Protein AF-A0A3N4M0H0-F1 (afdb_monomer)

Radius of gyration: 28.07 Å; Cα contacts (8 Å, |Δi|>4): 506; chains: 1; bounding box: 72×76×98 Å

Mean predicted aligned error: 15.9 Å

Organism: NCBI:txid1051890

pLDDT: mean 71.39, std 27.14, range [24.42, 98.88]

Structure (mmCIF, N/CA/C/O backbone):
data_AF-A0A3N4M0H0-F1
#
_entry.id   AF-A0A3N4M0H0-F1
#
loop_
_atom_site.group_PDB
_atom_site.id
_atom_site.type_symbol
_atom_site.label_atom_id
_atom_site.label_alt_id
_atom_site.label_comp_id
_atom_site.label_asym_id
_atom_site.label_entity_id
_atom_site.label_seq_id
_atom_site.pdbx_PDB_ins_code
_atom_site.Cartn_x
_atom_site.Cartn_y
_atom_site.Cartn_z
_atom_site.occupancy
_atom_site.B_iso_or_equiv
_atom_site.auth_seq_id
_atom_site.auth_comp_id
_atom_site.auth_asym_id
_atom_site.auth_atom_id
_atom_site.pdbx_PDB_model_num
ATOM 1 N N . MET A 1 1 ? -7.696 -14.174 42.551 1.00 35.56 1 MET A N 1
ATOM 2 C CA . MET A 1 1 ? -7.680 -15.502 41.903 1.00 35.56 1 MET A CA 1
ATOM 3 C C . MET A 1 1 ? -8.750 -15.520 40.824 1.00 35.56 1 MET A C 1
ATOM 5 O O . MET A 1 1 ? -9.917 -15.445 41.169 1.00 35.56 1 MET A O 1
ATOM 9 N N . ASN A 1 2 ? -8.329 -15.480 39.556 1.00 26.05 2 ASN A N 1
ATOM 10 C CA . ASN A 1 2 ? -9.000 -16.002 38.354 1.00 26.05 2 ASN A CA 1
ATOM 11 C C . ASN A 1 2 ? -8.129 -15.589 37.156 1.00 26.05 2 ASN A C 1
ATOM 13 O O . ASN A 1 2 ? -8.155 -14.445 36.712 1.00 26.05 2 ASN A O 1
ATOM 17 N N . ASN A 1 3 ? -7.271 -16.515 36.720 1.00 24.77 3 ASN A N 1
ATOM 18 C CA . ASN A 1 3 ? -6.324 -16.340 35.621 1.00 24.77 3 ASN A CA 1
ATOM 19 C C . ASN A 1 3 ? -7.056 -16.449 34.278 1.00 24.77 3 ASN A C 1
ATOM 21 O O . ASN A 1 3 ? -7.592 -17.509 33.963 1.00 24.77 3 ASN A O 1
ATOM 25 N N . LEU A 1 4 ? -7.027 -15.392 33.464 1.00 25.98 4 LEU A N 1
ATOM 26 C CA . LEU A 1 4 ? -7.446 -15.461 32.064 1.00 25.98 4 LEU A CA 1
ATOM 27 C C . LEU A 1 4 ? -6.224 -15.832 31.207 1.00 25.98 4 LEU A C 1
ATOM 29 O O . LEU A 1 4 ? -5.309 -15.033 31.026 1.00 25.98 4 LEU A O 1
ATOM 33 N N . HIS A 1 5 ? -6.186 -17.073 30.719 1.00 25.41 5 HIS A N 1
ATOM 34 C CA . HIS A 1 5 ? -5.178 -17.555 29.774 1.00 25.41 5 HIS A CA 1
ATOM 35 C C . HIS A 1 5 ? -5.346 -16.861 28.412 1.00 25.41 5 HIS A C 1
ATOM 37 O O . HIS A 1 5 ? -6.308 -17.129 27.692 1.00 25.41 5 HIS A O 1
ATOM 43 N N . LEU A 1 6 ? -4.378 -16.027 28.017 1.00 26.66 6 LEU A N 1
ATOM 44 C CA . LEU A 1 6 ? -4.168 -15.714 26.604 1.00 26.66 6 LEU A CA 1
ATOM 45 C C . LEU A 1 6 ? -3.586 -16.955 25.918 1.00 26.66 6 LEU A C 1
ATOM 47 O O . LEU A 1 6 ? -2.506 -17.435 26.259 1.00 26.66 6 LEU A O 1
ATOM 51 N N . ARG A 1 7 ? -4.315 -17.480 24.934 1.00 24.86 7 ARG A N 1
ATOM 52 C CA . ARG A 1 7 ? -3.864 -18.573 24.070 1.00 24.86 7 ARG A CA 1
ATOM 53 C C . ARG A 1 7 ? -2.776 -18.046 23.129 1.00 24.86 7 ARG A C 1
ATOM 55 O O . ARG A 1 7 ? -3.063 -17.529 22.055 1.00 24.86 7 ARG A O 1
ATOM 62 N N . VAL A 1 8 ? -1.520 -18.196 23.532 1.00 27.95 8 VAL A N 1
ATOM 63 C CA . VAL A 1 8 ? -0.360 -18.046 22.649 1.00 27.95 8 VAL A CA 1
ATOM 64 C C . VAL A 1 8 ? -0.285 -19.302 21.778 1.00 27.95 8 VAL A C 1
ATOM 66 O O . VAL A 1 8 ? -0.001 -20.392 22.272 1.00 27.95 8 VAL A O 1
ATOM 69 N N . ARG A 1 9 ? -0.559 -19.190 20.473 1.00 29.05 9 ARG A N 1
ATOM 70 C CA . ARG A 1 9 ? -0.188 -20.245 19.515 1.00 29.05 9 ARG A CA 1
ATOM 71 C C . ARG A 1 9 ? 1.327 -20.178 19.312 1.00 29.05 9 ARG A C 1
ATOM 73 O O . ARG A 1 9 ? 1.815 -19.452 18.452 1.00 29.05 9 ARG A O 1
ATOM 80 N N . GLY A 1 10 ? 2.056 -20.908 20.153 1.00 26.31 10 GLY A N 1
ATOM 81 C CA . GLY A 1 10 ? 3.506 -21.046 20.075 1.00 26.31 10 GLY A CA 1
ATOM 82 C C . GLY A 1 10 ? 3.945 -21.727 18.778 1.00 26.31 10 GLY A C 1
ATOM 83 O O . GLY A 1 10 ? 3.511 -22.836 18.470 1.00 26.31 10 GLY A O 1
ATOM 84 N N . ARG A 1 11 ? 4.843 -21.072 18.037 1.00 29.78 11 ARG A N 1
ATOM 85 C CA . ARG A 1 11 ? 5.756 -21.748 17.111 1.00 29.78 11 ARG A CA 1
ATOM 86 C C . ARG A 1 11 ? 6.963 -22.204 17.924 1.00 29.78 11 ARG A C 1
ATOM 88 O O . ARG A 1 11 ? 7.591 -21.388 18.592 1.00 29.78 11 ARG A O 1
ATOM 95 N N . ARG A 1 12 ? 7.271 -23.501 17.877 1.00 25.50 12 ARG A N 1
ATOM 96 C CA . ARG A 1 12 ? 8.552 -24.025 18.357 1.00 25.50 12 ARG A CA 1
ATOM 97 C C . ARG A 1 12 ? 9.637 -23.603 17.370 1.00 25.50 12 ARG A C 1
ATOM 99 O O . ARG A 1 12 ? 9.567 -23.947 16.193 1.00 25.50 12 ARG A O 1
ATOM 106 N N . VAL A 1 13 ? 10.592 -22.836 17.877 1.00 25.72 13 VAL A N 1
ATOM 107 C CA . VAL A 1 13 ? 11.917 -22.646 17.291 1.00 25.72 13 VAL A CA 1
ATOM 108 C C . VAL A 1 13 ? 12.648 -23.978 17.456 1.00 25.72 13 VAL A C 1
ATOM 110 O O . VAL A 1 13 ? 12.658 -24.530 18.555 1.00 25.72 13 VAL A O 1
ATOM 113 N N . ALA A 1 14 ? 13.161 -24.542 16.365 1.00 26.50 14 ALA A N 1
ATOM 114 C CA . ALA A 1 14 ? 14.065 -25.680 16.435 1.00 26.50 14 ALA A CA 1
ATOM 115 C C . ALA A 1 14 ? 15.487 -25.135 16.590 1.00 26.50 14 ALA A C 1
ATOM 117 O O . ALA A 1 14 ? 15.984 -24.438 15.705 1.00 26.50 14 ALA A O 1
ATOM 118 N N . ASP A 1 15 ? 16.092 -25.434 17.736 1.00 24.48 15 ASP A N 1
ATOM 119 C CA . ASP A 1 15 ? 17.500 -25.204 18.026 1.00 24.48 15 ASP A CA 1
ATOM 120 C C . ASP A 1 15 ? 18.374 -26.041 17.080 1.00 24.48 15 ASP A C 1
ATOM 122 O O . ASP A 1 15 ? 18.204 -27.257 16.966 1.00 24.48 15 ASP A O 1
ATOM 126 N N . ILE A 1 16 ? 19.320 -25.388 16.404 1.00 25.44 16 ILE A N 1
ATOM 127 C CA . ILE A 1 16 ? 20.414 -26.049 15.689 1.00 25.44 16 ILE A CA 1
ATOM 128 C C . ILE A 1 16 ? 21.602 -26.073 16.646 1.00 25.44 16 ILE A C 1
ATOM 130 O O . ILE A 1 16 ? 22.353 -25.103 16.753 1.00 25.44 16 ILE A O 1
ATOM 134 N N . THR A 1 17 ? 21.759 -27.183 17.361 1.00 26.23 17 THR A N 1
ATOM 135 C CA . THR A 1 17 ? 22.971 -27.493 18.119 1.00 26.23 17 THR A CA 1
ATOM 136 C C . THR A 1 17 ? 23.934 -28.291 17.246 1.00 26.23 17 THR A C 1
ATOM 138 O O . THR A 1 17 ? 23.579 -29.275 16.602 1.00 26.23 17 THR A O 1
ATOM 141 N N . THR A 1 18 ? 25.178 -27.834 17.245 1.00 27.83 18 THR A N 1
ATOM 142 C CA . THR A 1 18 ? 26.367 -28.454 16.663 1.00 27.83 18 THR A CA 1
ATOM 143 C C . THR A 1 18 ? 26.614 -29.867 17.200 1.00 27.83 18 THR A C 1
ATOM 145 O O . THR A 1 18 ? 26.620 -30.067 18.413 1.00 27.83 18 THR A O 1
ATOM 148 N N . GLY A 1 19 ? 26.917 -30.816 16.311 1.00 24.42 19 GLY A N 1
ATOM 149 C CA . GLY A 1 19 ? 27.380 -32.158 16.664 1.00 24.42 19 GLY A CA 1
ATOM 150 C C . GLY A 1 19 ? 28.102 -32.814 15.489 1.00 24.42 19 GLY A C 1
ATOM 151 O O . GLY A 1 19 ? 27.493 -33.163 14.485 1.00 24.42 19 GLY A O 1
ATOM 152 N N . THR A 1 20 ? 29.419 -32.908 15.608 1.00 25.38 20 THR A N 1
ATOM 153 C CA . THR A 1 20 ? 30.379 -33.490 14.667 1.00 25.38 20 THR A CA 1
ATOM 154 C C . THR A 1 20 ? 30.311 -35.019 14.575 1.00 25.38 20 THR A C 1
ATOM 156 O O . THR A 1 20 ? 30.084 -35.689 15.576 1.00 25.38 20 THR A O 1
ATOM 159 N N . THR A 1 21 ? 30.669 -35.514 13.379 1.00 26.17 21 THR A N 1
ATOM 160 C CA . THR A 1 21 ? 31.290 -36.816 13.035 1.00 26.17 21 THR A CA 1
ATOM 161 C C . THR A 1 21 ? 30.553 -38.117 13.361 1.00 26.17 21 THR A C 1
ATOM 163 O O . THR A 1 21 ? 30.521 -38.528 14.509 1.00 26.17 21 THR A O 1
ATOM 166 N N . GLU A 1 22 ? 30.197 -38.875 12.316 1.00 27.33 22 GLU A N 1
ATOM 167 C CA . GLU A 1 22 ? 30.838 -40.174 12.051 1.00 27.33 22 GLU A CA 1
ATOM 168 C C . GLU A 1 22 ? 30.612 -40.658 10.608 1.00 27.33 22 GLU A C 1
ATOM 170 O O . GLU A 1 22 ? 29.571 -40.438 9.992 1.00 27.33 22 GLU A O 1
ATOM 175 N N . LYS A 1 23 ? 31.669 -41.264 10.062 1.00 26.89 23 LYS A N 1
ATOM 176 C CA . LYS A 1 23 ? 31.769 -41.878 8.735 1.00 26.89 23 LYS A CA 1
ATOM 177 C C . LYS A 1 23 ? 30.899 -43.134 8.656 1.00 26.89 23 LYS A C 1
ATOM 179 O O . LYS A 1 23 ? 30.938 -43.944 9.574 1.00 26.89 23 LYS A O 1
ATOM 184 N N . ASN A 1 24 ? 30.302 -43.392 7.493 1.00 27.25 24 ASN A N 1
ATOM 185 C CA . ASN A 1 24 ? 30.388 -44.730 6.912 1.00 27.25 24 ASN A CA 1
ATOM 186 C C . ASN A 1 24 ? 30.209 -44.709 5.391 1.00 27.25 24 ASN A C 1
ATOM 188 O O . ASN A 1 24 ? 29.208 -44.239 4.855 1.00 27.25 24 ASN A O 1
ATOM 192 N N . GLU A 1 25 ? 31.232 -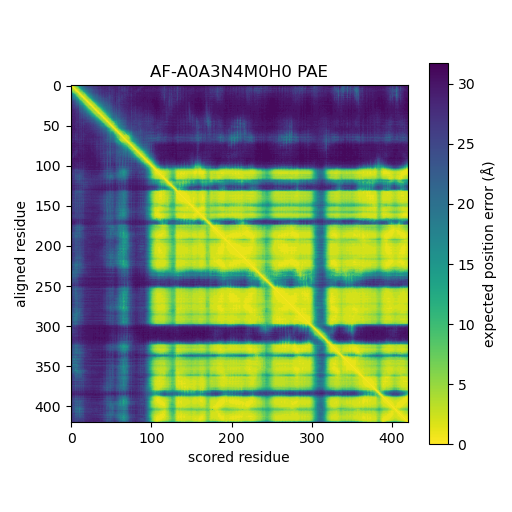45.226 4.719 1.00 28.23 25 GLU A N 1
ATOM 193 C CA . GLU A 1 25 ? 31.234 -45.645 3.323 1.00 28.23 25 GLU A CA 1
ATOM 194 C C . GLU A 1 25 ? 30.396 -46.922 3.168 1.00 28.23 25 GLU A C 1
ATOM 196 O O . GLU A 1 25 ? 30.504 -47.812 4.012 1.00 28.23 25 GLU A O 1
ATOM 201 N N . ARG A 1 26 ? 29.658 -47.068 2.056 1.00 26.38 26 ARG A N 1
ATOM 202 C CA . ARG A 1 26 ? 29.932 -48.102 1.031 1.00 26.38 26 ARG A CA 1
ATOM 203 C C . ARG A 1 26 ? 28.844 -48.221 -0.053 1.00 26.38 26 ARG A C 1
ATOM 205 O O . ARG A 1 26 ? 27.663 -48.309 0.260 1.00 26.38 26 ARG A O 1
ATOM 212 N N . THR A 1 27 ? 29.349 -48.337 -1.293 1.00 28.73 27 THR A N 1
ATOM 213 C CA . THR A 1 27 ? 28.925 -49.198 -2.431 1.00 28.73 27 THR A CA 1
ATOM 214 C C . THR A 1 27 ? 27.527 -48.997 -3.026 1.00 28.73 27 THR A C 1
ATOM 216 O O . THR A 1 27 ? 26.525 -49.211 -2.361 1.00 28.73 27 THR A O 1
ATOM 219 N N . GLU A 1 28 ? 27.438 -48.445 -4.242 1.00 28.67 28 GLU A N 1
ATOM 220 C CA . GLU A 1 28 ? 27.473 -49.116 -5.571 1.00 28.67 28 GLU A CA 1
ATOM 221 C C . GLU A 1 28 ? 26.107 -49.658 -6.018 1.00 28.67 28 GLU A C 1
ATOM 223 O O . GLU A 1 28 ? 25.442 -50.383 -5.288 1.00 28.67 28 GLU A O 1
ATOM 228 N N . GLY A 1 29 ? 25.730 -49.349 -7.263 1.00 26.75 29 GLY A N 1
ATOM 229 C CA . GLY A 1 29 ? 24.589 -49.975 -7.932 1.00 26.75 29 GLY A CA 1
ATOM 230 C C . GLY A 1 29 ? 23.970 -49.107 -9.022 1.00 26.75 29 GLY A C 1
ATOM 231 O O . GLY A 1 29 ? 23.040 -48.353 -8.765 1.00 26.75 29 GLY A O 1
ATOM 232 N N . ALA A 1 30 ? 24.509 -49.218 -10.234 1.00 28.30 30 ALA A N 1
ATOM 233 C CA . ALA A 1 30 ? 23.960 -48.678 -11.475 1.00 28.30 30 ALA A CA 1
ATOM 234 C C . ALA A 1 30 ? 22.538 -49.202 -11.770 1.00 28.30 30 ALA A C 1
ATOM 236 O O . ALA A 1 30 ? 22.244 -50.337 -11.420 1.00 28.30 30 ALA A O 1
ATOM 237 N N . ASP A 1 31 ? 21.706 -48.450 -12.502 1.00 28.55 31 ASP A N 1
ATOM 238 C CA . ASP A 1 31 ? 21.407 -48.792 -13.902 1.00 28.55 31 ASP A CA 1
ATOM 239 C C . ASP A 1 31 ? 20.610 -47.692 -14.633 1.00 28.55 31 ASP A C 1
ATOM 241 O O . ASP A 1 31 ? 19.962 -46.822 -14.055 1.00 28.55 31 ASP A O 1
ATOM 245 N N . ARG A 1 32 ? 20.730 -47.759 -15.952 1.00 29.70 32 ARG A N 1
ATOM 246 C CA . ARG A 1 32 ? 20.299 -46.863 -17.017 1.00 29.70 32 ARG A CA 1
ATOM 247 C C . ARG A 1 32 ? 18.788 -46.934 -17.271 1.00 29.70 32 ARG A C 1
ATOM 249 O O . ARG A 1 32 ? 18.218 -48.020 -17.275 1.00 29.70 32 ARG A O 1
ATOM 256 N N . ARG A 1 33 ? 18.203 -45.828 -17.747 1.00 28.31 33 ARG A N 1
ATOM 257 C CA . ARG A 1 33 ? 17.521 -45.810 -19.059 1.00 28.31 33 ARG A CA 1
ATOM 258 C C . ARG A 1 33 ? 17.238 -44.393 -19.541 1.00 28.31 33 ARG A C 1
ATOM 260 O O . ARG A 1 33 ? 16.484 -43.642 -18.936 1.00 28.31 33 ARG A O 1
ATOM 267 N N . ALA A 1 34 ? 17.862 -44.096 -20.674 1.00 27.38 34 ALA A N 1
ATOM 268 C CA . ALA A 1 34 ? 17.492 -43.040 -21.589 1.00 27.38 34 ALA A CA 1
ATOM 269 C C . ALA A 1 34 ? 16.139 -43.359 -22.242 1.00 27.38 34 ALA A C 1
ATOM 271 O O . ALA A 1 34 ? 15.830 -44.520 -22.521 1.00 27.38 34 ALA A O 1
ATOM 272 N N . GLY A 1 35 ? 15.373 -42.309 -22.506 1.00 27.61 35 GLY A N 1
ATOM 273 C CA . GLY A 1 35 ? 14.187 -42.317 -23.347 1.00 27.61 35 GLY A CA 1
ATOM 274 C C . GLY A 1 35 ? 14.106 -40.969 -24.044 1.00 27.61 35 GLY A C 1
ATOM 275 O O . GLY A 1 35 ? 13.445 -40.062 -23.550 1.00 27.61 35 GLY A O 1
ATOM 276 N N . ASP A 1 36 ? 14.847 -40.849 -25.144 1.00 26.78 36 ASP A N 1
ATOM 277 C CA . ASP A 1 36 ? 14.673 -39.801 -26.145 1.00 26.78 36 ASP A CA 1
ATOM 278 C C . ASP A 1 36 ? 13.269 -39.902 -26.750 1.00 26.78 36 ASP A C 1
ATOM 280 O O . ASP A 1 36 ? 12.839 -40.975 -27.175 1.00 26.78 36 ASP A O 1
ATOM 284 N N . ALA A 1 37 ? 12.587 -38.765 -26.850 1.00 28.06 37 ALA A N 1
ATOM 285 C CA . ALA A 1 37 ? 11.530 -38.558 -27.827 1.00 28.06 37 ALA A CA 1
ATOM 286 C C . ALA A 1 37 ? 11.599 -37.105 -28.304 1.00 28.06 37 ALA A C 1
ATOM 288 O O . ALA A 1 37 ? 11.028 -36.187 -27.718 1.00 28.06 37 ALA A O 1
ATOM 289 N N . SER A 1 38 ? 12.361 -36.924 -29.377 1.00 27.64 38 SER A N 1
ATOM 290 C CA . SER A 1 38 ? 12.279 -35.797 -30.290 1.00 27.64 38 SER A CA 1
ATOM 291 C C . SER A 1 38 ? 10.940 -35.846 -31.035 1.00 27.64 38 SER A C 1
ATOM 293 O O . SER A 1 38 ? 10.611 -36.831 -31.691 1.00 27.64 38 SER A O 1
ATOM 295 N N . GLY A 1 39 ? 10.166 -34.768 -30.942 1.00 25.73 39 GLY A N 1
ATOM 296 C CA . GLY A 1 39 ? 8.955 -34.550 -31.728 1.00 25.73 39 GLY A CA 1
ATOM 297 C C . GLY A 1 39 ? 8.874 -33.076 -32.088 1.00 25.73 39 GLY A C 1
ATOM 298 O O . GLY A 1 39 ? 8.687 -32.232 -31.217 1.00 25.73 39 GLY A O 1
ATOM 299 N N . SER A 1 40 ? 9.118 -32.780 -33.359 1.00 27.50 40 SER A N 1
ATOM 300 C CA . SER A 1 40 ? 9.109 -31.447 -33.946 1.00 27.50 40 SER A CA 1
ATOM 301 C C . SER A 1 40 ? 7.720 -30.811 -33.932 1.00 27.50 40 SER A C 1
ATOM 303 O O . SER A 1 40 ? 6.710 -31.489 -34.110 1.00 27.50 40 SER A O 1
ATOM 305 N N . ALA A 1 41 ? 7.727 -29.487 -33.795 1.00 27.97 41 ALA A N 1
ATOM 306 C CA . ALA A 1 41 ? 6.652 -28.579 -34.164 1.00 27.97 41 ALA A CA 1
ATOM 307 C C . ALA A 1 41 ? 6.121 -28.866 -35.579 1.00 27.97 41 ALA A C 1
ATOM 309 O O . ALA A 1 41 ? 6.916 -29.131 -36.477 1.00 27.97 41 ALA A O 1
ATOM 310 N N . ASP A 1 42 ? 4.811 -28.810 -35.784 1.00 28.27 42 ASP A N 1
ATOM 311 C CA . ASP A 1 42 ? 4.111 -27.654 -36.356 1.00 28.27 42 ASP A CA 1
ATOM 312 C C . ASP A 1 42 ? 2.595 -27.945 -36.342 1.00 28.27 42 ASP A C 1
ATOM 314 O O . ASP A 1 42 ? 2.191 -29.102 -36.252 1.00 28.27 42 ASP A O 1
ATOM 318 N N . GLU A 1 43 ? 1.781 -26.897 -36.442 1.00 30.22 43 GLU A N 1
ATOM 319 C CA . GLU A 1 43 ? 0.308 -26.897 -36.559 1.00 30.22 43 GLU A CA 1
ATOM 320 C C . GLU A 1 43 ? -0.536 -27.066 -35.274 1.00 30.22 43 GLU A C 1
ATOM 322 O O . GLU A 1 43 ? -0.629 -28.128 -34.663 1.00 30.22 43 GLU A O 1
ATOM 327 N N . GLY A 1 44 ? -1.270 -25.997 -34.925 1.00 28.16 44 GLY A N 1
ATOM 328 C CA . GLY A 1 44 ? -2.465 -26.095 -34.077 1.00 28.16 44 GLY A CA 1
ATOM 329 C C . GLY A 1 44 ? -2.673 -24.982 -33.049 1.00 28.16 44 GLY A C 1
ATOM 330 O O . GLY A 1 44 ? -2.894 -25.285 -31.880 1.00 28.16 44 GLY A O 1
ATOM 331 N N . PHE A 1 45 ? -2.643 -23.699 -33.434 1.00 27.73 45 PHE A N 1
ATOM 332 C CA . PHE A 1 45 ? -3.014 -22.604 -32.520 1.00 27.73 45 PHE A CA 1
ATOM 333 C C . PHE A 1 45 ? -3.947 -21.568 -33.169 1.00 27.73 45 PHE A C 1
ATOM 335 O O . PHE A 1 45 ? -3.637 -20.387 -33.248 1.00 27.73 45 PHE A O 1
ATOM 342 N N . GLU A 1 46 ? -5.124 -22.020 -33.609 1.00 30.31 46 GLU A N 1
ATOM 343 C CA . GLU A 1 46 ? -6.273 -21.142 -33.919 1.00 30.31 46 GLU A CA 1
ATOM 344 C C . GLU A 1 46 ? -7.607 -21.640 -33.314 1.00 30.31 46 GLU A C 1
ATOM 346 O O . GLU A 1 46 ? -8.685 -21.179 -33.678 1.00 30.31 46 GLU A O 1
ATOM 351 N N . GLY A 1 47 ? -7.569 -22.561 -32.341 1.00 28.22 47 GLY A N 1
ATOM 352 C CA . GLY A 1 47 ? -8.759 -23.328 -31.944 1.00 28.22 47 GLY A CA 1
ATOM 353 C C . GLY A 1 47 ? -9.139 -23.363 -30.463 1.00 28.22 47 GLY A C 1
ATOM 354 O O . GLY A 1 47 ? -9.863 -24.280 -30.096 1.00 28.22 47 GLY A O 1
ATOM 355 N N . PHE A 1 48 ? -8.679 -22.448 -29.594 1.00 26.14 48 PHE A N 1
ATOM 356 C CA . PHE A 1 48 ? -8.976 -22.558 -28.146 1.00 26.14 48 PHE A CA 1
ATOM 357 C C . PHE A 1 48 ? -9.452 -21.278 -27.433 1.00 26.14 48 PHE A C 1
ATOM 359 O O . PHE A 1 48 ? -9.397 -21.171 -26.211 1.00 26.14 48 PHE A O 1
ATOM 366 N N . THR A 1 49 ? -9.996 -20.310 -28.173 1.00 28.50 49 THR A N 1
ATOM 367 C CA . THR A 1 49 ? -10.654 -19.112 -27.610 1.00 28.50 49 THR A CA 1
ATOM 368 C C . THR A 1 49 ? -12.077 -18.939 -28.139 1.00 28.50 49 THR A C 1
ATOM 370 O O . THR A 1 49 ? -12.473 -17.850 -28.558 1.00 28.50 49 THR A O 1
ATOM 373 N N . ARG A 1 50 ? -12.883 -20.014 -28.138 1.00 28.44 50 ARG A N 1
ATOM 374 C CA . ARG A 1 50 ? -14.295 -19.902 -28.552 1.00 28.44 50 ARG A CA 1
ATOM 375 C C . ARG A 1 50 ? -15.334 -20.776 -27.848 1.00 28.44 50 ARG A C 1
ATOM 377 O O . ARG A 1 50 ? -16.495 -20.724 -28.237 1.00 28.44 50 ARG A O 1
ATOM 384 N N . GLU A 1 51 ? -14.989 -21.463 -26.767 1.00 28.95 51 GLU A N 1
ATOM 385 C CA . GLU A 1 51 ? -15.973 -22.191 -25.959 1.00 28.95 51 GLU A CA 1
ATOM 386 C C . GLU A 1 51 ? -15.691 -21.972 -24.475 1.00 28.95 51 GLU A C 1
ATOM 388 O O . GLU A 1 51 ? -14.912 -22.694 -23.872 1.00 28.95 51 GLU A O 1
ATOM 393 N N . LEU A 1 52 ? -16.287 -20.915 -23.908 1.00 28.88 52 LEU A N 1
ATOM 394 C CA . LEU A 1 52 ? -16.724 -20.907 -22.502 1.00 28.88 52 LEU A CA 1
ATOM 395 C C . LEU A 1 52 ? -17.640 -19.733 -22.125 1.00 28.88 52 LEU A C 1
ATOM 397 O O . LEU A 1 52 ? -18.276 -19.812 -21.085 1.00 28.88 52 LEU A O 1
ATOM 401 N N . PHE A 1 53 ? -17.825 -18.699 -22.958 1.00 29.31 53 PHE A N 1
ATOM 402 C CA . PHE A 1 53 ? -18.853 -17.678 -22.696 1.00 29.31 53 PHE A CA 1
ATOM 403 C C . PHE A 1 53 ? -19.506 -17.167 -23.985 1.00 29.31 53 PHE A C 1
ATOM 405 O O . PHE A 1 53 ? -18.992 -16.290 -24.678 1.00 29.31 53 PHE A O 1
ATOM 412 N N . GLY A 1 54 ? -20.689 -17.702 -24.295 1.00 28.94 54 GLY A N 1
ATOM 413 C CA . GLY A 1 54 ? -21.639 -17.030 -25.172 1.00 28.94 54 GLY A CA 1
ATOM 414 C C . GLY A 1 54 ? -22.195 -15.796 -24.460 1.00 28.94 54 GLY A C 1
ATOM 415 O O . GLY A 1 54 ? -23.037 -15.923 -23.579 1.00 28.94 54 GLY A O 1
ATOM 416 N N . GLY A 1 55 ? -21.722 -14.603 -24.829 1.00 27.44 55 GLY A N 1
ATOM 417 C CA . GLY A 1 55 ? -22.270 -13.345 -24.314 1.00 27.44 55 GLY A CA 1
ATOM 418 C C . GLY A 1 55 ? -21.319 -12.150 -24.410 1.00 27.44 55 GLY A C 1
ATOM 419 O O . GLY A 1 55 ? -20.551 -11.909 -23.495 1.00 27.44 55 GLY A O 1
ATOM 420 N N . ARG A 1 56 ? -21.409 -11.414 -25.528 1.00 27.95 56 ARG A N 1
ATOM 421 C CA . ARG A 1 56 ? -21.010 -10.007 -25.799 1.00 27.95 56 ARG A CA 1
ATOM 422 C C . ARG A 1 56 ? -19.783 -9.413 -25.049 1.00 27.95 56 ARG A C 1
ATOM 424 O O . ARG A 1 56 ? -19.878 -9.127 -23.859 1.00 27.95 56 ARG A O 1
ATOM 431 N N . PRO A 1 57 ? -18.696 -9.035 -25.756 1.00 29.03 57 PRO A N 1
ATOM 432 C CA . PRO A 1 57 ? -17.611 -8.249 -25.175 1.00 29.03 57 PRO A CA 1
ATOM 433 C C . PRO A 1 57 ? -18.007 -6.767 -25.138 1.00 29.03 57 PRO A C 1
ATOM 435 O O . PRO A 1 57 ? -18.355 -6.196 -26.170 1.00 29.03 57 PRO A O 1
ATOM 438 N N . GLY A 1 58 ? -17.951 -6.127 -23.967 1.00 30.61 58 GLY A N 1
ATOM 439 C CA . GLY A 1 58 ? -18.087 -4.667 -23.909 1.00 30.61 58 GLY A CA 1
ATOM 440 C C . GLY A 1 58 ? -18.706 -4.063 -22.656 1.00 30.61 58 GLY A C 1
ATOM 441 O O . GLY A 1 58 ? -19.461 -3.117 -22.797 1.00 30.61 58 GLY A O 1
ATOM 442 N N . TYR A 1 59 ? -18.400 -4.545 -21.448 1.00 31.11 59 TYR A N 1
ATOM 443 C CA . TYR A 1 59 ? -18.768 -3.835 -20.211 1.00 31.11 59 TYR A CA 1
ATOM 444 C C . TYR A 1 59 ? -17.736 -4.066 -19.104 1.00 31.11 59 TYR A C 1
ATOM 446 O O . TYR A 1 59 ? -18.030 -4.683 -18.095 1.00 31.11 59 TYR A O 1
ATOM 454 N N . PHE A 1 60 ? -16.504 -3.595 -19.292 1.00 33.53 60 PHE A N 1
ATOM 455 C CA . PHE A 1 60 ? -15.564 -3.428 -18.166 1.00 33.53 60 PHE A CA 1
ATOM 456 C C . PHE A 1 60 ? -14.688 -2.169 -18.277 1.00 33.53 60 PHE A C 1
ATOM 458 O O . PHE A 1 60 ? -14.022 -1.795 -17.319 1.00 33.53 60 PHE A O 1
ATOM 465 N N . CYS A 1 61 ? -14.739 -1.452 -19.408 1.00 32.34 61 CYS A N 1
ATOM 466 C CA . CYS A 1 61 ? -13.928 -0.253 -19.644 1.00 32.34 61 CYS A CA 1
ATOM 467 C C . CYS A 1 61 ? -14.663 1.078 -19.370 1.00 32.34 61 CYS A C 1
ATOM 469 O O . CYS A 1 61 ? -14.069 2.141 -19.521 1.00 32.34 61 CYS A O 1
ATOM 471 N N . THR A 1 62 ? -15.939 1.058 -18.965 1.00 31.77 62 THR A N 1
ATOM 472 C CA . THR A 1 62 ? -16.760 2.280 -18.840 1.00 31.77 62 THR A CA 1
ATOM 473 C C . THR A 1 62 ? -16.956 2.790 -17.414 1.00 31.77 62 THR A C 1
ATOM 475 O O . THR A 1 62 ? -17.308 3.950 -17.255 1.00 31.77 62 THR A O 1
ATOM 478 N N . TYR A 1 63 ? -16.676 2.006 -16.368 1.00 35.22 63 TYR A N 1
ATOM 479 C CA . TYR A 1 63 ? -16.961 2.446 -14.992 1.00 35.22 63 TYR A CA 1
ATOM 480 C C . TYR A 1 63 ? -15.893 3.373 -14.387 1.00 35.22 63 TYR A C 1
ATOM 482 O O . TYR A 1 63 ? -16.230 4.254 -13.600 1.00 35.22 63 TYR A O 1
ATOM 490 N N . LEU A 1 64 ? -14.620 3.247 -14.785 1.00 39.50 64 LEU A N 1
ATOM 491 C CA . LEU A 1 64 ? -13.551 4.115 -14.263 1.00 39.50 64 LEU A CA 1
ATOM 492 C C . LEU A 1 64 ? -13.481 5.474 -14.977 1.00 39.50 64 LEU A C 1
ATOM 494 O O . LEU A 1 64 ? -13.169 6.486 -14.352 1.00 39.50 64 LEU A O 1
ATOM 498 N N . VAL A 1 65 ? -13.822 5.506 -16.272 1.00 40.31 65 VAL A N 1
ATOM 499 C CA . VAL A 1 65 ? -13.976 6.762 -17.025 1.00 40.31 65 VAL A CA 1
ATOM 500 C C . VAL A 1 65 ? -15.117 7.590 -16.426 1.00 40.31 65 VAL A C 1
ATOM 502 O O . VAL A 1 65 ? -14.994 8.806 -16.326 1.00 40.31 65 VAL A O 1
ATOM 505 N N . ASP A 1 66 ? -16.175 6.940 -15.936 1.00 38.38 66 ASP A N 1
ATOM 506 C CA . ASP A 1 66 ? -17.304 7.607 -15.281 1.00 38.38 66 ASP A CA 1
ATOM 507 C C . ASP A 1 66 ? -16.958 8.150 -13.882 1.00 38.38 66 ASP A C 1
ATOM 509 O O . ASP A 1 66 ? -17.473 9.197 -13.490 1.00 38.38 66 ASP A O 1
ATOM 513 N N . LEU A 1 67 ? -16.053 7.495 -13.140 1.00 40.25 67 LEU A N 1
ATOM 514 C CA . LEU A 1 67 ? -15.575 7.987 -11.841 1.00 40.25 67 LEU A CA 1
ATOM 515 C C . LEU A 1 67 ? -14.696 9.242 -12.002 1.00 40.25 67 LEU A C 1
ATOM 517 O O . LEU A 1 67 ? -14.859 10.206 -11.258 1.00 40.25 67 LEU A O 1
ATOM 521 N N . LEU A 1 68 ? -13.834 9.266 -13.027 1.00 38.97 68 LEU A N 1
ATOM 522 C CA . LEU A 1 68 ? -12.991 10.423 -13.359 1.00 38.97 68 LEU A CA 1
ATOM 523 C C . LEU A 1 68 ? -13.783 11.561 -14.032 1.00 38.97 68 LEU A C 1
ATOM 525 O O . LEU A 1 68 ? -13.494 12.735 -13.810 1.00 38.97 68 LEU A O 1
ATOM 529 N N . ALA A 1 69 ? -14.825 11.248 -14.808 1.00 41.16 69 ALA A N 1
ATOM 530 C CA . ALA A 1 69 ? -15.661 12.251 -15.475 1.00 41.16 69 ALA A CA 1
ATOM 531 C C . ALA A 1 69 ? -16.653 12.966 -14.535 1.00 41.16 69 ALA A C 1
ATOM 533 O O . ALA A 1 69 ? -17.146 14.046 -14.872 1.00 41.16 69 ALA A O 1
ATOM 534 N N . ARG A 1 70 ? -16.960 12.396 -13.361 1.00 40.72 70 ARG A N 1
ATOM 535 C CA . ARG A 1 70 ? -17.894 12.984 -12.378 1.00 40.72 70 ARG A CA 1
ATOM 536 C C . ARG A 1 70 ? -17.268 14.052 -11.481 1.00 40.72 70 ARG A C 1
ATOM 538 O O . ARG A 1 70 ? -18.010 14.830 -10.893 1.00 40.72 70 ARG A O 1
ATOM 545 N N . GLN A 1 71 ? -15.940 14.148 -11.421 1.00 38.34 71 GLN A N 1
ATOM 546 C CA . GLN A 1 71 ? -15.246 15.188 -10.649 1.00 38.34 71 GLN A CA 1
ATOM 547 C C . GLN A 1 71 ? -15.087 16.526 -11.389 1.00 38.34 71 GLN A C 1
ATOM 549 O O . GLN A 1 71 ? -14.587 17.477 -10.798 1.00 38.34 71 GLN A O 1
ATOM 554 N N . ASN A 1 72 ? -15.516 16.641 -12.654 1.00 36.59 72 ASN A N 1
ATOM 555 C CA . ASN A 1 72 ? -15.220 17.833 -13.455 1.00 36.59 72 ASN A CA 1
ATOM 556 C C . ASN A 1 72 ? -16.365 18.255 -14.397 1.00 36.59 72 ASN A C 1
ATOM 558 O O . ASN A 1 72 ? -16.217 18.283 -15.618 1.00 36.59 72 ASN A O 1
ATOM 562 N N . ARG A 1 73 ? -17.538 18.593 -13.842 1.00 33.00 73 ARG A N 1
ATOM 563 C CA . ARG A 1 73 ? -18.606 19.263 -14.606 1.00 33.00 73 ARG A CA 1
ATOM 564 C C . ARG A 1 73 ? -19.148 20.485 -13.877 1.00 33.00 73 ARG A C 1
ATOM 566 O O . ARG A 1 73 ? -20.100 20.388 -13.117 1.00 33.00 73 ARG A O 1
ATOM 573 N N . ASN A 1 74 ? -18.596 21.642 -14.223 1.00 29.69 74 ASN A N 1
ATOM 574 C CA . ASN A 1 74 ? -19.334 22.898 -14.264 1.00 29.69 74 ASN A CA 1
ATOM 575 C C . ASN A 1 74 ? -18.966 23.615 -15.562 1.00 29.69 74 ASN A C 1
ATOM 577 O O . ASN A 1 74 ? -17.897 24.206 -15.663 1.00 29.69 74 ASN A O 1
ATOM 581 N N . THR A 1 75 ? -19.832 23.492 -16.569 1.00 32.03 75 THR A N 1
ATOM 582 C CA . THR A 1 75 ? -20.326 24.563 -17.460 1.00 32.03 75 THR A CA 1
ATOM 583 C C . THR A 1 75 ? -21.081 23.925 -18.633 1.00 32.03 75 THR A C 1
ATOM 585 O O . THR A 1 75 ? -20.552 23.109 -19.381 1.00 32.03 75 THR A O 1
ATOM 588 N N . CYS A 1 76 ? -22.365 24.264 -18.742 1.00 27.45 76 CYS A N 1
ATOM 589 C CA . CYS A 1 76 ? -23.244 23.971 -19.875 1.00 27.45 76 CYS A CA 1
ATOM 590 C C . CYS A 1 76 ? -23.507 25.250 -20.682 1.00 27.45 76 CYS A C 1
ATOM 592 O O . CYS A 1 76 ? -23.373 26.344 -20.126 1.00 27.45 76 CYS A O 1
ATOM 594 N N . ARG A 1 77 ? -24.022 25.033 -21.907 1.00 30.64 77 ARG A N 1
ATOM 595 C CA . ARG A 1 77 ? -24.835 25.882 -22.822 1.00 30.64 77 ARG A CA 1
ATOM 596 C C . ARG A 1 77 ? -24.141 26.138 -24.165 1.00 30.64 77 ARG A C 1
ATOM 598 O O . ARG A 1 77 ? -22.954 26.424 -24.168 1.00 30.64 77 ARG A O 1
ATOM 605 N N . ASP A 1 78 ? -24.779 26.157 -25.336 1.00 30.14 78 ASP A N 1
ATOM 606 C CA . ASP A 1 78 ? -26.065 25.686 -25.891 1.00 30.14 78 ASP A CA 1
ATOM 607 C C . ASP A 1 78 ? -25.942 25.821 -27.446 1.00 30.14 78 ASP A C 1
ATOM 609 O O . ASP A 1 78 ? -25.208 26.687 -27.911 1.00 30.14 78 ASP A O 1
ATOM 613 N N . PHE A 1 79 ? -26.634 24.936 -28.190 1.00 27.69 79 PHE A N 1
ATOM 614 C CA . PHE A 1 79 ? -27.004 24.774 -29.640 1.00 27.69 79 PHE A CA 1
ATOM 615 C C . PHE A 1 79 ? -26.844 25.939 -30.681 1.00 27.69 79 PHE A C 1
ATOM 617 O O . PHE A 1 79 ? -26.770 27.081 -30.239 1.00 27.69 79 PHE A O 1
ATOM 624 N N . PRO A 1 80 ? -26.896 25.750 -32.051 1.00 33.75 80 PRO A N 1
ATOM 625 C CA . PRO A 1 80 ? -27.836 24.890 -32.826 1.00 33.75 80 PRO A CA 1
ATOM 626 C C . PRO A 1 80 ? -27.317 24.224 -34.156 1.00 33.75 80 PRO A C 1
ATOM 628 O O . PRO A 1 80 ? -26.126 24.302 -34.455 1.00 33.75 80 PRO A O 1
ATOM 631 N N . PRO A 1 81 ? -28.172 23.501 -34.937 1.00 36.59 81 PRO A N 1
ATOM 632 C CA . PRO A 1 81 ? -27.748 22.460 -35.885 1.00 36.59 81 PRO A CA 1
ATOM 633 C C . PRO A 1 81 ? -27.853 22.807 -37.391 1.00 36.59 81 PRO A C 1
ATOM 635 O O . PRO A 1 81 ? -28.526 23.751 -37.793 1.00 36.59 81 PRO A O 1
ATOM 638 N N . SER A 1 82 ? -27.268 21.909 -38.198 1.00 34.03 82 SER A N 1
ATOM 639 C CA . SER A 1 82 ? -27.540 21.621 -39.620 1.00 34.03 82 SER A CA 1
ATOM 640 C C . SER A 1 82 ? -27.096 22.637 -40.678 1.00 34.03 82 SER A C 1
ATOM 642 O O . SER A 1 82 ? -27.791 23.609 -40.945 1.00 34.03 82 SER A O 1
ATOM 644 N N . GLN A 1 83 ? -26.035 22.298 -41.423 1.00 28.31 83 GLN A N 1
ATOM 645 C CA . GLN A 1 83 ? -25.902 22.657 -42.841 1.00 28.31 83 GLN A CA 1
ATOM 646 C C . GLN A 1 83 ? -24.981 21.667 -43.572 1.00 28.31 83 GLN A C 1
ATOM 648 O O . GLN A 1 83 ? -23.802 21.514 -43.256 1.00 28.31 83 GLN A O 1
ATOM 653 N N . THR A 1 84 ? -25.550 20.977 -44.556 1.00 32.44 84 THR A N 1
ATOM 654 C CA . THR A 1 84 ? -24.868 20.092 -45.498 1.00 32.44 84 THR A CA 1
ATOM 655 C C . THR A 1 84 ? -24.144 20.946 -46.537 1.00 32.44 84 THR A C 1
ATOM 657 O O . THR A 1 84 ? -24.784 21.581 -47.372 1.00 32.44 84 THR A O 1
ATOM 660 N N . TYR A 1 85 ? -22.812 20.953 -46.511 1.00 30.34 85 TYR A N 1
ATOM 661 C CA . TYR A 1 85 ? -21.997 21.553 -47.567 1.00 30.34 85 TYR A CA 1
ATOM 662 C C . TYR A 1 85 ? -21.421 20.453 -48.462 1.00 30.34 85 TYR A C 1
ATOM 664 O O . TYR A 1 85 ? -20.573 19.667 -48.044 1.00 30.34 85 TYR A O 1
ATOM 672 N N . HIS A 1 86 ? -21.873 20.410 -49.716 1.00 33.91 86 HIS A N 1
ATOM 673 C CA . HIS A 1 86 ? -21.195 19.678 -50.783 1.00 33.91 86 HIS A CA 1
ATOM 674 C C . HIS A 1 86 ? -19.899 20.415 -51.145 1.00 33.91 86 HIS A C 1
ATOM 676 O O . HIS A 1 86 ? -19.914 21.365 -51.928 1.00 33.91 86 HIS A O 1
ATOM 682 N N . LEU A 1 87 ? -18.771 19.972 -50.590 1.00 30.53 87 LEU A N 1
ATOM 683 C CA . LEU A 1 87 ? -17.446 20.395 -51.036 1.00 30.53 87 LEU A CA 1
ATOM 684 C C . LEU A 1 87 ? -16.912 19.393 -52.064 1.00 30.53 87 LEU A C 1
ATOM 686 O O . LEU A 1 87 ? -16.727 18.211 -51.784 1.00 30.53 87 LEU A O 1
ATOM 690 N N . ARG A 1 88 ? -16.707 19.893 -53.286 1.00 31.00 88 ARG A N 1
ATOM 691 C CA . ARG A 1 88 ? -16.010 19.207 -54.379 1.00 31.00 88 ARG A CA 1
ATOM 692 C C . ARG A 1 88 ? -14.592 18.854 -53.929 1.00 31.00 88 ARG A C 1
ATOM 694 O O . ARG A 1 88 ? -13.887 19.727 -53.436 1.00 31.00 88 ARG A O 1
ATOM 701 N N . TYR A 1 89 ? -14.172 17.612 -54.155 1.00 31.08 89 TYR A N 1
ATOM 702 C CA . TYR A 1 89 ? -12.784 17.176 -53.998 1.00 31.08 89 TYR A CA 1
ATOM 703 C C . TYR A 1 89 ? -11.882 17.852 -55.044 1.00 31.08 89 TYR A C 1
ATOM 705 O O . TYR A 1 89 ? -12.121 17.665 -56.239 1.00 31.08 89 TYR A O 1
ATOM 713 N N . PRO A 1 90 ? -10.809 18.556 -54.652 1.00 38.22 90 PRO A N 1
ATOM 714 C CA . PRO A 1 90 ? -9.611 18.647 -55.463 1.00 38.22 90 PRO A CA 1
ATOM 715 C C . PRO A 1 90 ? -8.646 17.517 -55.073 1.00 38.22 90 PRO A C 1
ATOM 717 O O . PRO A 1 90 ? -8.576 17.099 -53.918 1.00 38.22 90 PRO A O 1
ATOM 720 N N . HIS A 1 91 ? -7.921 17.012 -56.066 1.00 39.06 91 HIS A N 1
ATOM 721 C CA . HIS A 1 91 ? -6.902 15.972 -55.944 1.00 39.06 91 HIS A CA 1
ATOM 722 C C . HIS A 1 91 ? -5.995 16.148 -54.714 1.00 39.06 91 HIS A C 1
ATOM 724 O O . HIS A 1 91 ? -5.378 17.195 -54.525 1.00 39.06 91 HIS A O 1
ATOM 730 N N . THR A 1 92 ? -5.887 15.095 -53.904 1.00 37.22 92 THR A N 1
ATOM 731 C CA . THR A 1 92 ? -4.922 14.968 -52.809 1.00 37.22 92 THR A CA 1
ATOM 732 C C . THR A 1 92 ? -3.493 14.921 -53.365 1.00 37.22 92 THR A C 1
ATOM 734 O O . THR A 1 92 ? -3.183 14.020 -54.149 1.00 37.22 92 THR A O 1
ATOM 737 N N . PRO A 1 93 ? -2.578 15.815 -52.949 1.00 44.53 93 PRO A N 1
ATOM 738 C CA . PRO A 1 93 ? -1.154 15.526 -53.025 1.00 44.53 93 PRO A CA 1
ATOM 739 C C . PRO A 1 93 ? -0.849 14.416 -52.014 1.00 44.53 93 PRO A C 1
ATOM 741 O O . PRO A 1 93 ? -1.363 14.437 -50.894 1.00 44.53 93 PRO A O 1
ATOM 744 N N . GLN A 1 94 ? -0.040 13.434 -52.412 1.00 43.75 94 GLN A N 1
ATOM 745 C CA . GLN A 1 94 ? 0.424 12.367 -51.526 1.00 43.75 94 GLN A CA 1
ATOM 746 C C . GLN A 1 94 ? 1.001 12.968 -50.237 1.00 43.75 94 GLN A C 1
ATOM 748 O O . GLN A 1 94 ? 1.940 13.764 -50.272 1.00 43.75 94 GLN A O 1
ATOM 753 N N . SER A 1 95 ? 0.416 12.597 -49.100 1.00 40.94 95 SER A N 1
ATOM 754 C CA . SER A 1 95 ? 0.947 12.911 -47.778 1.00 40.94 95 SER A CA 1
ATOM 755 C C . SER A 1 95 ? 2.351 12.310 -47.632 1.00 40.94 95 SER A C 1
ATOM 757 O O . SER A 1 95 ? 2.535 11.146 -48.004 1.00 40.94 95 SER A O 1
ATOM 759 N N . PRO A 1 96 ? 3.334 13.052 -47.089 1.00 47.69 96 PRO A N 1
ATOM 760 C CA . PRO A 1 96 ? 4.650 12.496 -46.807 1.00 47.69 96 PRO A CA 1
ATOM 761 C C . PRO A 1 96 ? 4.519 11.325 -45.818 1.00 47.69 96 PRO A C 1
ATOM 763 O O . PRO A 1 96 ? 3.561 11.300 -45.036 1.00 47.69 96 PRO A O 1
ATOM 766 N N . PRO A 1 97 ? 5.451 10.353 -45.838 1.00 47.56 97 PRO A N 1
ATOM 767 C CA . PRO A 1 97 ? 5.436 9.248 -44.890 1.00 47.56 97 PRO A CA 1
ATOM 768 C C . PRO A 1 97 ? 5.379 9.832 -43.481 1.00 47.56 97 PRO A C 1
ATOM 770 O O . PRO A 1 97 ? 6.210 10.663 -43.112 1.00 47.56 97 PRO A O 1
ATOM 773 N N . THR A 1 98 ? 4.353 9.444 -42.725 1.00 47.78 98 THR A N 1
ATOM 774 C CA . THR A 1 98 ? 4.174 9.838 -41.332 1.00 47.78 98 THR A CA 1
ATOM 775 C C . THR A 1 98 ? 5.476 9.519 -40.608 1.00 47.78 98 THR A C 1
ATOM 777 O O . THR A 1 98 ? 5.824 8.347 -40.466 1.00 47.78 98 THR A O 1
ATOM 780 N N . MET A 1 99 ? 6.239 10.548 -40.218 1.00 47.84 99 MET A N 1
ATOM 781 C CA . MET A 1 99 ? 7.400 10.359 -39.354 1.00 47.84 99 MET A CA 1
ATOM 782 C C . MET A 1 99 ? 6.905 9.570 -38.149 1.00 47.84 99 MET A C 1
ATOM 784 O O . MET A 1 99 ? 6.013 10.040 -37.439 1.00 47.84 99 MET A O 1
ATOM 788 N N . ALA A 1 100 ? 7.426 8.354 -37.973 1.00 53.47 100 ALA A N 1
ATOM 789 C CA . ALA A 1 100 ? 7.125 7.534 -36.817 1.00 53.47 100 ALA A CA 1
ATOM 790 C C . ALA A 1 100 ? 7.328 8.408 -35.577 1.00 53.47 100 ALA A C 1
ATOM 792 O O . ALA A 1 100 ? 8.430 8.908 -35.341 1.00 53.47 100 ALA A O 1
ATOM 793 N N . THR A 1 101 ? 6.246 8.672 -34.842 1.00 54.81 101 THR A N 1
ATOM 794 C CA . THR A 1 101 ? 6.328 9.397 -33.578 1.00 54.81 101 THR A CA 1
ATOM 795 C C . THR A 1 101 ? 7.367 8.670 -32.724 1.00 54.81 101 THR A C 1
ATOM 797 O O . THR A 1 101 ? 7.261 7.446 -32.596 1.00 54.81 101 THR A O 1
ATOM 800 N N . PRO A 1 102 ? 8.400 9.358 -32.201 1.00 58.19 102 PRO A N 1
ATOM 801 C CA . PRO A 1 102 ? 9.412 8.696 -31.393 1.00 58.19 102 PRO A CA 1
ATOM 802 C C . PRO A 1 102 ? 8.711 7.960 -30.252 1.00 58.19 102 PRO A C 1
ATOM 804 O O . PRO A 1 102 ? 7.804 8.513 -29.624 1.00 58.19 102 PRO A O 1
ATOM 807 N N . ALA A 1 103 ? 9.091 6.697 -30.033 1.00 60.12 103 ALA A N 1
ATOM 808 C CA . ALA A 1 103 ? 8.527 5.889 -28.961 1.00 60.12 103 ALA A CA 1
ATOM 809 C C . ALA A 1 103 ? 8.581 6.691 -27.646 1.00 60.12 103 ALA A C 1
ATOM 811 O O . ALA A 1 103 ? 9.617 7.304 -27.361 1.00 60.12 103 ALA A O 1
ATOM 812 N N . PRO A 1 104 ? 7.481 6.754 -26.875 1.00 67.62 104 PRO A N 1
ATOM 813 C CA 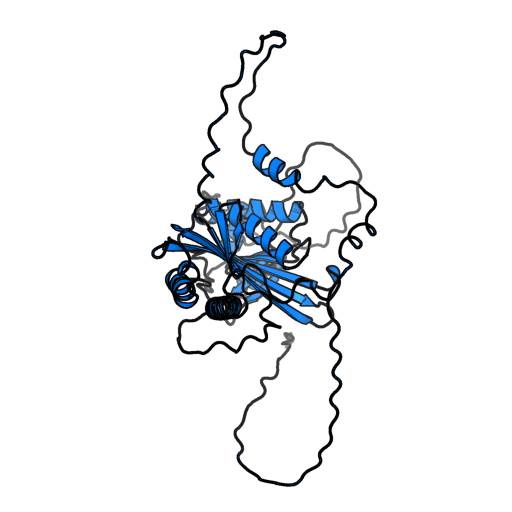. PRO A 1 104 ? 7.412 7.620 -25.707 1.00 67.62 104 PRO A CA 1
ATOM 814 C C . PRO A 1 104 ? 8.511 7.236 -24.714 1.00 67.62 104 PRO A C 1
ATOM 816 O O . PRO A 1 104 ? 8.639 6.071 -24.349 1.00 67.62 104 PRO A O 1
ATOM 819 N N . ALA A 1 105 ? 9.312 8.204 -24.268 1.00 81.94 105 ALA A N 1
ATOM 820 C CA . ALA A 1 105 ? 10.293 7.948 -23.219 1.00 81.94 105 ALA A CA 1
ATOM 821 C C . ALA A 1 105 ? 9.576 7.445 -21.949 1.00 81.94 105 ALA A C 1
ATOM 823 O O . ALA A 1 105 ? 8.497 7.953 -21.616 1.00 81.94 105 ALA A O 1
ATOM 824 N N . PRO A 1 106 ? 10.138 6.454 -21.235 1.00 88.69 106 PRO A N 1
ATOM 825 C CA . PRO A 1 106 ? 9.506 5.927 -20.036 1.00 88.69 106 PRO A CA 1
ATOM 826 C C . PRO A 1 106 ? 9.470 7.007 -18.944 1.00 88.69 106 PRO A C 1
ATOM 828 O O . PRO A 1 106 ? 10.488 7.617 -18.632 1.00 88.69 106 PRO A O 1
ATOM 831 N N . ARG A 1 107 ? 8.289 7.242 -18.362 1.00 92.12 107 ARG A N 1
ATOM 832 C CA . ARG A 1 107 ? 8.057 8.223 -17.277 1.00 92.12 107 ARG A CA 1
ATOM 833 C C . ARG A 1 107 ? 7.803 7.561 -15.930 1.00 92.12 107 ARG A C 1
ATOM 835 O O . ARG A 1 107 ? 7.999 8.177 -14.884 1.00 92.12 107 ARG A O 1
ATOM 842 N N . LEU A 1 108 ? 7.334 6.319 -15.967 1.00 95.12 108 LEU A N 1
ATOM 843 C CA . LEU A 1 108 ? 7.053 5.501 -14.798 1.00 95.12 108 LEU A CA 1
ATOM 844 C C . LEU A 1 108 ? 7.792 4.174 -14.919 1.00 95.12 108 LEU A C 1
ATOM 846 O O . LEU A 1 108 ? 7.942 3.639 -16.017 1.00 95.12 108 LEU A O 1
ATOM 850 N N . LEU A 1 109 ? 8.206 3.634 -13.784 1.00 96.00 109 LEU A N 1
ATOM 851 C CA . LEU A 1 109 ? 8.812 2.321 -13.647 1.00 96.00 109 LEU A CA 1
ATOM 852 C C . LEU A 1 109 ? 7.953 1.483 -12.696 1.00 96.00 109 LEU A C 1
ATOM 854 O O . LEU A 1 109 ? 7.785 1.849 -11.534 1.00 96.00 109 LEU A O 1
ATOM 858 N N . LEU A 1 110 ? 7.434 0.358 -13.188 1.00 96.94 110 LEU A N 1
ATOM 859 C CA . LEU A 1 110 ? 6.684 -0.614 -12.398 1.00 96.94 110 LEU A CA 1
ATOM 860 C C . LEU A 1 110 ? 7.536 -1.859 -12.149 1.00 96.94 110 LEU A C 1
ATOM 862 O O . LEU A 1 110 ? 7.819 -2.632 -13.068 1.00 96.94 110 LEU A O 1
ATOM 866 N N . LEU A 1 111 ? 7.900 -2.056 -10.886 1.00 96.75 111 LEU A N 1
ATOM 867 C CA . LEU A 1 111 ? 8.733 -3.148 -10.401 1.00 96.75 111 LEU A CA 1
ATOM 868 C C . LEU A 1 111 ? 7.886 -4.214 -9.715 1.00 96.75 111 LEU A C 1
ATOM 870 O O . LEU A 1 111 ? 7.020 -3.893 -8.901 1.00 96.75 111 LEU A O 1
ATOM 874 N N . ARG A 1 112 ? 8.137 -5.489 -10.022 1.00 93.88 112 ARG A N 1
ATOM 875 C CA . ARG A 1 112 ? 7.393 -6.621 -9.447 1.00 93.88 112 ARG A CA 1
ATOM 876 C C . ARG A 1 112 ? 8.342 -7.736 -9.029 1.00 93.88 112 ARG A C 1
ATOM 878 O O . ARG A 1 112 ? 9.224 -8.104 -9.795 1.00 93.88 112 ARG A O 1
ATOM 885 N N . THR A 1 113 ? 8.115 -8.315 -7.853 1.00 92.31 113 THR A N 1
ATOM 886 C CA . THR A 1 113 ? 8.903 -9.465 -7.367 1.00 92.31 113 THR A CA 1
ATOM 887 C C . THR A 1 113 ? 8.367 -10.818 -7.834 1.00 92.31 113 THR A C 1
ATOM 889 O O . THR A 1 113 ? 9.074 -11.814 -7.763 1.00 92.31 113 THR A O 1
ATOM 892 N N . GLY A 1 114 ? 7.095 -10.888 -8.238 1.00 89.31 114 GLY A N 1
ATOM 893 C CA . GLY A 1 114 ? 6.382 -12.166 -8.343 1.00 89.31 114 GLY A CA 1
ATOM 894 C C . GLY A 1 114 ? 6.189 -12.846 -6.984 1.00 89.31 114 GLY A C 1
ATOM 895 O O . GLY A 1 114 ? 6.278 -12.186 -5.943 1.00 89.31 114 GLY A O 1
ATOM 896 N N . ASN A 1 115 ? 5.911 -14.155 -7.012 1.00 90.50 115 ASN A N 1
ATOM 897 C CA . ASN A 1 115 ? 5.677 -14.956 -5.813 1.00 90.50 115 ASN A CA 1
ATOM 898 C C . ASN A 1 115 ? 6.996 -15.377 -5.151 1.00 90.50 115 ASN A C 1
ATOM 900 O O . ASN A 1 115 ? 7.678 -16.289 -5.610 1.00 90.50 115 ASN A O 1
ATOM 904 N N . ILE A 1 116 ? 7.314 -14.746 -4.028 1.00 89.31 116 ILE A N 1
ATOM 905 C CA . ILE A 1 116 ? 8.531 -14.966 -3.241 1.00 89.31 116 ILE A CA 1
ATOM 906 C C . ILE A 1 116 ? 8.507 -16.327 -2.539 1.00 89.31 116 ILE A C 1
ATOM 908 O O . ILE A 1 116 ? 9.562 -16.884 -2.265 1.00 89.31 116 ILE A O 1
ATOM 912 N N . ILE A 1 117 ? 7.322 -16.890 -2.270 1.00 86.06 117 ILE A N 1
ATOM 913 C CA . ILE A 1 117 ? 7.194 -18.178 -1.571 1.00 86.06 117 ILE A CA 1
ATOM 914 C C . ILE A 1 117 ? 7.709 -19.334 -2.427 1.00 86.06 117 ILE A C 1
ATOM 916 O O . ILE A 1 117 ? 8.385 -20.224 -1.921 1.00 86.06 117 ILE A O 1
ATOM 920 N N . THR A 1 118 ? 7.382 -19.324 -3.719 1.00 79.12 118 THR A N 1
ATOM 921 C CA . THR A 1 118 ? 7.727 -20.397 -4.663 1.00 79.12 118 THR A CA 1
ATOM 922 C C . THR A 1 118 ? 8.891 -20.030 -5.574 1.00 79.12 118 THR A C 1
ATOM 924 O O . THR A 1 118 ? 9.236 -20.800 -6.467 1.00 79.12 118 THR A O 1
ATOM 927 N N . SER A 1 119 ? 9.471 -18.842 -5.397 1.00 70.81 119 SER A N 1
ATOM 928 C CA . SER A 1 119 ? 10.611 -18.396 -6.182 1.00 70.81 119 SER A CA 1
ATOM 929 C C . SER A 1 119 ? 11.796 -19.322 -5.917 1.00 70.81 119 SER A C 1
ATOM 931 O O . SER A 1 119 ? 12.335 -19.352 -4.815 1.00 70.81 119 SER A O 1
ATOM 933 N N . SER A 1 120 ? 12.222 -20.073 -6.934 1.00 64.25 120 SER A N 1
ATOM 934 C CA . SER A 1 120 ? 13.432 -20.904 -6.885 1.00 64.25 120 SER A CA 1
ATOM 935 C C . SER A 1 120 ? 14.716 -20.076 -7.009 1.00 64.25 120 SER A C 1
ATOM 937 O O . SER A 1 120 ? 15.782 -20.622 -7.297 1.00 64.25 120 SER A O 1
ATOM 939 N N . LEU A 1 121 ? 14.618 -18.749 -6.872 1.00 70.31 121 LEU A N 1
ATOM 940 C CA . LEU A 1 121 ? 15.770 -17.867 -6.924 1.00 70.31 121 LEU A CA 1
ATOM 941 C C . LEU A 1 121 ? 16.672 -18.128 -5.715 1.00 70.31 121 LEU A C 1
ATOM 943 O O . LEU A 1 121 ? 16.172 -18.363 -4.612 1.00 70.31 121 LEU A O 1
ATOM 947 N N . PRO A 1 122 ? 18.002 -18.094 -5.909 1.00 63.91 122 PRO A N 1
ATOM 948 C CA . PRO A 1 122 ? 18.935 -18.282 -4.814 1.00 63.91 122 PRO A CA 1
ATOM 949 C C . PRO A 1 122 ? 18.646 -17.265 -3.704 1.00 63.91 122 PRO A C 1
ATOM 951 O O . PRO A 1 122 ? 18.274 -16.121 -3.999 1.00 63.91 122 PRO A O 1
ATOM 954 N N . PRO A 1 123 ? 18.799 -17.669 -2.431 1.00 58.84 123 PRO A N 1
ATOM 955 C CA . PRO A 1 123 ? 18.520 -16.785 -1.321 1.00 58.84 123 PRO A CA 1
ATOM 956 C C . PRO A 1 123 ? 19.364 -15.504 -1.434 1.00 58.84 123 PRO A C 1
ATOM 958 O O . PRO A 1 123 ? 20.501 -15.555 -1.914 1.00 58.84 123 PRO A O 1
ATOM 961 N N . PRO A 1 124 ? 18.823 -14.361 -0.979 1.00 56.69 124 PRO A N 1
ATOM 962 C CA . PRO A 1 124 ? 19.553 -13.111 -0.814 1.00 56.69 124 PRO A CA 1
ATOM 963 C C . PRO A 1 124 ? 20.985 -13.326 -0.308 1.00 56.69 124 PRO A C 1
ATOM 965 O O . PRO A 1 124 ? 21.159 -13.825 0.800 1.00 56.69 124 PRO A O 1
ATOM 968 N N . ASN A 1 125 ? 22.010 -12.922 -1.068 1.00 53.72 125 ASN A N 1
ATOM 969 C CA . ASN A 1 125 ? 23.370 -12.849 -0.528 1.00 53.72 125 ASN A CA 1
ATOM 970 C C . ASN A 1 125 ? 23.418 -11.682 0.479 1.00 53.72 125 ASN A C 1
ATOM 972 O O . ASN A 1 125 ? 23.199 -10.535 0.075 1.00 53.72 125 ASN A O 1
ATOM 976 N N . PRO A 1 126 ? 23.677 -11.919 1.779 1.00 51.31 126 PRO A N 1
ATOM 977 C CA . PRO A 1 126 ? 23.636 -10.878 2.800 1.00 51.31 126 PRO A CA 1
ATOM 978 C C . PRO A 1 126 ? 24.952 -10.089 2.803 1.00 51.31 126 PRO A C 1
ATOM 980 O O . PRO A 1 126 ? 25.732 -10.157 3.744 1.00 51.31 126 PRO A O 1
ATOM 983 N N . THR A 1 127 ? 25.249 -9.360 1.728 1.00 49.09 127 THR A N 1
ATOM 984 C CA . THR A 1 127 ? 26.486 -8.563 1.630 1.00 49.09 127 THR A CA 1
ATOM 985 C C . THR A 1 127 ? 26.323 -7.136 2.155 1.00 49.09 127 THR A C 1
ATOM 987 O O . THR A 1 127 ? 27.302 -6.398 2.231 1.00 49.09 127 THR A O 1
ATOM 990 N N . SER A 1 128 ? 25.112 -6.729 2.553 1.00 46.94 128 SER A N 1
ATOM 991 C CA . SER A 1 128 ? 24.845 -5.388 3.079 1.00 46.94 128 SER A CA 1
ATOM 992 C C . SER A 1 128 ? 23.891 -5.431 4.275 1.00 46.94 128 SER A C 1
ATOM 994 O O . SER A 1 128 ? 22.813 -6.020 4.213 1.00 46.94 128 SER A O 1
ATOM 996 N N . SER A 1 129 ? 24.274 -4.760 5.362 1.00 47.81 129 SER A N 1
ATOM 997 C CA . SER A 1 129 ? 23.501 -4.614 6.605 1.00 47.81 129 SER A CA 1
ATOM 998 C C . SER A 1 129 ? 22.235 -3.748 6.469 1.00 47.81 129 SER A C 1
ATOM 1000 O O . SER A 1 129 ? 21.579 -3.465 7.466 1.00 47.81 129 SER A O 1
ATOM 1002 N N . THR A 1 130 ? 21.884 -3.312 5.252 1.00 49.12 130 THR A N 1
ATOM 1003 C CA . THR A 1 130 ? 20.812 -2.338 4.962 1.00 49.12 130 THR A CA 1
ATOM 1004 C C . THR A 1 130 ? 19.764 -2.832 3.953 1.00 49.12 130 THR A C 1
ATOM 1006 O O . THR A 1 130 ? 18.845 -2.088 3.613 1.00 49.12 130 THR A O 1
ATOM 1009 N N . SER A 1 131 ? 19.847 -4.078 3.474 1.00 59.03 131 SER A N 1
ATOM 1010 C CA . SER A 1 131 ? 18.933 -4.585 2.438 1.00 59.03 131 SER A CA 1
ATOM 1011 C C . SER A 1 131 ? 17.622 -5.128 3.029 1.00 59.03 131 SER A C 1
ATOM 1013 O O . SER A 1 131 ? 17.620 -6.131 3.741 1.00 59.03 131 SER A O 1
ATOM 1015 N N . THR A 1 132 ? 16.487 -4.497 2.710 1.00 79.69 132 THR A N 1
ATOM 1016 C CA . THR A 1 132 ? 15.148 -5.032 3.027 1.00 79.69 132 THR A CA 1
ATOM 1017 C C . THR A 1 132 ? 14.830 -6.260 2.158 1.00 79.69 132 THR A C 1
ATOM 1019 O O . THR A 1 132 ? 15.381 -6.404 1.065 1.00 79.69 132 THR A O 1
ATOM 1022 N N . GLU A 1 133 ? 13.906 -7.133 2.599 1.00 88.06 133 GLU A N 1
ATOM 1023 C CA . GLU A 1 133 ? 13.398 -8.267 1.791 1.00 88.06 133 GLU A CA 1
ATOM 1024 C C . GLU A 1 133 ? 12.995 -7.803 0.383 1.00 88.06 133 GLU A C 1
ATOM 1026 O O . GLU A 1 133 ? 13.338 -8.446 -0.607 1.00 88.06 133 GLU A O 1
ATOM 1031 N N . LEU A 1 134 ? 12.334 -6.643 0.295 1.00 92.06 134 LEU A N 1
ATOM 1032 C CA . LEU A 1 134 ? 11.929 -6.028 -0.963 1.00 92.06 134 LEU A CA 1
ATOM 1033 C C . LEU A 1 134 ? 13.122 -5.747 -1.881 1.00 92.06 134 LEU A C 1
ATOM 1035 O O . LEU A 1 134 ? 13.114 -6.193 -3.024 1.00 92.06 134 LEU A O 1
ATOM 1039 N N . LEU A 1 135 ? 14.128 -5.008 -1.402 1.00 91.94 135 LEU A N 1
ATOM 1040 C CA . LEU A 1 135 ? 15.271 -4.602 -2.224 1.00 91.94 135 LEU A CA 1
ATOM 1041 C C . LEU A 1 135 ? 16.015 -5.815 -2.775 1.00 91.94 135 LEU A C 1
ATOM 1043 O O . LEU A 1 135 ? 16.291 -5.874 -3.974 1.00 91.94 135 LEU A O 1
ATOM 1047 N N . THR A 1 136 ? 16.286 -6.807 -1.923 1.00 89.44 136 THR A N 1
ATOM 1048 C CA . THR A 1 136 ? 17.012 -7.989 -2.383 1.00 89.44 136 THR A CA 1
ATOM 1049 C C . THR A 1 136 ? 16.177 -8.840 -3.332 1.00 89.44 136 THR A C 1
ATOM 1051 O O . THR A 1 136 ? 16.697 -9.348 -4.326 1.00 89.44 136 THR A O 1
ATOM 1054 N N . THR A 1 137 ? 14.875 -8.967 -3.078 1.00 91.19 137 THR A N 1
ATOM 1055 C CA . THR A 1 137 ? 13.986 -9.722 -3.968 1.00 91.19 137 THR A CA 1
ATOM 1056 C C . THR A 1 137 ? 13.837 -9.034 -5.322 1.00 91.19 137 THR A C 1
ATOM 1058 O O . THR A 1 137 ? 13.882 -9.702 -6.351 1.00 91.19 137 THR A O 1
ATOM 1061 N N . LEU A 1 138 ? 13.703 -7.703 -5.358 1.00 93.31 138 LEU A N 1
ATOM 1062 C CA . LEU A 1 138 ? 13.669 -6.960 -6.618 1.00 93.31 138 LEU A CA 1
ATOM 1063 C C . LEU A 1 138 ? 14.956 -7.177 -7.409 1.00 93.31 138 LEU A C 1
ATOM 1065 O O . LEU A 1 138 ? 14.887 -7.556 -8.573 1.00 93.31 138 LEU A O 1
ATOM 1069 N N . LEU A 1 139 ? 16.119 -6.991 -6.782 1.00 92.69 139 LEU A N 1
ATOM 1070 C CA . LEU A 1 139 ? 17.400 -7.151 -7.465 1.00 92.69 139 LEU A CA 1
ATOM 1071 C C . LEU A 1 139 ? 17.568 -8.560 -8.050 1.00 92.69 139 LEU A C 1
ATOM 1073 O O . LEU A 1 139 ? 17.840 -8.699 -9.242 1.00 92.69 139 LEU A O 1
ATOM 1077 N N . THR A 1 140 ? 17.349 -9.594 -7.235 1.00 90.44 140 THR A N 1
ATOM 1078 C CA . THR A 1 140 ? 17.465 -10.998 -7.665 1.00 90.44 140 THR A CA 1
ATOM 1079 C C . THR A 1 140 ? 16.479 -11.339 -8.782 1.00 90.44 140 THR A C 1
ATOM 1081 O O . THR A 1 140 ? 16.868 -11.958 -9.773 1.00 90.44 140 THR A O 1
ATOM 1084 N N . THR A 1 141 ? 15.228 -10.878 -8.681 1.00 91.38 141 THR A N 1
ATOM 1085 C CA . THR A 1 141 ? 14.197 -11.083 -9.713 1.00 91.38 141 THR A CA 1
ATOM 1086 C C . THR A 1 141 ? 14.588 -10.425 -11.033 1.00 91.38 141 THR A C 1
ATOM 1088 O O . THR A 1 141 ? 14.480 -11.042 -12.092 1.00 91.38 141 THR A O 1
ATOM 1091 N N . LEU A 1 142 ? 15.068 -9.181 -10.986 1.00 92.19 142 LEU A N 1
ATOM 1092 C CA . LEU A 1 142 ? 15.463 -8.432 -12.177 1.00 92.19 142 LEU A CA 1
ATOM 1093 C C . LEU A 1 142 ? 16.699 -9.040 -12.848 1.00 92.19 142 LEU A C 1
ATOM 1095 O O . LEU A 1 142 ? 16.701 -9.215 -14.064 1.00 92.19 142 LEU A O 1
ATOM 1099 N N . GLN A 1 143 ? 17.722 -9.407 -12.073 1.00 91.19 143 GLN A N 1
ATOM 1100 C CA . GLN A 1 143 ? 18.929 -10.054 -12.596 1.00 91.19 143 GLN A CA 1
ATOM 1101 C C . GLN A 1 143 ? 18.617 -11.416 -13.225 1.00 91.19 143 GLN A C 1
ATOM 1103 O O . GLN A 1 143 ? 19.134 -11.731 -14.297 1.00 91.19 143 GLN A O 1
ATOM 1108 N N . HIS A 1 144 ? 17.734 -12.202 -12.603 1.00 89.62 144 HIS A N 1
ATOM 1109 C CA . HIS A 1 144 ? 17.275 -13.465 -13.171 1.00 89.62 144 HIS A CA 1
ATOM 1110 C C . HIS A 1 144 ? 16.496 -13.261 -14.474 1.00 89.62 144 HIS A C 1
ATOM 1112 O O . HIS A 1 144 ? 16.786 -13.919 -15.471 1.00 89.62 144 HIS A O 1
ATOM 1118 N N . ALA A 1 145 ? 15.546 -12.323 -14.503 1.00 90.31 145 ALA A N 1
ATOM 1119 C CA . ALA A 1 145 ? 14.790 -12.022 -15.716 1.00 90.31 145 ALA A CA 1
ATOM 1120 C C . ALA A 1 145 ? 15.711 -11.559 -16.854 1.00 90.31 145 ALA A C 1
ATOM 1122 O O . ALA A 1 145 ? 15.576 -12.021 -17.988 1.00 90.31 145 ALA A O 1
ATOM 1123 N N . ARG A 1 146 ? 16.692 -10.702 -16.541 1.00 90.62 146 ARG A N 1
ATOM 1124 C CA . ARG A 1 146 ? 17.699 -10.237 -17.496 1.00 90.62 146 ARG A CA 1
ATOM 1125 C C . ARG A 1 146 ? 18.558 -11.379 -18.034 1.00 90.62 146 ARG A C 1
ATOM 1127 O O . ARG A 1 146 ? 18.844 -11.380 -19.224 1.00 90.62 146 ARG A O 1
ATOM 1134 N N . SER A 1 147 ? 18.969 -12.338 -17.203 1.00 89.25 147 SER A N 1
ATOM 1135 C CA . SER A 1 147 ? 19.796 -13.465 -17.658 1.00 89.25 147 SER A CA 1
ATOM 1136 C C . SER A 1 147 ? 19.015 -14.490 -18.483 1.00 89.25 147 SER A C 1
ATOM 1138 O O . SER A 1 147 ? 19.563 -15.039 -19.435 1.00 89.25 147 SER A O 1
ATOM 1140 N N . HIS A 1 148 ? 17.737 -14.717 -18.166 1.00 88.19 148 HIS A N 1
ATOM 1141 C CA . HIS A 1 148 ? 16.899 -15.713 -18.844 1.00 88.19 148 HIS A CA 1
ATOM 1142 C C . HIS A 1 148 ? 16.232 -15.179 -20.115 1.00 88.19 148 HIS A C 1
ATOM 1144 O O . HIS A 1 148 ? 15.925 -15.948 -21.023 1.00 88.19 148 HIS A O 1
ATOM 1150 N N . SER A 1 149 ? 15.970 -13.872 -20.204 1.00 87.50 149 SER A N 1
ATOM 1151 C CA . SER A 1 149 ? 15.338 -13.257 -21.380 1.00 87.50 149 SER A CA 1
ATOM 1152 C C . SER A 1 149 ? 15.925 -11.873 -21.707 1.00 87.50 149 SER A C 1
ATOM 1154 O O . SER A 1 149 ? 15.199 -10.876 -21.685 1.00 87.50 149 SER A O 1
ATOM 1156 N N . PRO A 1 150 ? 17.225 -11.774 -22.057 1.00 86.00 150 PRO A N 1
ATOM 1157 C CA . PRO A 1 150 ? 17.933 -10.492 -22.172 1.00 86.00 150 PRO A CA 1
ATOM 1158 C C . PRO A 1 150 ? 17.306 -9.476 -23.137 1.00 86.00 150 PRO A C 1
ATOM 1160 O O . PRO A 1 150 ? 17.440 -8.273 -22.932 1.00 86.00 150 PRO A O 1
ATOM 1163 N N . SER A 1 151 ? 16.610 -9.938 -24.179 1.00 85.62 151 SER A N 1
ATOM 1164 C CA . SER A 1 151 ? 15.995 -9.087 -25.205 1.00 85.62 151 SER A CA 1
ATOM 1165 C C . SER A 1 151 ? 14.556 -8.655 -24.900 1.00 85.62 151 SER A C 1
ATOM 1167 O O . SER A 1 151 ? 14.029 -7.794 -25.597 1.00 85.62 151 SER A O 1
ATOM 1169 N N . SER A 1 152 ? 13.897 -9.246 -23.898 1.00 89.00 152 SER A N 1
ATOM 1170 C CA . SER A 1 152 ? 12.463 -9.027 -23.628 1.00 89.00 152 SER A CA 1
ATOM 1171 C C . SER A 1 152 ? 12.100 -8.996 -22.140 1.00 89.00 152 SER A C 1
ATOM 1173 O O . SER A 1 152 ? 10.924 -9.058 -21.787 1.00 89.00 152 SER A O 1
ATOM 1175 N N . TRP A 1 153 ? 13.092 -8.910 -21.251 1.00 91.00 153 TRP A N 1
ATOM 1176 C CA . TRP A 1 153 ? 12.886 -8.886 -19.801 1.00 91.00 153 TRP A CA 1
ATOM 1177 C C . TRP A 1 153 ? 12.267 -7.584 -19.281 1.00 91.00 153 TRP A C 1
ATOM 1179 O O . TRP A 1 153 ? 11.806 -7.558 -18.143 1.00 91.00 153 TRP A O 1
ATOM 1189 N N . THR A 1 154 ? 12.198 -6.525 -20.092 1.00 93.19 154 THR A N 1
ATOM 1190 C CA . THR A 1 154 ? 11.447 -5.294 -19.806 1.00 93.19 154 THR A CA 1
ATOM 1191 C C . THR A 1 154 ? 10.452 -4.993 -20.923 1.00 93.19 154 THR A C 1
ATOM 1193 O O . THR A 1 154 ? 10.604 -5.449 -22.057 1.00 93.19 154 THR A O 1
ATOM 1196 N N . LYS A 1 155 ? 9.382 -4.257 -20.602 1.00 91.94 155 LYS A N 1
ATOM 1197 C CA . LYS A 1 155 ? 8.344 -3.892 -21.577 1.00 91.94 155 LYS A CA 1
ATOM 1198 C C . LYS A 1 155 ? 7.847 -2.476 -21.337 1.00 91.94 155 LYS A C 1
ATOM 1200 O O . LYS A 1 155 ? 7.299 -2.191 -20.278 1.00 91.94 155 LYS A O 1
ATOM 1205 N N . LEU A 1 156 ? 7.993 -1.606 -22.331 1.00 91.94 156 LEU A N 1
ATOM 1206 C CA . LEU A 1 156 ? 7.399 -0.273 -22.318 1.00 91.94 156 LEU A CA 1
ATOM 1207 C C . LEU A 1 156 ? 5.937 -0.353 -22.770 1.00 91.94 156 LEU A C 1
ATOM 1209 O O . LEU A 1 156 ? 5.639 -0.820 -23.869 1.00 91.94 156 LEU A O 1
ATOM 1213 N N . LEU A 1 157 ? 5.022 0.090 -21.915 1.00 90.50 157 LEU A N 1
ATOM 1214 C CA . LEU A 1 157 ? 3.608 0.199 -22.249 1.00 90.50 157 LEU A CA 1
ATOM 1215 C C . LEU A 1 157 ? 3.319 1.495 -23.022 1.00 90.50 157 LEU A C 1
ATOM 1217 O O . LEU A 1 157 ? 4.011 2.494 -22.811 1.00 90.50 157 LEU A O 1
ATOM 1221 N N . PRO A 1 158 ? 2.242 1.539 -23.833 1.00 88.56 158 PRO A N 1
ATOM 1222 C CA . PRO A 1 158 ? 1.800 2.765 -24.507 1.00 88.56 158 PRO A CA 1
ATOM 1223 C C . PRO A 1 158 ? 1.534 3.943 -23.556 1.00 88.56 158 PRO A C 1
ATOM 1225 O O . PRO A 1 158 ? 1.593 5.094 -23.969 1.00 88.56 158 PRO A O 1
ATOM 1228 N N . THR A 1 159 ? 1.276 3.662 -22.276 1.00 88.19 159 THR A N 1
ATOM 1229 C CA . THR A 1 159 ? 1.090 4.657 -21.209 1.00 88.19 159 THR A CA 1
ATOM 1230 C C . THR A 1 159 ? 2.384 5.364 -20.786 1.00 88.19 159 THR A C 1
ATOM 1232 O O . THR A 1 159 ? 2.333 6.272 -19.962 1.00 88.19 159 THR A O 1
ATOM 1235 N N . GLY A 1 160 ? 3.551 4.946 -21.292 1.00 90.50 160 GLY A N 1
ATOM 1236 C CA . GLY A 1 160 ? 4.856 5.440 -20.841 1.00 90.50 160 GLY A CA 1
ATOM 1237 C C . GLY A 1 160 ? 5.363 4.771 -19.556 1.00 90.50 160 GLY A C 1
ATOM 1238 O O . GLY A 1 160 ? 6.299 5.273 -18.931 1.00 90.50 160 GLY A O 1
ATOM 1239 N N . THR A 1 161 ? 4.759 3.651 -19.145 1.00 93.12 161 THR A N 1
ATOM 1240 C CA . THR A 1 161 ? 5.206 2.843 -17.999 1.00 93.12 161 THR A CA 1
ATOM 1241 C C . THR A 1 161 ? 6.144 1.734 -18.468 1.00 93.12 161 THR A C 1
ATOM 1243 O O . THR A 1 161 ? 5.753 0.889 -19.274 1.00 93.12 161 THR A O 1
ATOM 1246 N N . LEU A 1 162 ? 7.367 1.704 -17.945 1.00 94.25 162 LEU A N 1
ATOM 1247 C CA . LEU A 1 162 ? 8.310 0.607 -18.126 1.00 94.25 162 LEU A CA 1
ATOM 1248 C C . LEU A 1 162 ? 8.026 -0.492 -17.094 1.00 94.25 162 LEU A C 1
ATOM 1250 O O . LEU A 1 162 ? 8.107 -0.256 -15.892 1.00 94.25 162 LEU A O 1
ATOM 1254 N N . LEU A 1 163 ? 7.691 -1.692 -17.559 1.00 94.19 163 LEU A N 1
ATOM 1255 C CA . LEU A 1 163 ? 7.498 -2.877 -16.727 1.00 94.19 163 LEU A CA 1
ATOM 1256 C C . LEU A 1 163 ? 8.812 -3.633 -16.561 1.00 94.19 163 LEU A C 1
ATOM 1258 O O . LEU A 1 163 ? 9.451 -3.962 -17.566 1.00 94.19 163 LEU A O 1
ATOM 1262 N N . ALA A 1 164 ? 9.159 -3.982 -15.322 1.00 93.88 164 ALA A N 1
ATOM 1263 C CA . ALA A 1 164 ? 10.297 -4.845 -15.038 1.00 93.88 164 ALA A CA 1
ATOM 1264 C C . ALA A 1 164 ? 10.044 -5.786 -13.832 1.00 93.88 164 ALA A C 1
ATOM 1266 O O . ALA A 1 164 ? 9.753 -5.321 -12.728 1.00 93.88 164 ALA A O 1
ATOM 1267 N N . PRO A 1 165 ? 10.147 -7.114 -14.020 1.00 92.62 165 PRO A N 1
ATOM 1268 C CA . PRO A 1 165 ? 10.293 -7.782 -15.312 1.00 92.62 165 PRO A CA 1
ATOM 1269 C C . PRO A 1 165 ? 9.016 -7.640 -16.167 1.00 92.62 165 PRO A C 1
ATOM 1271 O O . PRO A 1 165 ? 7.930 -7.389 -15.638 1.00 92.62 165 PRO A O 1
ATOM 1274 N N . ALA A 1 166 ? 9.125 -7.794 -17.488 1.00 89.69 166 ALA A N 1
ATOM 1275 C CA . ALA A 1 166 ? 7.999 -7.756 -18.428 1.00 89.69 166 ALA A CA 1
ATOM 1276 C C . ALA A 1 166 ? 6.984 -8.871 -18.144 1.00 89.69 166 ALA A C 1
ATOM 1278 O O . ALA A 1 166 ? 5.774 -8.635 -18.085 1.00 89.69 166 ALA A O 1
ATOM 1279 N N . THR A 1 167 ? 7.502 -10.072 -17.907 1.00 81.31 167 THR A N 1
ATOM 1280 C CA . THR A 1 167 ? 6.762 -11.284 -17.561 1.00 81.31 167 THR A CA 1
ATOM 1281 C C . THR A 1 167 ? 7.303 -11.853 -16.259 1.00 81.31 167 THR A C 1
ATOM 1283 O O . THR A 1 167 ? 8.500 -11.787 -15.991 1.00 81.31 167 THR A O 1
ATOM 1286 N N . LEU A 1 168 ? 6.415 -12.423 -15.450 1.00 72.06 168 LEU A N 1
ATOM 1287 C CA . LEU A 1 168 ? 6.786 -13.198 -14.272 1.00 72.06 168 LEU A CA 1
ATOM 1288 C C . LEU A 1 168 ? 6.649 -14.679 -14.637 1.00 72.06 168 LEU A C 1
ATOM 1290 O O . LEU A 1 168 ? 5.635 -15.076 -15.209 1.00 72.06 168 LEU A O 1
ATOM 1294 N N . SER A 1 169 ? 7.685 -15.470 -14.362 1.00 57.53 169 SER A N 1
ATOM 1295 C CA . SER A 1 169 ? 7.638 -16.926 -14.502 1.00 57.53 169 SER A CA 1
ATOM 1296 C C . SER A 1 169 ? 7.290 -17.551 -13.146 1.00 57.53 169 SER A C 1
ATOM 1298 O O . SER A 1 169 ? 7.872 -17.122 -12.145 1.00 57.53 169 SER A O 1
ATOM 1300 N N . PRO A 1 170 ? 6.387 -18.547 -13.083 1.00 54.38 170 PRO A N 1
ATOM 1301 C CA . PRO A 1 170 ? 5.575 -19.085 -14.179 1.00 54.38 170 PRO A CA 1
ATOM 1302 C C . PRO A 1 170 ? 4.315 -18.243 -14.467 1.00 54.38 170 PRO A C 1
ATOM 1304 O O . PRO A 1 170 ? 3.751 -17.598 -13.585 1.00 54.38 170 PRO A O 1
ATOM 1307 N N . THR A 1 171 ? 3.865 -18.268 -15.723 1.00 55.53 171 THR A N 1
ATOM 1308 C CA . THR A 1 171 ? 2.568 -17.736 -16.180 1.00 55.53 171 THR A CA 1
ATOM 1309 C C . THR A 1 171 ? 1.629 -18.910 -16.514 1.00 55.53 171 THR A C 1
ATOM 1311 O O . THR A 1 171 ? 2.105 -19.892 -17.079 1.00 55.53 171 THR A O 1
ATOM 1314 N N . PRO A 1 172 ? 0.317 -18.828 -16.219 1.00 52.28 172 PRO A N 1
ATOM 1315 C CA . PRO A 1 172 ? -0.357 -17.690 -15.610 1.00 52.28 172 PRO A CA 1
ATOM 1316 C C . PRO A 1 172 ? -0.148 -17.650 -14.085 1.00 52.28 172 PRO A C 1
ATOM 1318 O O . PRO A 1 172 ? -0.191 -18.689 -13.428 1.00 52.28 172 PRO A O 1
ATOM 1321 N N . PRO A 1 173 ? 0.060 -16.459 -13.500 1.00 61.44 173 PRO A N 1
ATOM 1322 C CA . PRO A 1 173 ? -0.026 -16.282 -12.064 1.00 61.44 173 PRO A CA 1
ATOM 1323 C C . PRO A 1 173 ? -1.499 -16.397 -11.671 1.00 61.44 173 PRO A C 1
ATOM 1325 O O . PRO A 1 173 ? -2.262 -15.437 -11.736 1.00 61.44 173 PRO A O 1
ATOM 1328 N N . SER A 1 174 ? -1.913 -17.600 -11.307 1.00 69.00 174 SER A N 1
ATOM 1329 C CA . SER A 1 174 ? -3.182 -17.837 -10.640 1.00 69.00 174 SER A CA 1
ATOM 1330 C C . SER A 1 174 ? -2.896 -18.431 -9.277 1.00 69.00 174 SER A C 1
ATOM 1332 O O . SER A 1 174 ? -1.985 -19.244 -9.111 1.00 69.00 174 SER A O 1
ATOM 1334 N N . LEU A 1 175 ? -3.685 -18.011 -8.299 1.00 85.81 175 LEU A N 1
ATOM 1335 C CA . LEU A 1 175 ? -3.817 -18.774 -7.072 1.00 85.81 175 LEU A CA 1
ATOM 1336 C C . LEU A 1 175 ? -4.305 -20.191 -7.423 1.00 85.81 175 LEU A C 1
ATOM 1338 O O . LEU A 1 175 ? -5.057 -20.361 -8.386 1.00 85.81 175 LEU A O 1
ATOM 1342 N N . SER A 1 176 ? -3.816 -21.203 -6.709 1.00 88.19 176 SER A N 1
ATOM 1343 C CA . SER A 1 176 ? -4.075 -22.606 -7.062 1.00 88.19 176 SER A CA 1
ATOM 1344 C C . SER A 1 176 ? -5.514 -23.047 -6.770 1.00 88.19 176 SER A C 1
ATOM 1346 O O . SER A 1 176 ? -6.041 -23.946 -7.427 1.00 88.19 176 SER A O 1
ATOM 1348 N N . GLU A 1 177 ? -6.167 -22.384 -5.818 1.00 90.56 177 GLU A N 1
ATOM 1349 C CA . GLU A 1 177 ? -7.535 -22.652 -5.391 1.00 90.56 177 GLU A CA 1
ATOM 1350 C C . GLU A 1 177 ? -8.511 -21.554 -5.850 1.00 90.56 177 GLU A C 1
ATOM 1352 O O . GLU A 1 177 ? -8.140 -20.517 -6.406 1.00 90.56 177 GLU A O 1
ATOM 1357 N N . SER A 1 178 ? -9.804 -21.763 -5.591 1.00 91.88 178 SER A N 1
ATOM 1358 C CA . SER A 1 178 ? -10.827 -20.742 -5.840 1.00 91.88 178 SER A CA 1
ATOM 1359 C C . SER A 1 178 ? -10.590 -19.483 -4.998 1.00 91.88 178 SER A C 1
ATOM 1361 O O . SER A 1 178 ? -10.063 -19.554 -3.887 1.00 91.88 178 SER A O 1
ATOM 1363 N N . ARG A 1 179 ? -11.058 -18.323 -5.476 1.00 92.88 179 ARG A N 1
ATOM 1364 C CA . ARG A 1 179 ? -10.903 -17.049 -4.755 1.00 92.88 179 ARG A CA 1
ATOM 1365 C C . ARG A 1 179 ? -11.386 -17.122 -3.300 1.00 92.88 179 ARG A C 1
ATOM 1367 O O . ARG A 1 179 ? -10.735 -16.548 -2.429 1.00 92.88 179 ARG A O 1
ATOM 1374 N N . ASP A 1 180 ? -12.484 -17.821 -3.024 1.00 94.06 180 ASP A N 1
ATOM 1375 C CA . ASP A 1 180 ? -13.081 -17.902 -1.684 1.00 94.06 180 ASP A CA 1
ATOM 1376 C C . ASP A 1 180 ? -12.277 -18.759 -0.695 1.00 94.06 180 ASP A C 1
ATOM 1378 O O . ASP A 1 180 ? -12.522 -18.701 0.511 1.00 94.06 180 ASP A O 1
ATOM 1382 N N . ALA A 1 181 ? -11.277 -19.505 -1.163 1.00 95.12 181 ALA A N 1
ATOM 1383 C CA . ALA A 1 181 ? -10.369 -20.240 -0.291 1.00 95.12 181 ALA A CA 1
ATOM 1384 C C . ALA A 1 181 ? -9.278 -19.353 0.332 1.00 95.12 181 ALA A C 1
ATOM 1386 O O . ALA A 1 181 ? -8.643 -19.761 1.304 1.00 95.12 181 ALA A O 1
ATOM 1387 N N . TYR A 1 182 ? -9.074 -18.132 -0.178 1.00 96.38 182 TYR A N 1
ATOM 1388 C CA . TYR A 1 182 ? -7.989 -17.257 0.263 1.00 96.38 182 TYR A CA 1
ATOM 1389 C C . TYR A 1 182 ? -8.450 -16.111 1.155 1.00 96.38 182 TYR A C 1
ATOM 1391 O O . TYR A 1 182 ? -9.446 -15.442 0.872 1.00 96.38 182 TYR A O 1
ATOM 1399 N N . ASP A 1 183 ? -7.629 -15.820 2.160 1.00 97.12 183 ASP A N 1
ATOM 1400 C CA . ASP A 1 183 ? -7.524 -14.506 2.781 1.00 97.12 183 ASP A CA 1
ATOM 1401 C C . ASP A 1 183 ? -6.420 -13.709 2.083 1.00 97.12 183 ASP A C 1
ATOM 1403 O O . ASP A 1 183 ? -5.225 -13.976 2.247 1.00 97.12 183 ASP A O 1
ATOM 1407 N N . LEU A 1 184 ? -6.829 -12.717 1.292 1.00 97.56 184 LEU A N 1
ATOM 1408 C CA . LEU A 1 184 ? -5.924 -11.823 0.582 1.00 97.56 184 LEU A CA 1
ATOM 1409 C C . LEU A 1 184 ? -5.757 -10.508 1.342 1.00 97.56 184 LEU A C 1
ATOM 1411 O O . LEU A 1 184 ? -6.689 -9.707 1.445 1.00 97.56 184 LEU A O 1
ATOM 1415 N N . THR A 1 185 ? -4.541 -10.259 1.817 1.00 98.44 185 THR A N 1
ATOM 1416 C CA . THR A 1 185 ? -4.160 -8.991 2.444 1.00 98.44 185 THR A CA 1
ATOM 1417 C C . THR A 1 185 ? -3.208 -8.221 1.543 1.00 98.44 185 THR A C 1
ATOM 1419 O O . THR A 1 185 ? -2.215 -8.770 1.065 1.00 98.44 185 THR A O 1
ATOM 1422 N N . VAL A 1 186 ? -3.482 -6.933 1.357 1.00 98.62 186 VAL A N 1
ATOM 1423 C CA . VAL A 1 186 ? -2.578 -5.979 0.716 1.00 98.62 186 VAL A CA 1
ATOM 1424 C C . VAL A 1 186 ? -2.221 -4.905 1.722 1.00 98.62 186 VAL A C 1
ATOM 1426 O O . VAL A 1 186 ? -3.102 -4.303 2.324 1.00 98.62 186 VAL A O 1
ATOM 1429 N N . LYS A 1 187 ? -0.927 -4.649 1.892 1.00 98.50 187 LYS A N 1
ATOM 1430 C CA . LYS A 1 187 ? -0.415 -3.500 2.625 1.00 98.50 187 LYS A CA 1
ATOM 1431 C C . LYS A 1 187 ? 0.188 -2.497 1.651 1.00 98.50 187 LYS A C 1
ATOM 1433 O O . LYS A 1 187 ? 1.178 -2.811 0.990 1.00 98.50 187 LYS A O 1
ATO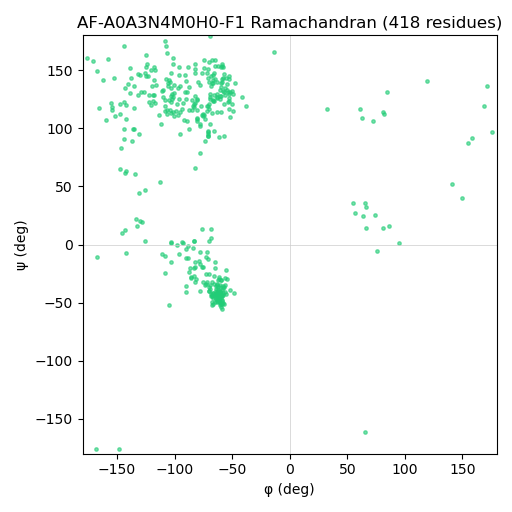M 1438 N N . LEU A 1 188 ? -0.420 -1.321 1.557 1.00 98.69 188 LEU A N 1
ATOM 1439 C CA . LEU A 1 188 ? 0.029 -0.218 0.716 1.00 98.69 188 LEU A CA 1
ATOM 1440 C C . LEU A 1 188 ? 0.834 0.772 1.555 1.00 98.69 188 LEU A C 1
ATOM 1442 O O . LEU A 1 188 ? 0.325 1.335 2.520 1.00 98.69 188 LEU A O 1
ATOM 1446 N N . PHE A 1 189 ? 2.083 0.985 1.169 1.00 98.12 189 PHE A N 1
ATOM 1447 C CA . PHE A 1 189 ? 2.992 1.950 1.762 1.00 98.12 189 PHE A CA 1
ATOM 1448 C C . PHE A 1 189 ? 3.052 3.184 0.867 1.00 98.12 189 PHE A C 1
ATOM 1450 O O . PHE A 1 189 ? 3.554 3.119 -0.261 1.00 98.12 189 PHE A O 1
ATOM 1457 N N . TYR A 1 190 ? 2.565 4.307 1.383 1.00 97.75 190 TYR A N 1
ATOM 1458 C CA . TYR A 1 190 ? 2.860 5.617 0.816 1.00 97.75 190 TYR A CA 1
ATOM 1459 C C . TYR A 1 190 ? 4.264 6.035 1.254 1.00 97.75 190 TYR A C 1
ATOM 1461 O O . TYR A 1 190 ? 4.636 5.839 2.412 1.00 97.75 190 TYR A O 1
ATOM 1469 N N . LEU A 1 191 ? 5.052 6.588 0.335 1.00 95.62 191 LEU A N 1
ATOM 1470 C CA . LEU A 1 191 ? 6.461 6.882 0.594 1.00 95.62 191 LEU A CA 1
ATOM 1471 C C . LEU A 1 191 ? 6.704 8.369 0.892 1.00 95.62 191 LEU A C 1
ATOM 1473 O O . LEU A 1 191 ? 5.913 9.218 0.474 1.00 95.62 191 LEU A O 1
ATOM 1477 N N . PRO A 1 192 ? 7.792 8.705 1.611 1.00 91.06 192 PRO A N 1
ATOM 1478 C CA . PRO A 1 192 ? 8.175 10.092 1.852 1.00 91.06 192 PRO A CA 1
ATOM 1479 C C . PRO A 1 192 ? 8.419 10.857 0.546 1.00 91.06 192 PRO A C 1
ATOM 1481 O O . PRO A 1 192 ? 8.836 10.276 -0.455 1.00 91.06 192 PRO A O 1
ATOM 1484 N N . ASN A 1 193 ? 8.240 12.180 0.580 1.00 87.62 193 ASN A N 1
ATOM 1485 C CA . ASN A 1 193 ? 8.444 13.089 -0.562 1.00 87.62 193 ASN A CA 1
ATOM 1486 C C . ASN A 1 193 ? 7.460 12.902 -1.730 1.00 87.62 193 ASN A C 1
ATOM 1488 O O . ASN A 1 193 ? 7.686 13.434 -2.818 1.00 87.62 193 ASN A O 1
ATOM 1492 N N . VAL A 1 194 ? 6.370 12.171 -1.502 1.00 92.19 194 VAL A N 1
ATOM 1493 C CA . VAL A 1 194 ? 5.234 12.070 -2.418 1.00 92.19 194 VAL A CA 1
ATOM 1494 C C . VAL A 1 194 ? 4.086 12.908 -1.850 1.00 92.19 194 VAL A C 1
ATOM 1496 O O . VAL A 1 194 ? 3.708 12.688 -0.693 1.00 92.19 194 VAL A O 1
ATOM 1499 N N . PRO A 1 195 ? 3.539 13.868 -2.616 1.00 94.00 195 PRO A N 1
ATOM 1500 C CA . PRO A 1 195 ? 2.401 14.673 -2.189 1.00 94.00 195 PRO A CA 1
ATOM 1501 C C . PRO A 1 195 ? 1.215 13.821 -1.714 1.00 94.00 195 PRO A C 1
ATOM 1503 O O . PRO A 1 195 ? 0.916 12.761 -2.268 1.00 94.00 195 PRO A O 1
ATOM 1506 N N . SER A 1 196 ? 0.516 14.278 -0.672 1.00 94.50 196 SER A N 1
ATOM 1507 C CA . SER A 1 196 ? -0.648 13.563 -0.128 1.00 94.50 196 SER A CA 1
ATOM 1508 C C . SER A 1 196 ? -1.821 13.502 -1.114 1.00 94.50 196 SER A C 1
ATOM 1510 O O . SER A 1 196 ? -2.583 12.537 -1.081 1.00 94.50 196 SER A O 1
ATOM 1512 N N . GLU A 1 197 ? -1.926 14.477 -2.017 1.00 94.94 197 GLU A N 1
ATOM 1513 C CA . GLU A 1 197 ? -2.905 14.539 -3.113 1.00 94.94 197 GLU A CA 1
ATOM 1514 C C . GLU A 1 197 ? -2.811 13.353 -4.088 1.00 94.94 197 GLU A C 1
ATOM 1516 O O . GLU A 1 197 ? -3.837 12.885 -4.584 1.00 94.94 197 GLU A O 1
ATOM 1521 N N . ASP A 1 198 ? -1.617 12.780 -4.276 1.00 96.44 198 ASP A N 1
ATOM 1522 C CA . ASP A 1 198 ? -1.412 11.641 -5.178 1.00 96.44 198 ASP A CA 1
ATOM 1523 C C . ASP A 1 198 ? -1.865 10.304 -4.567 1.00 96.44 198 ASP A C 1
ATOM 1525 O O . ASP A 1 198 ? -2.066 9.317 -5.283 1.00 96.44 198 ASP A O 1
ATOM 1529 N N . ARG A 1 199 ? -2.049 10.233 -3.237 1.00 97.50 199 ARG A N 1
ATOM 1530 C CA . ARG A 1 199 ? -2.371 8.979 -2.522 1.00 97.50 199 ARG A CA 1
ATOM 1531 C C . ARG A 1 199 ? -3.634 8.320 -3.058 1.00 97.50 199 ARG A C 1
ATOM 1533 O O . ARG A 1 199 ? -3.682 7.095 -3.153 1.00 97.50 199 ARG A O 1
ATOM 1540 N N . ASN A 1 200 ? -4.629 9.113 -3.447 1.00 97.75 200 ASN A N 1
ATOM 1541 C CA . ASN A 1 200 ? -5.880 8.603 -4.001 1.00 97.75 200 ASN A CA 1
ATOM 1542 C C . ASN A 1 200 ? -5.629 7.808 -5.286 1.00 97.75 200 ASN A C 1
ATOM 1544 O O . ASN A 1 200 ? -6.009 6.641 -5.369 1.00 97.75 200 ASN A O 1
ATOM 1548 N N . GLN A 1 201 ? -4.904 8.391 -6.243 1.00 97.62 201 GLN A N 1
ATOM 1549 C CA . GLN A 1 201 ? -4.566 7.705 -7.489 1.00 97.62 201 GLN A CA 1
ATOM 1550 C C . GLN A 1 201 ? -3.652 6.500 -7.235 1.00 97.62 201 GLN A C 1
ATOM 1552 O O . GLN A 1 201 ? -3.908 5.413 -7.748 1.00 97.62 201 GLN A O 1
ATOM 1557 N N . HIS A 1 202 ? -2.647 6.652 -6.369 1.00 98.00 202 HIS A N 1
ATOM 1558 C CA . HIS A 1 202 ? -1.752 5.559 -5.983 1.00 98.00 202 HIS A CA 1
ATOM 1559 C C . HIS A 1 202 ? -2.494 4.367 -5.368 1.00 98.00 202 HIS A C 1
ATOM 1561 O O . HIS A 1 202 ? -2.146 3.220 -5.641 1.00 98.00 202 HIS A O 1
ATOM 1567 N N . THR A 1 203 ? -3.541 4.620 -4.580 1.00 98.69 203 THR A N 1
ATOM 1568 C CA . THR A 1 203 ? -4.391 3.566 -4.007 1.00 98.69 203 THR A CA 1
ATOM 1569 C C . THR A 1 203 ? -5.109 2.783 -5.096 1.00 98.69 203 THR A C 1
ATOM 1571 O O . THR A 1 203 ? -5.077 1.551 -5.096 1.00 98.69 203 THR A O 1
ATOM 1574 N N . LEU A 1 204 ? -5.749 3.496 -6.026 1.00 98.50 204 LEU A N 1
ATOM 1575 C CA . LEU A 1 204 ? -6.499 2.891 -7.125 1.00 98.50 204 LEU A CA 1
ATOM 1576 C C . LEU A 1 204 ? -5.578 2.051 -8.019 1.00 98.50 204 LEU A C 1
ATOM 1578 O O . LEU A 1 204 ? -5.901 0.901 -8.326 1.00 98.50 204 LEU A O 1
ATOM 1582 N N . ASP A 1 205 ? -4.411 2.593 -8.371 1.00 97.44 205 ASP A N 1
ATOM 1583 C CA . ASP A 1 205 ? -3.412 1.905 -9.188 1.00 97.44 205 ASP A CA 1
ATOM 1584 C C . ASP A 1 205 ? -2.884 0.649 -8.489 1.00 97.44 205 ASP A C 1
ATOM 1586 O O . ASP A 1 205 ? -2.833 -0.421 -9.096 1.00 97.44 205 ASP A O 1
ATOM 1590 N N . ALA A 1 206 ? -2.535 0.748 -7.203 1.00 98.31 206 ALA A N 1
ATOM 1591 C CA . ALA A 1 206 ? -2.022 -0.376 -6.429 1.00 98.31 206 ALA A CA 1
ATOM 1592 C C . ALA A 1 206 ? -3.040 -1.520 -6.325 1.00 98.31 206 ALA A C 1
ATOM 1594 O O . ALA A 1 206 ? -2.690 -2.676 -6.571 1.00 98.31 206 ALA A O 1
ATOM 1595 N N . VAL A 1 207 ? -4.301 -1.213 -6.001 1.00 98.44 207 VAL A N 1
ATOM 1596 C CA . VAL A 1 207 ? -5.375 -2.216 -5.910 1.00 98.44 207 VAL A CA 1
ATOM 1597 C C . VAL A 1 207 ? -5.593 -2.897 -7.255 1.00 98.44 207 VAL A C 1
ATOM 1599 O O . VAL A 1 207 ? -5.613 -4.126 -7.319 1.00 98.44 207 VAL A O 1
ATOM 1602 N N . LYS A 1 208 ? -5.689 -2.115 -8.337 1.00 95.88 208 LYS A N 1
ATOM 1603 C CA . LYS A 1 208 ? -5.853 -2.647 -9.692 1.00 95.88 208 LYS A CA 1
ATOM 1604 C C . LYS A 1 208 ? -4.707 -3.585 -10.066 1.00 95.88 208 LYS A C 1
ATOM 1606 O O . LYS A 1 208 ? -4.952 -4.713 -10.484 1.00 95.88 208 LYS A O 1
ATOM 1611 N N . LEU A 1 209 ? -3.466 -3.143 -9.873 1.00 95.31 209 LEU A N 1
ATOM 1612 C CA . LEU A 1 209 ? -2.278 -3.913 -10.233 1.00 95.31 209 LEU A CA 1
ATOM 1613 C C . LEU A 1 209 ? -2.153 -5.204 -9.422 1.00 95.31 209 LEU A C 1
ATOM 1615 O O . LEU A 1 209 ? -1.776 -6.231 -9.979 1.00 95.31 209 LEU A O 1
ATOM 1619 N N . VAL A 1 210 ? -2.487 -5.191 -8.127 1.00 95.50 210 VAL A N 1
ATOM 1620 C CA . VAL A 1 210 ? -2.483 -6.422 -7.321 1.00 95.50 210 VAL A CA 1
ATOM 1621 C C . VAL A 1 210 ? -3.569 -7.393 -7.787 1.00 95.50 210 VAL A C 1
ATOM 1623 O O . VAL A 1 210 ? -3.287 -8.581 -7.937 1.00 95.50 210 VAL A O 1
ATOM 1626 N N . CYS A 1 211 ? -4.783 -6.906 -8.055 1.00 94.44 211 CYS A N 1
ATOM 1627 C CA . CYS A 1 211 ? -5.869 -7.731 -8.587 1.00 94.44 211 CYS A CA 1
ATOM 1628 C C . CYS A 1 211 ? -5.493 -8.377 -9.931 1.00 94.44 211 CYS A C 1
ATOM 1630 O O . CYS A 1 211 ? -5.702 -9.576 -10.110 1.00 94.44 211 CYS A O 1
ATOM 1632 N N . GLU A 1 212 ? -4.871 -7.618 -10.839 1.00 91.19 212 GLU A N 1
ATOM 1633 C CA . GLU A 1 212 ? -4.362 -8.123 -12.121 1.00 91.19 212 GLU A CA 1
ATOM 1634 C C . GLU A 1 212 ? -3.249 -9.164 -11.938 1.00 91.19 212 GLU A C 1
ATOM 1636 O O . GLU A 1 212 ? -3.269 -10.204 -12.592 1.00 91.19 212 GLU A O 1
ATOM 1641 N N . VAL A 1 213 ? -2.291 -8.914 -11.037 1.00 89.06 213 VAL A N 1
ATOM 1642 C CA . VAL A 1 213 ? -1.164 -9.830 -10.781 1.00 89.06 213 VAL A CA 1
ATOM 1643 C C . VAL A 1 213 ? -1.619 -11.157 -10.175 1.00 89.06 213 VAL A C 1
ATOM 1645 O O . VAL A 1 213 ? -1.004 -12.180 -10.458 1.00 89.06 213 VAL A O 1
ATOM 1648 N N . LEU A 1 214 ? -2.663 -11.151 -9.347 1.00 91.12 214 LEU A N 1
ATOM 1649 C CA . LEU A 1 214 ? -3.168 -12.354 -8.679 1.00 91.12 214 LEU A CA 1
ATOM 1650 C C . LEU A 1 214 ? -4.342 -13.020 -9.409 1.00 91.12 214 LEU A C 1
ATOM 1652 O O . LEU A 1 214 ? -4.770 -14.097 -8.997 1.00 91.12 214 LEU A O 1
ATOM 1656 N N . GLY A 1 215 ? -4.887 -12.385 -10.450 1.00 91.12 215 GLY A N 1
ATOM 1657 C CA . GLY A 1 215 ? -6.067 -12.877 -11.160 1.00 91.12 215 GLY A CA 1
ATOM 1658 C C . GLY A 1 215 ? -7.331 -12.888 -10.293 1.00 91.12 215 GLY A C 1
ATOM 1659 O O . GLY A 1 215 ? -8.145 -13.802 -10.400 1.00 91.12 215 GLY A O 1
ATOM 1660 N N . VAL A 1 216 ? -7.497 -11.900 -9.408 1.00 92.56 216 VAL A N 1
ATOM 1661 C CA . VAL A 1 216 ? -8.619 -11.829 -8.454 1.00 92.56 216 VAL A CA 1
ATOM 1662 C C . VAL A 1 216 ? -9.448 -10.563 -8.643 1.00 92.56 216 VAL A C 1
ATOM 1664 O O . VAL A 1 216 ? -8.928 -9.514 -9.004 1.00 92.56 216 VAL A O 1
ATOM 1667 N N . GLY A 1 217 ? -10.746 -10.638 -8.341 1.00 92.44 217 GLY A N 1
ATOM 1668 C CA . GLY A 1 217 ? -11.645 -9.478 -8.405 1.00 92.44 217 GLY A CA 1
ATOM 1669 C C . GLY A 1 217 ? -11.730 -8.646 -7.120 1.00 92.44 217 GLY A C 1
ATOM 1670 O O . GLY A 1 217 ? -12.311 -7.567 -7.143 1.00 92.44 217 GLY A O 1
ATOM 1671 N N . ARG A 1 218 ? -11.199 -9.146 -5.993 1.00 96.12 218 ARG A N 1
ATOM 1672 C CA . ARG A 1 218 ? -11.371 -8.526 -4.667 1.00 96.12 218 ARG A CA 1
ATOM 1673 C C . ARG A 1 218 ? -10.216 -8.829 -3.716 1.00 96.12 218 ARG A C 1
ATOM 1675 O O . ARG A 1 218 ? -9.754 -9.971 -3.664 1.00 96.12 218 ARG A O 1
ATOM 1682 N N . ILE A 1 219 ? -9.843 -7.858 -2.886 1.00 98.31 219 ILE A N 1
ATOM 1683 C CA . ILE A 1 219 ? -8.917 -7.985 -1.746 1.00 98.31 219 ILE A CA 1
ATOM 1684 C C . ILE A 1 219 ? -9.720 -8.080 -0.437 1.00 98.31 219 ILE A C 1
ATOM 1686 O O . ILE A 1 219 ? -10.682 -7.343 -0.247 1.00 98.31 219 ILE A O 1
ATOM 1690 N N . ASP A 1 220 ? -9.358 -8.967 0.492 1.00 98.50 220 ASP A N 1
ATOM 1691 C CA . ASP A 1 220 ? -10.102 -9.080 1.759 1.00 98.50 220 ASP A CA 1
ATOM 1692 C C . ASP A 1 220 ? -9.734 -7.965 2.742 1.00 98.50 220 ASP A C 1
ATOM 1694 O O . ASP A 1 220 ? -10.615 -7.409 3.391 1.00 98.50 220 ASP A O 1
ATOM 1698 N N . LEU A 1 221 ? -8.455 -7.596 2.822 1.00 98.75 221 LEU A N 1
ATOM 1699 C CA . LEU A 1 221 ? -7.971 -6.516 3.682 1.00 98.75 221 LEU A CA 1
ATOM 1700 C C . LEU A 1 221 ? -6.982 -5.622 2.932 1.00 98.75 221 LEU A C 1
ATOM 1702 O O . LEU A 1 221 ? -5.898 -6.078 2.570 1.00 98.75 221 LEU A O 1
ATOM 1706 N N . LEU A 1 222 ? -7.326 -4.345 2.752 1.00 98.88 222 LEU A N 1
ATOM 1707 C CA . LEU A 1 222 ? -6.381 -3.310 2.330 1.00 98.88 222 LEU A CA 1
ATOM 1708 C C . LEU A 1 222 ? -5.938 -2.508 3.553 1.00 98.88 222 LEU A C 1
ATOM 1710 O O . LEU A 1 222 ? -6.720 -1.760 4.134 1.00 98.88 222 LEU A O 1
ATOM 1714 N N . ASN A 1 223 ? -4.678 -2.674 3.935 1.00 98.56 223 ASN A N 1
ATOM 1715 C CA . ASN A 1 223 ? -4.043 -1.964 5.031 1.00 98.56 223 ASN A CA 1
ATOM 1716 C C . ASN A 1 223 ? -3.150 -0.840 4.491 1.00 98.56 223 ASN A C 1
ATOM 1718 O O . ASN A 1 223 ? -2.262 -1.111 3.687 1.00 98.56 223 ASN A O 1
ATOM 1722 N N . VAL A 1 224 ? -3.334 0.404 4.927 1.00 98.50 224 VAL A N 1
ATOM 1723 C CA . VAL A 1 224 ? -2.513 1.537 4.463 1.00 98.50 224 VAL A CA 1
ATOM 1724 C C . VAL A 1 224 ? -1.506 1.984 5.521 1.00 98.50 224 VAL A C 1
ATOM 1726 O O . VAL A 1 224 ? -1.829 2.056 6.704 1.00 98.50 224 VAL A O 1
ATOM 1729 N N . ALA A 1 225 ? -0.285 2.291 5.089 1.00 97.62 225 ALA A N 1
ATOM 1730 C CA . ALA A 1 225 ? 0.789 2.850 5.902 1.00 97.62 225 ALA A CA 1
ATOM 1731 C C . ALA A 1 225 ? 1.185 4.225 5.347 1.00 97.62 225 ALA A C 1
ATOM 1733 O O . ALA A 1 225 ? 1.512 4.356 4.164 1.00 97.62 225 ALA A O 1
ATOM 1734 N N . PHE A 1 226 ? 1.125 5.244 6.202 1.00 96.50 226 PHE A N 1
ATOM 1735 C CA . PHE A 1 226 ? 1.403 6.634 5.850 1.00 96.50 226 PHE A CA 1
ATOM 1736 C C . PHE A 1 226 ? 2.855 7.008 6.190 1.00 96.50 226 PHE A C 1
ATOM 1738 O O . PHE A 1 226 ? 3.392 6.510 7.180 1.00 96.50 226 PHE A O 1
ATOM 1745 N N . PRO A 1 227 ? 3.508 7.884 5.403 1.00 93.62 227 PRO A N 1
ATOM 1746 C CA . PRO A 1 227 ? 4.868 8.319 5.694 1.00 93.62 227 PRO A CA 1
ATOM 1747 C C . PRO A 1 227 ? 4.892 9.155 6.977 1.00 93.62 227 PRO A C 1
ATOM 1749 O O . PRO A 1 227 ? 4.009 9.982 7.186 1.00 93.62 227 PRO A O 1
ATOM 1752 N N . GLY A 1 228 ? 5.909 8.951 7.817 1.00 89.81 228 GLY A N 1
ATOM 1753 C CA . GLY A 1 228 ? 6.080 9.689 9.077 1.00 89.81 228 GLY A CA 1
ATOM 1754 C C . GLY A 1 228 ? 5.144 9.262 10.214 1.00 89.81 228 GLY A C 1
ATOM 1755 O O . GLY A 1 228 ? 5.320 9.712 11.340 1.00 89.81 228 GLY A O 1
ATOM 1756 N N . VAL A 1 229 ? 4.195 8.361 9.952 1.00 90.06 229 VAL A N 1
ATOM 1757 C CA . VAL A 1 229 ? 3.286 7.817 10.966 1.00 90.06 229 VAL A CA 1
ATOM 1758 C C . VAL A 1 229 ? 3.956 6.611 11.618 1.00 90.06 229 VAL A C 1
ATOM 1760 O O . VAL A 1 229 ? 3.972 5.518 11.056 1.00 90.06 229 VAL A O 1
ATOM 1763 N N . GLY A 1 230 ? 4.539 6.839 12.794 1.00 86.00 230 GLY A N 1
ATOM 1764 C CA . GLY A 1 230 ? 5.036 5.797 13.693 1.00 86.00 230 GLY A CA 1
ATOM 1765 C C . GLY A 1 230 ? 4.076 5.544 14.853 1.00 86.00 230 GLY A C 1
ATOM 1766 O O . GLY A 1 230 ? 3.219 6.386 15.159 1.00 86.00 230 GLY A O 1
ATOM 1767 N N . PHE A 1 231 ? 4.223 4.378 15.482 1.00 86.00 231 PHE A N 1
ATOM 1768 C CA . PHE A 1 231 ? 3.474 4.038 16.681 1.00 86.00 231 PHE A CA 1
ATOM 1769 C C . PHE A 1 231 ? 4.125 4.695 17.897 1.00 86.00 231 PHE A C 1
ATOM 1771 O O . PHE A 1 231 ? 5.307 4.482 18.159 1.00 86.00 231 PHE A O 1
ATOM 1778 N N . ASP A 1 232 ? 3.339 5.470 18.637 1.00 82.81 232 ASP A N 1
ATOM 1779 C CA . ASP A 1 232 ? 3.734 6.047 19.916 1.00 82.81 232 ASP A CA 1
ATOM 1780 C C . ASP A 1 232 ? 2.999 5.304 21.038 1.00 82.81 232 ASP A C 1
ATOM 1782 O O . ASP A 1 232 ? 1.768 5.293 21.094 1.00 82.81 232 ASP A O 1
ATOM 1786 N N . ALA A 1 233 ? 3.760 4.616 21.890 1.00 75.31 233 ALA A N 1
ATOM 1787 C CA . ALA A 1 233 ? 3.211 3.807 22.974 1.00 75.31 233 ALA A CA 1
ATOM 1788 C C . ALA A 1 233 ? 2.699 4.650 24.150 1.00 75.31 233 ALA A C 1
ATOM 1790 O O . ALA A 1 233 ? 1.896 4.146 24.937 1.00 75.31 233 ALA A O 1
ATOM 1791 N N . GLU A 1 234 ? 3.145 5.903 24.251 1.00 72.06 234 GLU A N 1
ATOM 1792 C CA . GLU A 1 234 ? 2.762 6.841 25.308 1.00 72.06 234 GLU A CA 1
ATOM 1793 C C . GLU A 1 234 ? 1.565 7.717 24.891 1.00 72.06 234 GLU A C 1
ATOM 1795 O O . GLU A 1 234 ? 1.121 8.572 25.655 1.00 72.06 234 GLU A O 1
ATOM 1800 N N . ASP A 1 235 ? 1.023 7.504 23.686 1.00 80.75 235 ASP A N 1
ATOM 1801 C CA . ASP A 1 235 ? -0.132 8.236 23.173 1.00 80.75 235 ASP A CA 1
ATOM 1802 C C . ASP A 1 235 ? -1.428 7.826 23.897 1.00 80.75 235 ASP A C 1
ATOM 1804 O O . ASP A 1 235 ? -1.911 6.687 23.792 1.00 80.75 235 ASP A O 1
ATOM 1808 N N . GLU A 1 236 ? -2.011 8.777 24.624 1.00 74.06 236 GLU A N 1
ATOM 1809 C CA . GLU A 1 236 ? -3.242 8.596 25.389 1.00 74.06 236 GLU A CA 1
ATOM 1810 C C . GLU A 1 236 ? -4.486 8.882 24.541 1.00 74.06 236 GLU A C 1
ATOM 1812 O O . GLU A 1 236 ? -4.497 9.673 23.597 1.00 74.06 236 GLU A O 1
ATOM 1817 N N . VAL A 1 237 ? -5.595 8.239 24.900 1.00 70.12 237 VAL A N 1
ATOM 1818 C CA . VAL A 1 237 ? -6.898 8.561 24.315 1.00 70.12 237 VAL A CA 1
ATOM 1819 C C . VAL A 1 237 ? -7.332 9.960 24.802 1.00 70.12 237 VAL A C 1
ATOM 1821 O O . VAL A 1 237 ? -7.418 10.158 26.017 1.00 70.12 237 VAL A O 1
ATOM 1824 N N . PRO A 1 238 ? -7.686 10.915 23.913 1.00 72.19 238 PRO A N 1
ATOM 1825 C CA . PRO A 1 238 ? -8.183 12.227 24.323 1.00 72.19 238 PRO A CA 1
ATOM 1826 C C . PRO A 1 238 ? -9.348 12.108 25.314 1.00 72.19 238 PRO A C 1
ATOM 1828 O O . PRO A 1 238 ? -10.283 11.325 25.102 1.00 72.19 238 PRO A O 1
ATOM 1831 N N . LYS A 1 239 ? -9.281 12.859 26.422 1.00 67.44 239 LYS A N 1
ATOM 1832 C CA . LYS A 1 239 ? -10.198 12.713 27.570 1.00 67.44 239 LYS A CA 1
ATOM 1833 C C . LYS A 1 239 ? -11.660 12.943 27.196 1.00 67.44 239 LYS A C 1
ATOM 1835 O O . LYS A 1 239 ? -12.537 12.299 27.765 1.00 67.44 239 LYS A O 1
ATOM 1840 N N . ASP A 1 240 ? -11.911 13.797 26.212 1.00 63.94 240 ASP A N 1
ATOM 1841 C CA . ASP A 1 240 ? -13.231 14.091 25.647 1.00 63.94 240 ASP A CA 1
ATOM 1842 C C . ASP A 1 240 ? -13.882 12.887 24.929 1.00 63.94 240 ASP A C 1
ATOM 1844 O O . ASP A 1 240 ? -15.091 12.864 24.708 1.00 63.94 240 ASP A O 1
ATOM 1848 N N . THR A 1 241 ? -13.109 11.843 24.612 1.00 62.00 241 THR A N 1
ATOM 1849 C CA . THR A 1 241 ? -13.614 10.593 24.013 1.00 62.00 241 THR A CA 1
ATOM 1850 C C . THR A 1 241 ? -13.928 9.505 25.044 1.00 62.00 241 THR A C 1
ATOM 1852 O O . THR A 1 241 ? -14.339 8.391 24.688 1.00 62.00 241 THR A O 1
ATOM 1855 N N . ILE A 1 242 ? -13.764 9.820 26.333 1.00 62.59 242 ILE A N 1
ATOM 1856 C CA . ILE A 1 242 ? -14.185 8.992 27.463 1.00 62.59 242 ILE A CA 1
ATOM 1857 C C . ILE A 1 242 ? -15.645 9.329 27.801 1.00 62.59 242 ILE A C 1
ATOM 1859 O O . ILE A 1 242 ? -16.050 10.489 27.846 1.00 62.59 242 ILE A O 1
ATOM 1863 N N . ALA A 1 243 ? -16.461 8.300 28.042 1.00 56.53 243 ALA A N 1
ATOM 1864 C CA . ALA A 1 243 ? -17.881 8.465 28.339 1.00 56.53 243 ALA A CA 1
ATOM 1865 C C . ALA A 1 243 ? -18.104 9.377 29.563 1.00 56.53 243 ALA A C 1
ATOM 1867 O O . ALA A 1 243 ? -17.655 9.059 30.663 1.00 56.53 243 ALA A O 1
ATOM 1868 N N . GLY A 1 244 ? -18.828 10.485 29.366 1.00 53.00 244 GLY A N 1
ATOM 1869 C CA . GLY A 1 244 ? -19.169 11.450 30.419 1.00 53.00 244 GLY A CA 1
ATOM 1870 C C . GLY A 1 244 ? -18.227 12.652 30.545 1.00 53.00 244 GLY A C 1
ATOM 1871 O O . GLY A 1 244 ? -18.454 13.488 31.417 1.00 53.00 244 GLY A O 1
ATOM 1872 N N . ALA A 1 245 ? -17.202 12.766 29.695 1.00 57.53 245 ALA A N 1
ATOM 1873 C CA . ALA A 1 245 ? -16.381 13.969 29.615 1.00 57.53 245 ALA A CA 1
ATOM 1874 C C . ALA A 1 245 ? -17.150 15.135 28.966 1.00 57.53 245 ALA A C 1
ATOM 1876 O O . ALA A 1 245 ? -18.002 14.932 28.097 1.00 57.53 245 ALA A O 1
ATOM 1877 N N . GLN A 1 246 ? -16.855 16.362 29.404 1.00 49.09 246 GLN A N 1
ATOM 1878 C CA . GLN A 1 246 ? -17.330 17.566 28.723 1.00 49.09 246 GLN A CA 1
ATOM 1879 C C . GLN A 1 246 ? -16.708 17.586 27.324 1.00 49.09 246 GLN A C 1
ATOM 1881 O O . GLN A 1 246 ? -15.503 17.385 27.195 1.00 49.09 246 GLN A O 1
ATOM 1886 N N . GLN A 1 247 ? -17.535 17.776 26.293 1.00 55.19 247 GLN A N 1
ATOM 1887 C CA . GLN A 1 247 ? -17.039 17.993 24.937 1.00 55.19 247 GLN A CA 1
ATOM 1888 C C . GLN A 1 247 ? -16.176 19.254 24.967 1.00 55.19 247 GLN A C 1
ATOM 1890 O O . GLN A 1 247 ? -16.683 20.338 25.257 1.00 55.19 247 GLN A O 1
ATOM 1895 N N . GLU A 1 248 ? -14.876 19.104 24.732 1.00 54.75 248 GLU A N 1
ATOM 1896 C CA . GLU A 1 248 ? -14.035 20.248 24.397 1.00 54.75 248 GLU A CA 1
ATOM 1897 C C . GLU A 1 248 ? -14.516 20.791 23.041 1.00 54.75 248 GLU A C 1
ATOM 1899 O O . GLU A 1 248 ? -14.961 20.014 22.190 1.00 54.75 248 GLU A O 1
ATOM 1904 N N . GLU A 1 249 ? -14.515 22.120 22.870 1.00 50.88 249 GLU A N 1
ATOM 1905 C CA . GLU A 1 249 ? -14.910 22.753 21.605 1.00 50.88 249 GLU A CA 1
ATOM 1906 C C . GLU A 1 249 ? -14.164 22.078 20.446 1.00 50.88 249 GLU A C 1
ATOM 1908 O O . GLU A 1 249 ? -12.944 21.911 20.514 1.00 50.88 249 GLU A O 1
ATOM 1913 N N . GLU A 1 250 ? -14.892 21.658 19.403 1.00 57.09 250 GLU A N 1
ATOM 1914 C CA . GLU A 1 250 ? -14.294 21.075 18.200 1.00 57.09 250 GLU A CA 1
ATOM 1915 C C . GLU A 1 250 ? -13.380 22.116 17.544 1.00 57.09 250 GLU A C 1
ATOM 1917 O O . GLU A 1 250 ? -13.811 22.950 16.747 1.00 57.09 250 GLU A O 1
ATOM 1922 N N . GLY A 1 251 ? -12.101 22.079 17.914 1.00 61.38 251 GLY A N 1
ATOM 1923 C CA . GLY A 1 251 ? -11.046 22.778 17.204 1.00 61.38 251 GLY A CA 1
ATOM 1924 C C . GLY A 1 251 ? -10.982 22.301 15.756 1.00 61.38 251 GLY A C 1
ATOM 1925 O O . GLY A 1 251 ? -11.397 21.187 15.422 1.00 61.38 251 GLY A O 1
ATOM 1926 N N . GLU A 1 252 ? -10.462 23.157 14.881 1.00 74.44 252 GLU A N 1
ATOM 1927 C CA . GLU A 1 252 ? -10.232 22.799 13.486 1.00 74.44 252 GLU A CA 1
ATOM 1928 C C . GLU A 1 252 ? -9.415 21.498 13.399 1.00 74.44 252 GLU A C 1
ATOM 1930 O O . GLU A 1 252 ? -8.379 21.361 14.050 1.00 74.44 252 GLU A O 1
ATOM 1935 N N . VAL A 1 253 ? -9.897 20.535 12.605 1.00 81.94 253 VAL A N 1
ATOM 1936 C CA . VAL A 1 253 ? -9.180 19.281 12.339 1.00 81.94 253 VAL A CA 1
ATOM 1937 C C . VAL A 1 253 ? -7.801 19.619 11.771 1.00 81.94 253 VAL A C 1
ATOM 1939 O O . VAL A 1 253 ? -7.704 20.381 10.811 1.00 81.94 253 VAL A O 1
ATOM 1942 N N . ASP A 1 254 ? -6.739 19.057 12.340 1.00 88.62 254 ASP A N 1
ATOM 1943 C CA . ASP A 1 254 ? -5.377 19.350 11.904 1.00 88.62 254 ASP A CA 1
ATOM 1944 C C . ASP A 1 254 ? -5.112 18.876 10.453 1.00 88.62 254 ASP A C 1
ATOM 1946 O O . ASP A 1 254 ? -5.804 18.007 9.910 1.00 88.62 254 ASP A O 1
ATOM 1950 N N . GLU A 1 255 ? -4.100 19.456 9.799 1.00 90.69 255 GLU A N 1
ATOM 1951 C CA . GLU A 1 255 ? -3.760 19.148 8.400 1.00 90.69 255 GLU A CA 1
ATOM 1952 C C . GLU A 1 255 ? -3.355 17.681 8.174 1.00 90.69 255 GLU A C 1
ATOM 1954 O O . GLU A 1 255 ? -3.606 17.125 7.098 1.00 90.69 255 GLU A O 1
ATOM 1959 N N . GLU A 1 256 ? -2.767 17.020 9.177 1.00 92.44 256 GLU A N 1
ATOM 1960 C CA . GLU A 1 256 ? -2.414 15.602 9.088 1.00 92.44 256 GLU A CA 1
ATOM 1961 C C . GLU A 1 256 ? -3.695 14.758 8.998 1.00 92.44 256 GLU A C 1
ATOM 1963 O O . GLU A 1 256 ? -3.865 13.986 8.042 1.00 92.44 256 GLU A O 1
ATOM 1968 N N . THR A 1 257 ? -4.637 14.979 9.917 1.00 93.38 257 THR A N 1
ATOM 1969 C CA . THR A 1 257 ? -5.947 14.324 9.946 1.00 93.38 257 THR A CA 1
ATOM 1970 C C . THR A 1 257 ? -6.756 14.635 8.685 1.00 93.38 257 THR A C 1
ATOM 1972 O O . THR A 1 257 ? -7.308 13.711 8.081 1.00 93.38 257 THR A O 1
ATOM 1975 N N . LYS A 1 258 ? -6.768 15.886 8.195 1.00 94.75 258 LYS A N 1
ATOM 1976 C CA . LYS A 1 258 ? -7.382 16.238 6.895 1.00 94.75 258 LYS A CA 1
ATOM 1977 C C . LYS A 1 258 ? -6.797 15.399 5.752 1.00 94.75 258 LYS A C 1
ATOM 1979 O O . LYS A 1 258 ? -7.546 14.871 4.925 1.00 94.75 258 LYS A O 1
ATOM 1984 N N . SER A 1 259 ? -5.475 15.202 5.730 1.00 95.81 259 SER A N 1
ATOM 1985 C CA . SER A 1 259 ? -4.810 14.365 4.719 1.00 95.81 259 SER A CA 1
ATOM 1986 C C . SER A 1 259 ? -5.221 12.886 4.803 1.00 95.81 259 SER A C 1
ATOM 1988 O O . SER A 1 259 ? -5.360 12.211 3.772 1.00 95.81 259 SER A O 1
ATOM 1990 N N . PHE A 1 260 ? -5.448 12.368 6.016 1.00 97.00 260 PHE A N 1
ATOM 1991 C CA . PHE A 1 260 ? -5.941 11.007 6.218 1.00 97.00 260 PHE A CA 1
ATOM 1992 C C . PHE A 1 260 ? -7.381 10.865 5.740 1.00 97.00 260 PHE A C 1
ATOM 1994 O O . PHE A 1 260 ? -7.666 9.917 5.014 1.00 97.00 260 PHE A O 1
ATOM 2001 N N . LEU A 1 261 ? -8.262 11.816 6.061 1.00 96.38 261 LEU A N 1
ATOM 2002 C CA . LEU A 1 261 ? -9.665 11.817 5.627 1.00 96.38 261 LEU A CA 1
ATOM 2003 C C . LEU A 1 261 ? -9.801 11.858 4.097 1.00 96.38 261 LEU A C 1
ATOM 2005 O O . LEU A 1 261 ? -10.618 11.130 3.521 1.00 96.38 261 LEU A O 1
ATOM 2009 N N . ALA A 1 262 ? -8.955 12.647 3.427 1.00 96.25 262 ALA A N 1
ATOM 2010 C CA . ALA A 1 262 ? -8.894 12.689 1.967 1.00 96.25 262 ALA A CA 1
ATOM 2011 C C . ALA A 1 262 ? -8.538 11.316 1.371 1.00 96.25 262 ALA A C 1
ATOM 2013 O O . ALA A 1 262 ? -9.197 10.854 0.440 1.00 96.25 262 ALA A O 1
ATOM 2014 N N . THR A 1 263 ? -7.551 10.630 1.959 1.00 97.75 263 THR A N 1
ATOM 2015 C CA . THR A 1 263 ? -7.166 9.265 1.559 1.00 97.75 263 THR A CA 1
ATOM 2016 C C . THR A 1 263 ? -8.278 8.259 1.877 1.00 97.75 263 THR A C 1
ATOM 2018 O O . THR A 1 263 ? -8.599 7.388 1.069 1.00 97.75 263 THR A O 1
ATOM 2021 N N . TYR A 1 264 ? -8.899 8.389 3.050 1.00 98.06 264 TYR A N 1
ATOM 2022 C CA . TYR A 1 264 ? -9.915 7.472 3.557 1.00 98.06 264 TYR A CA 1
ATOM 2023 C C . TYR A 1 264 ? -11.158 7.436 2.665 1.00 98.06 264 TYR A C 1
ATOM 2025 O O . TYR A 1 264 ? -11.700 6.364 2.416 1.00 98.06 264 TYR A O 1
ATOM 2033 N N . SER A 1 265 ? -11.548 8.575 2.089 1.00 96.88 265 SER A N 1
ATOM 2034 C CA . SER A 1 265 ? -12.659 8.657 1.128 1.00 96.88 265 SER A CA 1
ATOM 2035 C C . SER A 1 265 ? -12.465 7.725 -0.084 1.00 96.88 265 SER A C 1
ATOM 2037 O O . SER A 1 265 ? -13.421 7.119 -0.580 1.00 96.88 265 SER A O 1
ATOM 2039 N N . THR A 1 266 ? -11.219 7.544 -0.537 1.00 98.19 266 THR A N 1
ATOM 2040 C CA . THR A 1 266 ? -10.878 6.580 -1.598 1.00 98.19 266 THR A CA 1
ATOM 2041 C C . THR A 1 266 ? -11.006 5.138 -1.107 1.00 98.19 266 THR A C 1
ATOM 2043 O O . THR A 1 266 ? -11.522 4.285 -1.830 1.00 98.19 266 THR A O 1
ATOM 2046 N N . LEU A 1 267 ? -10.596 4.855 0.133 1.00 98.56 267 LEU A N 1
ATOM 2047 C CA . LEU A 1 267 ? -10.732 3.528 0.743 1.00 98.56 267 LEU A CA 1
ATOM 2048 C C . LEU A 1 267 ? -12.205 3.127 0.904 1.00 98.56 267 LEU A C 1
ATOM 2050 O O . LEU A 1 267 ? -12.563 2.000 0.572 1.00 98.56 267 LEU A O 1
ATOM 2054 N N . GLU A 1 268 ? -13.069 4.050 1.335 1.00 97.88 268 GLU A N 1
ATOM 2055 C CA . GLU A 1 268 ? -14.519 3.826 1.394 1.00 97.88 268 GLU A CA 1
ATOM 2056 C C . GLU A 1 268 ? -15.077 3.486 0.010 1.00 97.88 268 GLU A C 1
ATOM 2058 O O . GLU A 1 268 ? -15.739 2.464 -0.157 1.00 97.88 268 GLU A O 1
ATOM 2063 N N . SER A 1 269 ? -14.715 4.274 -1.008 1.00 97.69 269 SER A N 1
ATOM 2064 C CA . SER A 1 269 ? -15.164 4.058 -2.389 1.00 97.69 269 SER A CA 1
ATOM 2065 C C . SER A 1 269 ? -14.785 2.669 -2.922 1.00 97.69 269 SER A C 1
ATOM 2067 O O . SER A 1 269 ? -15.559 2.047 -3.655 1.00 97.69 269 SER A O 1
ATOM 2069 N N . LEU A 1 270 ? -13.616 2.146 -2.533 1.00 98.38 270 LEU A N 1
ATOM 2070 C CA . LEU A 1 270 ? -13.178 0.789 -2.875 1.00 98.38 270 LEU A CA 1
ATOM 2071 C C . LEU A 1 270 ? -14.006 -0.298 -2.173 1.00 98.38 270 LEU A C 1
ATOM 2073 O O . LEU A 1 270 ? -14.253 -1.346 -2.776 1.00 98.38 270 LEU A O 1
ATOM 2077 N N . VAL A 1 271 ? -14.453 -0.054 -0.935 1.00 98.25 271 VAL A N 1
ATOM 2078 C CA . VAL A 1 271 ? -15.381 -0.947 -0.219 1.00 98.25 271 VAL A CA 1
ATOM 2079 C C . VAL A 1 271 ? -16.747 -0.941 -0.897 1.00 98.25 271 VAL A C 1
ATOM 2081 O O . VAL A 1 271 ? -17.273 -2.005 -1.218 1.00 98.25 271 VAL A O 1
ATOM 2084 N N . HIS A 1 272 ? -17.306 0.239 -1.186 1.00 97.25 272 HIS A N 1
ATOM 2085 C CA . HIS A 1 272 ? -18.607 0.357 -1.860 1.00 97.25 272 HIS A CA 1
ATOM 2086 C C . HIS A 1 272 ? -18.598 -0.255 -3.264 1.00 97.25 272 HIS A C 1
ATOM 2088 O O . HIS A 1 272 ? -19.612 -0.788 -3.707 1.00 97.25 272 HIS A O 1
ATOM 2094 N N . SER A 1 273 ? -17.447 -0.230 -3.941 1.00 96.31 273 SER A N 1
ATOM 2095 C CA . SER A 1 273 ? -17.248 -0.860 -5.254 1.00 96.31 273 SER A CA 1
ATOM 2096 C C . SER A 1 273 ? -16.928 -2.360 -5.176 1.00 96.31 273 SER A C 1
ATOM 2098 O O . SER A 1 273 ? -16.670 -2.978 -6.207 1.00 96.31 273 SER A O 1
ATOM 2100 N N . ASN A 1 274 ? -16.925 -2.956 -3.976 1.00 96.88 274 ASN A N 1
ATOM 2101 C CA . ASN A 1 274 ? -16.607 -4.365 -3.721 1.00 96.88 274 ASN A CA 1
ATOM 2102 C C . ASN A 1 274 ? -15.217 -4.806 -4.234 1.00 96.88 274 ASN A C 1
ATOM 2104 O O . ASN A 1 274 ? -15.002 -5.980 -4.534 1.00 96.88 274 ASN A O 1
ATOM 2108 N N . LEU A 1 275 ? -14.262 -3.873 -4.325 1.00 97.88 275 LEU A N 1
ATOM 2109 C CA . LEU A 1 275 ? -12.868 -4.164 -4.682 1.00 97.88 275 LEU A CA 1
ATOM 2110 C C . LEU A 1 275 ? -12.042 -4.554 -3.455 1.00 97.88 275 LEU A C 1
ATOM 2112 O O . LEU A 1 275 ? -11.100 -5.342 -3.563 1.00 97.88 275 LEU A O 1
ATOM 2116 N N . ILE A 1 276 ? -12.417 -4.044 -2.280 1.00 98.50 276 ILE A N 1
ATOM 2117 C CA . ILE A 1 276 ? -11.850 -4.444 -0.992 1.00 98.50 276 ILE A CA 1
ATOM 2118 C C . ILE A 1 276 ? -12.979 -4.765 -0.003 1.00 98.50 276 ILE A C 1
ATOM 2120 O O . ILE A 1 276 ? -14.027 -4.128 -0.046 1.00 98.50 276 ILE A O 1
ATOM 2124 N N . SER A 1 277 ? -12.793 -5.728 0.903 1.00 98.12 277 SER A N 1
ATOM 2125 C CA . SER A 1 277 ? -13.797 -6.016 1.947 1.00 98.12 277 SER A CA 1
ATOM 2126 C C . SER A 1 277 ? -13.593 -5.210 3.222 1.00 98.12 277 SER A C 1
ATOM 2128 O O . SER A 1 277 ? -14.560 -4.858 3.892 1.00 98.12 277 SER A O 1
ATOM 2130 N N . ARG A 1 278 ? -12.336 -4.965 3.598 1.00 98.50 278 ARG A N 1
ATOM 2131 C CA . ARG A 1 278 ? -11.972 -4.353 4.875 1.00 98.50 278 ARG A CA 1
ATOM 2132 C C . ARG A 1 278 ? -10.874 -3.321 4.694 1.00 98.50 278 ARG A C 1
ATOM 2134 O O . ARG A 1 278 ? -9.927 -3.532 3.936 1.00 98.50 278 ARG A O 1
ATOM 2141 N N . ILE A 1 279 ? -10.983 -2.253 5.476 1.00 98.75 279 ILE A N 1
ATOM 2142 C CA . ILE A 1 279 ? -9.965 -1.214 5.605 1.00 98.75 279 ILE A CA 1
ATOM 2143 C C . ILE A 1 279 ? -9.123 -1.504 6.852 1.00 98.75 279 ILE A C 1
ATOM 2145 O O . ILE A 1 279 ? -9.670 -1.817 7.918 1.00 98.75 279 ILE A O 1
ATOM 2149 N N . GLY A 1 280 ? -7.804 -1.400 6.709 1.00 98.56 280 GLY A N 1
ATOM 2150 C CA . GLY A 1 280 ? -6.826 -1.434 7.790 1.00 98.56 280 GLY A CA 1
ATOM 2151 C C . GLY A 1 280 ? -5.917 -0.204 7.777 1.00 98.56 280 GLY A C 1
ATOM 2152 O O . GLY A 1 280 ? -5.677 0.387 6.723 1.00 98.56 280 GLY A O 1
ATOM 2153 N N . LEU A 1 281 ? -5.409 0.172 8.947 1.00 98.31 281 LEU A N 1
ATOM 2154 C CA . LEU A 1 281 ? -4.475 1.283 9.138 1.00 98.31 281 LEU A CA 1
ATOM 2155 C C . LEU A 1 281 ? -3.204 0.778 9.827 1.00 98.31 281 LEU A C 1
ATOM 2157 O O . LEU A 1 281 ? -3.278 -0.086 10.696 1.00 98.31 281 LEU A O 1
ATOM 2161 N N . SER A 1 282 ? -2.043 1.325 9.484 1.00 96.62 282 SER A N 1
ATOM 2162 C CA . SER A 1 282 ? -0.777 1.002 10.150 1.00 96.62 282 SER A CA 1
ATOM 2163 C C . SER A 1 282 ? -0.300 2.113 11.072 1.00 96.62 282 SER A C 1
ATOM 2165 O O . SER A 1 282 ? -0.313 3.272 10.675 1.00 96.62 282 SER A O 1
ATOM 2167 N N . GLU A 1 283 ? 0.169 1.725 12.259 1.00 94.69 283 GLU A N 1
ATOM 2168 C CA . GLU A 1 283 ? 0.801 2.588 13.269 1.00 94.69 283 GLU A CA 1
ATOM 2169 C C . GLU A 1 283 ? -0.107 3.681 13.862 1.00 94.69 283 GLU A C 1
ATOM 2171 O O . GLU A 1 283 ? 0.352 4.715 14.348 1.00 94.69 283 GLU A O 1
ATOM 2176 N N . PHE A 1 284 ? -1.425 3.475 13.835 1.00 94.50 284 PHE A N 1
ATOM 2177 C CA . PHE A 1 284 ? -2.362 4.402 14.468 1.00 94.50 284 PHE A CA 1
ATOM 2178 C C . PHE A 1 284 ? -2.425 4.131 15.976 1.00 94.50 284 PHE A C 1
ATOM 2180 O O . PHE A 1 284 ? -2.971 3.114 16.406 1.00 94.50 284 PHE A O 1
ATOM 2187 N N . GLY A 1 285 ? -1.861 5.058 16.755 1.00 91.12 285 GLY A N 1
ATOM 2188 C CA . GLY A 1 285 ? -2.040 5.149 18.203 1.00 91.12 285 GLY A CA 1
ATOM 2189 C C . GLY A 1 285 ? -3.454 5.578 18.601 1.00 91.12 285 GLY A C 1
ATOM 2190 O O . GLY A 1 285 ? -4.323 5.807 17.751 1.00 91.12 285 GLY A O 1
ATOM 2191 N N . SER A 1 286 ? -3.684 5.667 19.908 1.00 88.81 286 SER A N 1
ATOM 2192 C CA . SER A 1 286 ? -4.978 5.990 20.512 1.00 88.81 286 SER A CA 1
ATOM 2193 C C . SER A 1 286 ? -5.548 7.324 20.029 1.00 88.81 286 SER A C 1
ATOM 2195 O O . SER A 1 286 ? -6.694 7.377 19.569 1.00 88.81 286 SER A O 1
ATOM 2197 N N . SER A 1 287 ? -4.752 8.390 20.098 1.00 88.31 287 SER A N 1
ATOM 2198 C CA . SER A 1 287 ? -5.167 9.743 19.741 1.00 88.31 287 SER A CA 1
ATOM 2199 C C . SER A 1 287 ? -5.430 9.851 18.250 1.00 88.31 287 SER A C 1
ATOM 2201 O O . SER A 1 287 ? -6.537 10.204 17.835 1.00 88.31 287 SER A O 1
ATOM 2203 N N . ARG A 1 288 ? -4.469 9.421 17.424 1.00 92.12 288 ARG A N 1
ATOM 2204 C CA . ARG A 1 288 ? -4.591 9.477 15.958 1.00 92.12 288 ARG A CA 1
ATOM 2205 C C . ARG A 1 288 ? -5.808 8.701 15.449 1.00 92.12 288 ARG A C 1
ATOM 2207 O O . ARG A 1 288 ? -6.530 9.175 14.571 1.00 92.12 288 ARG A O 1
ATOM 2214 N N . LEU A 1 289 ? -6.066 7.514 16.004 1.00 92.88 289 LEU A N 1
ATOM 2215 C CA . LEU A 1 289 ? -7.250 6.726 15.661 1.00 92.88 289 LEU A CA 1
ATOM 2216 C C . LEU A 1 289 ? -8.544 7.446 16.056 1.00 92.88 289 LEU A C 1
ATOM 2218 O O . LEU A 1 289 ? -9.505 7.437 15.287 1.00 92.88 289 LEU A O 1
ATOM 2222 N N . SER A 1 290 ? -8.557 8.095 17.219 1.00 91.19 290 SER A N 1
ATOM 2223 C CA . SER A 1 290 ? -9.713 8.841 17.709 1.00 91.19 290 SER A CA 1
ATOM 2224 C C . SER A 1 290 ? -10.030 10.075 16.867 1.00 91.19 290 SER A C 1
ATOM 2226 O O . SER A 1 290 ? -11.181 10.259 16.461 1.00 91.19 290 SER A O 1
ATOM 2228 N N . HIS A 1 291 ? -9.015 10.868 16.519 1.00 90.88 291 HIS A N 1
ATOM 2229 C CA . HIS A 1 291 ? -9.164 12.020 15.629 1.00 90.88 291 HIS A CA 1
ATOM 2230 C C . HIS A 1 291 ? -9.673 11.612 14.245 1.00 90.88 291 HIS A C 1
ATOM 2232 O O . HIS A 1 291 ? -10.608 12.230 13.731 1.00 90.88 291 HIS A O 1
ATOM 2238 N N . LEU A 1 292 ? -9.144 10.523 13.673 1.00 93.75 292 LEU A N 1
ATOM 2239 C CA . LEU A 1 292 ? -9.635 10.003 12.398 1.00 93.75 292 LEU A CA 1
ATOM 2240 C C . LEU A 1 292 ? -11.110 9.586 12.485 1.00 93.75 292 LEU A C 1
ATOM 2242 O O . LEU A 1 292 ? -11.903 9.969 11.627 1.00 93.75 292 LEU A O 1
ATOM 2246 N N . LEU A 1 293 ? -11.495 8.806 13.502 1.00 93.00 293 LEU A N 1
ATOM 2247 C CA . LEU A 1 293 ? -12.877 8.343 13.652 1.00 93.00 293 LEU A CA 1
ATOM 2248 C C . LEU A 1 293 ? -13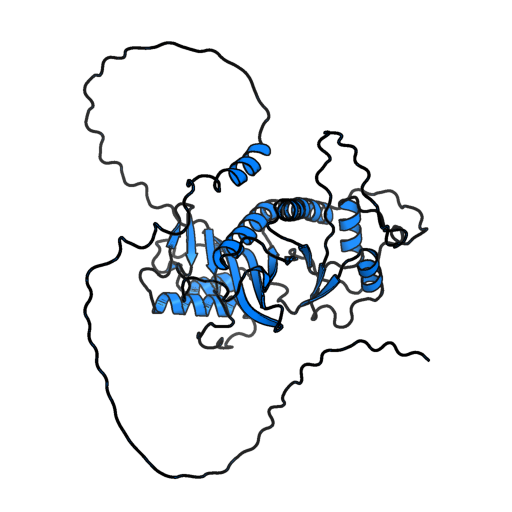.850 9.515 13.827 1.00 93.00 293 LEU A C 1
ATOM 2250 O O . LEU A 1 293 ? -14.888 9.536 13.161 1.00 93.00 293 LEU A O 1
ATOM 2254 N N . ARG A 1 294 ? -13.495 10.518 14.639 1.00 90.62 294 ARG A N 1
ATOM 2255 C CA . ARG A 1 294 ? -14.289 11.746 14.786 1.00 90.62 294 ARG A CA 1
ATOM 2256 C C . ARG A 1 294 ? -14.407 12.496 13.462 1.00 90.62 294 ARG A C 1
ATOM 2258 O O . ARG A 1 294 ? -15.513 12.842 13.064 1.00 90.62 294 ARG A O 1
ATOM 2265 N N . GLY A 1 295 ? -13.296 12.668 12.744 1.00 90.81 295 GLY A N 1
ATOM 2266 C CA . GLY A 1 295 ? -13.273 13.316 11.430 1.00 90.81 295 GLY A CA 1
ATOM 2267 C C . GLY A 1 295 ? -14.115 12.596 10.368 1.00 90.81 295 GLY A C 1
ATOM 2268 O O . GLY A 1 295 ? -14.648 13.232 9.462 1.00 90.81 295 GLY A O 1
ATOM 2269 N N . LEU A 1 296 ? -14.299 11.278 10.495 1.00 91.75 296 LEU A N 1
ATOM 2270 C CA . LEU A 1 296 ? -15.212 10.491 9.655 1.00 91.75 296 LEU A CA 1
ATOM 2271 C C . LEU A 1 296 ? -16.692 10.629 10.062 1.00 91.75 296 LEU A C 1
ATOM 2273 O O . LEU A 1 296 ? -17.570 10.125 9.357 1.00 91.75 296 LEU A O 1
ATOM 2277 N N . GLY A 1 297 ? -16.979 11.316 11.169 1.00 89.62 297 GLY A N 1
ATOM 2278 C CA . GLY A 1 297 ? -18.317 11.488 11.732 1.00 89.62 297 GLY A CA 1
ATOM 2279 C C . GLY A 1 297 ? -18.746 10.352 12.663 1.00 89.62 297 GLY A C 1
ATOM 2280 O O . GLY A 1 297 ? -19.936 10.209 12.947 1.00 89.62 297 GLY A O 1
ATOM 2281 N N . PHE A 1 298 ? -17.815 9.516 13.134 1.00 88.44 298 PHE A N 1
ATOM 2282 C CA . PHE A 1 298 ? -18.121 8.495 14.128 1.00 88.44 298 PHE A CA 1
ATOM 2283 C C . PHE A 1 298 ? -18.096 9.095 15.534 1.00 88.44 298 PHE A C 1
ATOM 2285 O O . PHE A 1 298 ? -17.067 9.560 16.016 1.00 88.44 298 PHE A O 1
ATOM 2292 N N . SER A 1 299 ? -19.242 9.043 16.210 1.00 75.50 299 SER A N 1
ATOM 2293 C CA . SER A 1 299 ? -19.337 9.388 17.629 1.00 75.50 299 SER A CA 1
ATOM 2294 C C . SER A 1 299 ? -18.780 8.245 18.495 1.00 75.50 299 SER A C 1
ATOM 2296 O O . SER A 1 299 ? -18.916 7.077 18.097 1.00 75.50 299 SER A O 1
ATOM 2298 N N . PRO A 1 300 ? -18.176 8.538 19.666 1.00 65.31 300 PRO A N 1
ATOM 2299 C CA . PRO A 1 300 ? -17.751 7.516 20.614 1.00 65.31 300 PRO A CA 1
ATOM 2300 C C . PRO A 1 300 ? -18.922 6.591 20.937 1.00 65.31 300 PRO A C 1
ATOM 2302 O O . PRO A 1 300 ? -19.991 7.035 21.357 1.00 65.31 300 PRO A O 1
ATOM 2305 N N . SER A 1 301 ? -18.733 5.296 20.707 1.00 56.19 301 SER A N 1
ATOM 2306 C CA . SER A 1 301 ? -19.795 4.303 20.847 1.00 56.19 301 SER A CA 1
ATOM 2307 C C . SER A 1 301 ? -20.235 4.198 22.315 1.00 56.19 301 SER A C 1
ATOM 2309 O O . SER A 1 301 ? -19.603 3.497 23.110 1.00 56.19 301 SER A O 1
ATOM 2311 N N . ILE A 1 302 ? -21.319 4.880 22.703 1.00 46.25 302 ILE A N 1
ATOM 2312 C CA . ILE A 1 302 ? -21.966 4.676 24.002 1.00 46.25 302 ILE A CA 1
ATOM 2313 C C . ILE A 1 302 ? -22.795 3.390 23.881 1.00 46.25 302 ILE A C 1
ATOM 2315 O O . ILE A 1 302 ? -23.902 3.396 23.353 1.00 46.25 302 ILE A O 1
ATOM 2319 N N . THR A 1 303 ? -22.276 2.291 24.434 1.00 35.12 303 THR A N 1
ATOM 2320 C CA . THR A 1 303 ? -22.968 1.004 24.679 1.00 35.12 303 THR A CA 1
ATOM 2321 C C . THR A 1 303 ? -23.081 0.029 23.497 1.00 35.12 303 THR A C 1
ATOM 2323 O O . THR A 1 303 ? -23.874 0.194 22.577 1.00 35.12 303 THR A O 1
ATOM 2326 N N . ASN A 1 304 ? -22.380 -1.103 23.612 1.00 34.56 304 ASN A N 1
ATOM 2327 C CA . ASN A 1 304 ? -22.729 -2.327 22.894 1.00 34.56 304 ASN A CA 1
ATOM 2328 C C . ASN A 1 304 ? -23.982 -2.950 23.534 1.00 34.56 304 ASN A C 1
ATOM 2330 O O . ASN A 1 304 ? -23.900 -3.541 24.609 1.00 34.56 304 ASN A O 1
ATOM 2334 N N . THR A 1 305 ? -25.121 -2.885 22.848 1.00 29.69 305 THR A N 1
ATOM 2335 C CA . THR A 1 305 ? -26.104 -3.980 22.865 1.00 29.69 305 THR A CA 1
ATOM 2336 C C . THR A 1 305 ? -26.274 -4.489 21.434 1.00 29.69 305 THR A C 1
ATOM 2338 O O . THR A 1 305 ? -26.355 -3.675 20.511 1.00 29.69 305 THR A O 1
ATOM 2341 N N . PRO A 1 306 ? -26.313 -5.814 21.202 1.00 38.53 306 PRO A N 1
ATOM 2342 C CA . PRO A 1 306 ? -26.562 -6.358 19.876 1.00 38.53 306 PRO A CA 1
ATOM 2343 C C . PRO A 1 306 ? -28.027 -6.096 19.515 1.00 38.53 306 PRO A C 1
ATOM 2345 O O . PRO A 1 306 ? -28.923 -6.830 19.931 1.00 38.53 306 PRO A O 1
ATOM 2348 N N . THR A 1 307 ? -28.291 -5.023 18.771 1.00 32.25 307 THR A N 1
ATOM 2349 C CA . THR A 1 307 ? -29.640 -4.748 18.272 1.00 32.25 307 THR A CA 1
ATOM 2350 C C . THR A 1 307 ? -29.904 -5.648 17.074 1.00 32.25 307 THR A C 1
ATOM 2352 O O . THR A 1 307 ? -29.410 -5.430 15.971 1.00 32.25 307 THR A O 1
ATOM 2355 N N . THR A 1 308 ? -30.700 -6.682 17.325 1.00 38.12 308 THR A N 1
ATOM 2356 C CA . THR A 1 308 ? -31.409 -7.447 16.301 1.00 38.12 308 THR A CA 1
ATOM 2357 C C . THR A 1 308 ? -32.509 -6.535 15.757 1.00 38.12 308 THR A C 1
ATOM 2359 O O . THR A 1 308 ? -33.561 -6.409 16.378 1.00 38.12 308 THR A O 1
ATOM 2362 N N . ALA A 1 309 ? -32.258 -5.831 14.652 1.00 32.78 309 ALA A N 1
ATOM 2363 C CA . ALA A 1 309 ? -33.272 -5.000 14.006 1.00 32.78 309 ALA A CA 1
ATOM 2364 C C . ALA A 1 309 ? -33.936 -5.794 12.871 1.00 32.78 309 ALA A C 1
ATOM 2366 O O . ALA A 1 309 ? -33.292 -6.157 11.887 1.00 32.78 309 ALA A O 1
ATOM 2367 N N . ALA A 1 310 ? -35.224 -6.092 13.045 1.00 31.08 310 ALA A N 1
ATOM 2368 C CA . ALA A 1 310 ? -36.101 -6.634 12.013 1.00 31.08 310 ALA A CA 1
ATOM 2369 C C . ALA A 1 310 ? -36.304 -5.612 10.870 1.00 31.08 310 ALA A C 1
ATOM 2371 O O . ALA A 1 310 ? -36.206 -4.406 11.113 1.00 31.08 310 ALA A O 1
ATOM 2372 N N . PRO A 1 311 ? -36.606 -6.051 9.634 1.00 40.50 311 PRO A N 1
ATOM 2373 C CA . PRO A 1 311 ? -36.711 -5.149 8.498 1.00 40.50 311 PRO A CA 1
ATOM 2374 C C . PRO A 1 311 ? -38.077 -4.453 8.493 1.00 40.50 311 PRO A C 1
ATOM 2376 O O . PRO A 1 311 ? -39.112 -5.093 8.313 1.00 40.50 311 PRO A O 1
ATOM 2379 N N . SER A 1 312 ? -38.086 -3.132 8.647 1.00 33.62 312 SER A N 1
ATOM 2380 C CA . SER A 1 312 ? -39.228 -2.285 8.307 1.00 33.62 312 SER A CA 1
ATOM 2381 C C . SER A 1 312 ? -39.020 -1.697 6.911 1.00 33.62 312 SER A C 1
ATOM 2383 O O . SER A 1 312 ? -38.129 -0.891 6.649 1.00 33.62 312 SER A O 1
ATOM 2385 N N . SER A 1 313 ? -39.852 -2.160 5.983 1.00 40.28 313 SER A N 1
ATOM 2386 C CA . SER A 1 313 ? -39.915 -1.728 4.594 1.00 40.28 313 SER A CA 1
ATOM 2387 C C . SER A 1 313 ? -40.571 -0.354 4.472 1.00 40.28 313 SER A C 1
ATOM 2389 O O . SER A 1 313 ? -41.783 -0.237 4.634 1.00 40.28 313 SER A O 1
ATOM 2391 N N . THR A 1 314 ? -39.797 0.659 4.093 1.00 35.38 314 THR A N 1
ATOM 2392 C CA . THR A 1 314 ? -40.336 1.861 3.439 1.00 35.38 314 THR A CA 1
ATOM 2393 C C . THR A 1 314 ? -39.263 2.452 2.533 1.00 35.38 314 THR A C 1
ATOM 2395 O O . THR A 1 314 ? -38.233 2.935 2.996 1.00 35.38 314 THR A O 1
ATOM 2398 N N . VAL A 1 315 ? -39.491 2.346 1.224 1.00 47.59 315 VAL A N 1
ATOM 2399 C CA . VAL A 1 315 ? -38.627 2.880 0.170 1.00 47.59 315 VAL A CA 1
ATOM 2400 C C . VAL A 1 315 ? -38.923 4.368 0.027 1.00 47.59 315 VAL A C 1
ATOM 2402 O O . VAL A 1 315 ? -39.966 4.731 -0.503 1.00 47.59 315 VAL A O 1
ATOM 2405 N N . ASN A 1 316 ? -37.993 5.212 0.472 1.00 37.75 316 ASN A N 1
ATOM 2406 C CA . ASN A 1 316 ? -37.924 6.610 0.061 1.00 37.75 316 ASN A CA 1
ATOM 2407 C C . ASN A 1 316 ? -36.647 6.805 -0.757 1.00 37.75 316 ASN A C 1
ATOM 2409 O O . ASN A 1 316 ? -35.532 6.704 -0.248 1.00 37.75 316 ASN A O 1
ATOM 2413 N N . THR A 1 317 ? -36.831 7.049 -2.052 1.00 44.53 317 THR A N 1
ATOM 2414 C CA . THR A 1 317 ? -35.775 7.321 -3.026 1.00 44.53 317 THR A CA 1
ATOM 2415 C C . THR A 1 317 ? -35.295 8.763 -2.871 1.00 44.53 317 THR A C 1
ATOM 2417 O O . THR A 1 317 ? -35.650 9.644 -3.645 1.00 44.53 317 THR A O 1
ATOM 2420 N N . THR A 1 318 ? -34.467 8.993 -1.860 1.00 44.38 318 THR A N 1
ATOM 2421 C CA . THR A 1 318 ? -33.600 10.170 -1.756 1.00 44.38 318 THR A CA 1
ATOM 2422 C C . THR A 1 318 ? -32.193 9.614 -1.633 1.00 44.38 318 THR A C 1
ATOM 2424 O O . THR A 1 318 ? -31.964 8.776 -0.766 1.00 44.38 318 THR A O 1
ATOM 2427 N N . SER A 1 319 ? -31.277 9.992 -2.528 1.00 49.94 319 SER A N 1
ATOM 2428 C CA . SER A 1 319 ? -29.899 9.488 -2.546 1.00 49.94 319 SER A CA 1
ATOM 2429 C C . SER A 1 319 ? -29.220 9.764 -1.203 1.00 49.94 319 SER A C 1
ATOM 2431 O O . SER A 1 319 ? -28.698 10.858 -0.979 1.00 49.94 319 SER A O 1
ATOM 2433 N N . SER A 1 320 ? -29.273 8.795 -0.289 1.00 49.12 320 SER A N 1
ATOM 2434 C CA . SER A 1 320 ? -28.572 8.863 0.984 1.00 49.12 320 SER A CA 1
ATOM 2435 C C . SER A 1 320 ? -27.078 8.988 0.692 1.00 49.12 320 SER A C 1
ATOM 2437 O O . SER A 1 320 ? -26.596 8.307 -0.222 1.00 49.12 320 SER A O 1
ATOM 2439 N N . PRO A 1 321 ? -26.334 9.826 1.431 1.00 61.47 321 PRO A N 1
ATOM 2440 C CA . PRO A 1 321 ? -24.885 9.854 1.300 1.00 61.47 321 PRO A CA 1
ATOM 2441 C C . PRO A 1 321 ? -24.330 8.430 1.477 1.00 61.47 321 PRO A C 1
ATOM 2443 O O . PRO A 1 321 ? -24.909 7.646 2.240 1.00 61.47 321 PRO A O 1
ATOM 2446 N N . PRO A 1 322 ? -23.254 8.065 0.755 1.00 69.25 322 PRO A N 1
ATOM 2447 C CA . PRO A 1 322 ? -22.656 6.744 0.883 1.00 69.25 322 PRO A CA 1
ATOM 2448 C C . PRO A 1 322 ? -22.338 6.468 2.353 1.00 69.25 322 PRO A C 1
ATOM 2450 O O . PRO A 1 322 ? -21.791 7.316 3.060 1.00 69.25 322 PRO A O 1
ATOM 2453 N N . THR A 1 323 ? -22.745 5.293 2.829 1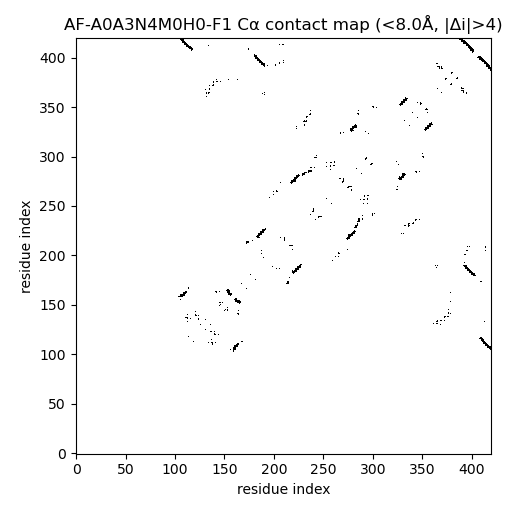.00 85.12 323 THR A N 1
ATOM 2454 C CA . THR A 1 323 ? -22.587 4.901 4.229 1.00 85.12 323 THR A CA 1
ATOM 2455 C C . THR A 1 323 ? -21.107 4.887 4.594 1.00 85.12 323 THR A C 1
ATOM 2457 O O . THR A 1 323 ? -20.328 4.198 3.934 1.00 85.12 323 THR A O 1
ATOM 2460 N N . ARG A 1 324 ? -20.725 5.625 5.643 1.00 92.62 324 ARG A N 1
ATOM 2461 C CA . ARG A 1 324 ? -19.348 5.642 6.154 1.00 92.62 324 ARG A CA 1
ATOM 2462 C C . ARG A 1 324 ? -18.899 4.247 6.571 1.00 92.62 324 ARG A C 1
ATOM 2464 O O . ARG A 1 324 ? -19.676 3.488 7.154 1.00 92.62 324 ARG A O 1
ATOM 2471 N N . VAL A 1 325 ? -17.638 3.926 6.308 1.00 95.31 325 VAL A N 1
ATOM 2472 C CA . VAL A 1 325 ? -17.033 2.632 6.639 1.00 95.31 325 VAL A CA 1
ATOM 2473 C C . VAL A 1 325 ? -16.009 2.845 7.746 1.00 95.31 325 VAL A C 1
ATOM 2475 O O . VAL A 1 325 ? -15.195 3.754 7.673 1.00 95.31 325 VAL A O 1
ATOM 2478 N N . ARG A 1 326 ? -16.048 2.027 8.802 1.00 95.44 326 ARG A N 1
ATOM 2479 C CA . ARG A 1 326 ? -15.034 2.071 9.867 1.00 95.44 326 ARG A CA 1
ATOM 2480 C C . ARG A 1 326 ? -13.789 1.282 9.454 1.00 95.44 326 ARG A C 1
ATOM 2482 O O . ARG A 1 326 ? -13.923 0.244 8.795 1.00 95.44 326 ARG A O 1
ATOM 2489 N N . PRO A 1 327 ? -12.578 1.686 9.887 1.00 97.62 327 PRO A N 1
ATOM 2490 C CA . PRO A 1 327 ? -11.430 0.800 9.800 1.00 97.62 327 PRO A CA 1
ATOM 2491 C C . PRO A 1 327 ? -11.716 -0.413 10.685 1.00 97.62 327 PRO A C 1
ATOM 2493 O O . PRO A 1 327 ? -12.289 -0.289 11.760 1.00 97.62 327 PRO A O 1
ATOM 2496 N N . SER A 1 328 ? -11.342 -1.597 10.224 1.00 97.88 328 SER A N 1
ATOM 2497 C CA . SER A 1 328 ? -11.599 -2.852 10.947 1.00 97.88 328 SER A CA 1
ATOM 2498 C C . SER A 1 328 ? -10.331 -3.459 11.540 1.00 97.88 328 SER A C 1
ATOM 2500 O O . SER A 1 328 ? -10.400 -4.439 12.283 1.00 97.88 328 SER A O 1
ATOM 2502 N N . VAL A 1 329 ? -9.170 -2.919 11.165 1.00 98.25 329 VAL A N 1
ATOM 2503 C CA . VAL A 1 329 ? -7.849 -3.388 11.575 1.00 98.25 329 VAL A CA 1
ATOM 2504 C C . VAL A 1 329 ? -6.953 -2.191 11.845 1.00 98.25 329 VAL A C 1
ATOM 2506 O O . VAL A 1 329 ? -6.917 -1.257 11.045 1.00 98.25 329 VAL A O 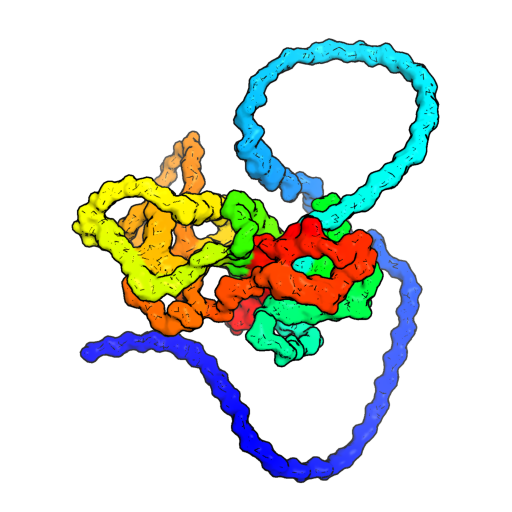1
ATOM 2509 N N . VAL A 1 330 ? -6.177 -2.265 12.920 1.00 97.50 330 VAL A N 1
ATOM 2510 C CA . VAL A 1 330 ? -4.950 -1.487 13.076 1.00 97.50 330 VAL A CA 1
ATOM 2511 C C . VAL A 1 330 ? -3.780 -2.455 13.211 1.00 97.50 330 VAL A C 1
ATOM 2513 O O . VAL A 1 330 ? -3.830 -3.402 13.998 1.00 97.50 330 VAL A O 1
ATOM 2516 N N . GLN A 1 331 ? -2.744 -2.250 12.405 1.00 95.75 331 GLN A N 1
ATOM 2517 C CA . GLN A 1 331 ? -1.501 -3.009 12.439 1.00 95.75 331 GLN A CA 1
ATOM 2518 C C . GLN A 1 331 ? -0.403 -2.193 13.124 1.00 95.75 331 GLN A C 1
ATOM 2520 O O . GLN A 1 331 ? -0.159 -1.064 12.710 1.00 95.75 331 GLN A O 1
AT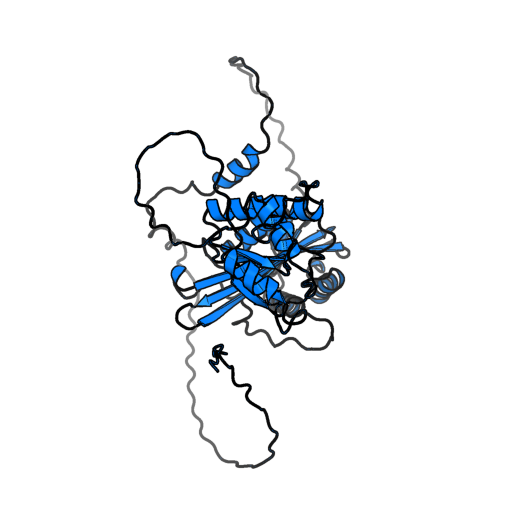OM 2525 N N . ILE A 1 332 ? 0.264 -2.776 14.121 1.00 93.31 332 ILE A N 1
ATOM 2526 C CA . ILE A 1 332 ? 1.335 -2.129 14.897 1.00 93.31 332 ILE A CA 1
ATOM 2527 C C . ILE A 1 332 ? 2.654 -2.873 14.677 1.00 93.31 332 ILE A C 1
ATOM 2529 O O . ILE A 1 332 ? 2.683 -4.114 14.679 1.00 93.31 332 ILE A O 1
ATOM 2533 N N . ASN A 1 333 ? 3.752 -2.145 14.503 1.00 89.94 333 ASN A N 1
ATOM 2534 C CA . ASN A 1 333 ? 5.063 -2.763 14.377 1.00 89.94 333 ASN A CA 1
ATOM 2535 C C . ASN A 1 333 ? 5.529 -3.381 15.706 1.00 89.94 333 ASN A C 1
ATOM 2537 O O . ASN A 1 333 ? 5.580 -2.722 16.742 1.00 89.94 333 ASN A O 1
ATOM 2541 N N . VAL A 1 334 ? 5.960 -4.643 15.678 1.00 86.31 334 VAL A N 1
ATOM 2542 C CA . VAL A 1 334 ? 6.517 -5.330 16.859 1.00 86.31 334 VAL A CA 1
ATOM 2543 C C . VAL A 1 334 ? 7.824 -4.713 17.353 1.00 86.31 334 VAL A C 1
ATOM 2545 O O . VAL A 1 334 ? 8.211 -4.956 18.494 1.00 86.31 334 VAL A O 1
ATOM 2548 N N . ARG A 1 335 ? 8.528 -3.960 16.496 1.00 83.00 335 ARG A N 1
ATOM 2549 C CA . ARG A 1 335 ? 9.749 -3.231 16.872 1.00 83.00 335 ARG A CA 1
ATOM 2550 C C . ARG A 1 335 ? 9.444 -2.015 17.732 1.00 83.00 335 ARG A C 1
ATOM 2552 O O . ARG A 1 335 ? 10.230 -1.706 18.620 1.00 83.00 335 ARG A O 1
ATOM 2559 N N . ASP A 1 336 ? 8.307 -1.384 17.473 1.00 76.31 336 ASP A N 1
ATOM 2560 C CA . ASP A 1 336 ? 7.887 -0.161 18.152 1.00 76.31 336 ASP A CA 1
ATOM 2561 C C . ASP A 1 336 ? 7.130 -0.498 19.440 1.00 76.31 336 ASP A C 1
ATOM 2563 O O . ASP A 1 336 ? 7.095 0.289 20.381 1.00 76.31 336 ASP A O 1
ATOM 2567 N N . CYS A 1 337 ? 6.551 -1.701 19.522 1.00 68.50 337 CYS A N 1
ATOM 2568 C CA . CYS A 1 337 ? 5.839 -2.131 20.709 1.00 68.50 337 CYS A CA 1
ATOM 2569 C C . CYS A 1 337 ? 5.808 -3.658 20.864 1.00 68.50 337 CYS A C 1
ATOM 2571 O O . CYS A 1 337 ? 5.169 -4.375 20.091 1.00 68.50 337 CYS A O 1
ATOM 2573 N N . CYS A 1 338 ? 6.444 -4.174 21.920 1.00 69.88 338 CYS A N 1
ATOM 2574 C CA . CYS A 1 338 ? 6.313 -5.579 22.318 1.00 69.88 338 CYS A CA 1
ATOM 2575 C C . CYS A 1 338 ? 5.060 -5.840 23.178 1.00 69.88 338 CYS A C 1
ATOM 2577 O O . CYS A 1 338 ? 4.596 -6.979 23.259 1.00 69.88 338 CYS A O 1
ATOM 2579 N N . VAL A 1 339 ? 4.495 -4.794 23.796 1.00 79.81 339 VAL A N 1
ATOM 2580 C CA . VAL A 1 339 ? 3.295 -4.847 24.643 1.00 79.81 339 VAL A CA 1
ATOM 2581 C C . VAL A 1 339 ? 2.384 -3.675 24.304 1.00 79.81 339 VAL A C 1
ATOM 2583 O O . VAL A 1 339 ? 2.591 -2.569 24.788 1.00 79.81 339 VAL A O 1
ATOM 2586 N N . VAL A 1 340 ? 1.352 -3.931 23.501 1.00 83.06 340 VAL A N 1
ATOM 2587 C CA . VAL A 1 340 ? 0.391 -2.898 23.090 1.00 83.06 340 VAL A CA 1
ATOM 2588 C C . VAL A 1 340 ? -0.264 -2.242 24.325 1.00 83.06 340 VAL A C 1
ATOM 2590 O O . VAL A 1 340 ? -0.748 -2.979 25.196 1.00 83.06 340 VAL A O 1
ATOM 2593 N N . PRO A 1 341 ? -0.323 -0.896 24.415 1.00 85.69 341 PRO A N 1
ATOM 2594 C CA . PRO A 1 341 ? -0.924 -0.183 25.541 1.00 85.69 341 PRO A CA 1
ATOM 2595 C C . PRO A 1 341 ? -2.367 -0.620 25.817 1.00 85.69 341 PRO A C 1
ATOM 2597 O O . PRO A 1 341 ? -3.178 -0.802 24.904 1.00 85.69 341 PRO A O 1
ATOM 2600 N N . ARG A 1 342 ? -2.717 -0.775 27.103 1.00 88.31 342 ARG A N 1
ATOM 2601 C CA . ARG A 1 342 ? -4.055 -1.241 27.524 1.00 88.31 342 ARG A CA 1
ATOM 2602 C C . ARG A 1 342 ? -5.174 -0.318 27.055 1.00 88.31 342 ARG A C 1
ATOM 2604 O O . ARG A 1 342 ? -6.262 -0.800 26.745 1.00 88.31 342 ARG A O 1
ATOM 2611 N N . GLU A 1 343 ? -4.909 0.981 27.017 1.00 86.56 343 GLU A N 1
ATOM 2612 C CA . GLU A 1 343 ? -5.881 1.979 26.577 1.00 86.56 343 GLU A CA 1
ATOM 2613 C C . GLU A 1 343 ? -6.266 1.771 25.118 1.00 86.56 343 GLU A C 1
ATOM 2615 O O . GLU A 1 343 ? -7.452 1.635 24.818 1.00 86.56 343 GLU A O 1
ATOM 2620 N N . LEU A 1 344 ? -5.275 1.600 24.239 1.00 89.31 344 LEU A N 1
ATOM 2621 C CA . LEU A 1 344 ? -5.506 1.298 22.831 1.00 89.31 344 LEU A CA 1
ATOM 2622 C C . LEU A 1 344 ? -6.274 -0.016 22.646 1.00 89.31 344 LEU A C 1
ATOM 2624 O O . LEU A 1 344 ? -7.194 -0.081 21.834 1.00 89.31 344 LEU A O 1
ATOM 2628 N N . ILE A 1 345 ? -5.957 -1.058 23.426 1.00 91.19 345 ILE A N 1
ATOM 2629 C CA . ILE A 1 345 ? -6.694 -2.334 23.390 1.00 91.19 345 ILE A CA 1
ATOM 2630 C C . ILE A 1 345 ? -8.176 -2.121 23.723 1.00 91.19 345 ILE A C 1
ATOM 2632 O O . ILE A 1 345 ? -9.050 -2.643 23.025 1.00 91.19 345 ILE A O 1
ATOM 2636 N N . HIS A 1 346 ? -8.479 -1.375 24.787 1.00 90.75 346 HIS A N 1
ATOM 2637 C CA . HIS A 1 346 ? -9.860 -1.099 25.183 1.00 90.75 346 HIS A CA 1
ATOM 2638 C C . HIS A 1 346 ? -10.585 -0.218 24.167 1.00 90.75 346 HIS A C 1
ATOM 2640 O O . HIS A 1 346 ? -11.727 -0.524 23.813 1.00 90.75 346 HIS A O 1
ATOM 2646 N N . TYR A 1 347 ? -9.921 0.828 23.677 1.00 90.25 347 TYR A N 1
ATOM 2647 C CA . TYR A 1 347 ? -10.455 1.733 22.669 1.00 90.25 347 TYR A CA 1
ATOM 2648 C C . TYR A 1 347 ? -10.789 0.978 21.377 1.00 90.25 347 TYR A C 1
ATOM 2650 O O . TYR A 1 347 ? -11.938 0.972 20.941 1.00 90.25 347 TYR A O 1
ATOM 2658 N N . ALA A 1 348 ? -9.826 0.237 20.822 1.00 92.50 348 ALA A N 1
ATOM 2659 C CA . ALA A 1 348 ? -10.016 -0.547 19.608 1.00 92.50 348 ALA A CA 1
ATOM 2660 C C . ALA A 1 348 ? -11.144 -1.575 19.768 1.00 92.50 348 ALA A C 1
ATOM 2662 O O . ALA A 1 348 ? -12.020 -1.671 18.913 1.00 92.50 348 ALA A O 1
ATOM 2663 N N . LYS A 1 349 ? -11.198 -2.288 20.903 1.00 93.19 349 LYS A N 1
ATOM 2664 C CA . LYS A 1 349 ? -12.281 -3.241 21.185 1.00 93.19 349 LYS A CA 1
ATOM 2665 C C . LYS A 1 349 ? -13.655 -2.567 21.226 1.00 93.19 349 LYS A C 1
ATOM 2667 O O . LYS A 1 349 ? -14.615 -3.147 20.720 1.00 93.19 349 LYS A O 1
ATOM 2672 N N . ARG A 1 350 ? -13.763 -1.378 21.829 1.00 90.31 350 ARG A N 1
ATOM 2673 C CA . ARG A 1 350 ? -15.014 -0.606 21.881 1.00 90.31 350 ARG A CA 1
ATOM 2674 C C . ARG A 1 350 ? -15.471 -0.194 20.485 1.00 90.31 350 ARG A C 1
ATOM 2676 O O . ARG A 1 350 ? -16.650 -0.327 20.186 1.00 90.31 350 ARG A O 1
ATOM 2683 N N . GLU A 1 351 ? -14.542 0.242 19.641 1.00 90.62 351 GLU A N 1
ATOM 2684 C CA . GLU A 1 351 ? -14.833 0.689 18.275 1.00 90.62 351 GLU A CA 1
ATOM 2685 C C . GLU A 1 351 ? -14.921 -0.464 17.251 1.00 90.62 351 GLU A C 1
ATOM 2687 O O . GLU A 1 351 ? -15.124 -0.216 16.063 1.00 90.62 351 GLU A O 1
ATOM 2692 N N . GLY A 1 352 ? 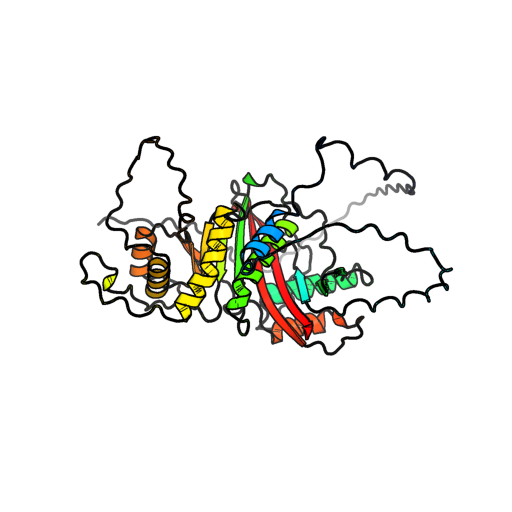-14.787 -1.726 17.686 1.00 94.19 352 GLY A N 1
ATOM 2693 C CA . GLY A 1 352 ? -14.869 -2.906 16.813 1.00 94.19 352 GLY A CA 1
ATOM 2694 C C . GLY A 1 352 ? -13.642 -3.115 15.916 1.00 94.19 352 GLY A C 1
ATOM 2695 O O . GLY A 1 352 ? -13.745 -3.730 14.856 1.00 94.19 352 GLY A O 1
ATOM 2696 N N . ILE A 1 353 ? -12.483 -2.605 16.329 1.00 96.69 353 ILE A N 1
ATOM 2697 C CA . ILE A 1 353 ? -11.230 -2.595 15.573 1.00 96.69 353 ILE A CA 1
ATOM 2698 C C . ILE A 1 353 ? -10.310 -3.704 16.082 1.00 96.69 353 ILE A C 1
ATOM 2700 O O . ILE A 1 353 ? -10.005 -3.804 17.272 1.00 96.69 353 ILE A O 1
ATOM 2704 N N . GLN A 1 354 ? -9.838 -4.547 15.167 1.00 96.88 354 GLN A N 1
ATOM 2705 C CA . GLN A 1 354 ? -8.886 -5.606 15.476 1.00 96.88 354 GLN A CA 1
ATOM 2706 C C . GLN A 1 354 ? -7.456 -5.058 15.501 1.00 96.88 354 GLN A C 1
ATOM 2708 O O . GLN A 1 354 ? -6.996 -4.482 14.521 1.00 96.88 354 GLN A O 1
ATOM 2713 N N . LEU A 1 355 ? -6.723 -5.309 16.584 1.00 95.62 355 LEU A N 1
ATOM 2714 C CA . LEU A 1 355 ? -5.294 -5.009 16.654 1.00 95.62 355 LEU A CA 1
ATOM 2715 C C . LEU A 1 355 ? -4.484 -6.217 16.176 1.00 95.62 355 LEU A C 1
ATOM 2717 O O . LEU A 1 355 ? -4.662 -7.330 16.676 1.00 95.62 355 LEU A O 1
ATOM 2721 N N . LEU A 1 356 ? -3.610 -5.998 15.199 1.00 94.38 356 LEU A N 1
ATOM 2722 C CA . LEU A 1 356 ? -2.686 -6.985 14.644 1.00 94.38 356 LEU A CA 1
ATOM 2723 C C . LEU A 1 356 ? -1.254 -6.454 14.725 1.00 94.38 356 LEU A C 1
ATOM 2725 O O . LEU A 1 356 ? -1.035 -5.254 14.864 1.00 94.38 356 LEU A O 1
ATOM 2729 N N . THR A 1 357 ? -0.273 -7.342 14.595 1.00 92.06 357 THR A N 1
ATOM 2730 C CA . THR A 1 357 ? 1.142 -6.963 14.596 1.00 92.06 357 THR A CA 1
ATOM 2731 C C . THR A 1 357 ? 1.833 -7.309 13.282 1.00 92.06 357 THR A C 1
ATOM 2733 O O . THR A 1 357 ? 1.438 -8.239 12.575 1.00 92.06 357 THR A O 1
ATOM 2736 N N . HIS A 1 358 ? 2.884 -6.564 12.946 1.00 91.75 358 HIS A N 1
ATOM 2737 C CA . HIS A 1 358 ? 3.774 -6.862 11.822 1.00 91.75 358 HIS A CA 1
ATOM 2738 C C . HIS A 1 358 ? 5.223 -6.502 12.158 1.00 91.75 358 HIS A C 1
ATOM 2740 O O . HIS A 1 358 ? 5.500 -5.888 13.176 1.00 91.75 358 HIS A O 1
ATOM 2746 N N . ASN A 1 359 ? 6.156 -6.898 11.294 1.00 90.31 359 ASN A N 1
ATOM 2747 C CA . ASN A 1 359 ? 7.590 -6.614 11.422 1.00 90.31 359 ASN A CA 1
ATOM 2748 C C . ASN A 1 359 ? 8.128 -6.060 10.094 1.00 90.31 359 ASN A C 1
ATOM 2750 O O . ASN A 1 359 ? 9.131 -6.535 9.558 1.00 90.31 359 ASN A O 1
ATOM 2754 N N . ASP A 1 360 ? 7.376 -5.137 9.495 1.00 89.44 360 ASP A N 1
ATOM 2755 C CA . ASP A 1 360 ? 7.811 -4.487 8.257 1.00 89.44 360 ASP A CA 1
ATOM 2756 C C . ASP A 1 360 ? 8.920 -3.471 8.576 1.00 89.44 360 ASP A C 1
ATOM 2758 O O . ASP A 1 360 ? 9.056 -3.012 9.711 1.00 89.44 360 ASP A O 1
ATOM 2762 N N . SER A 1 361 ? 9.724 -3.121 7.571 1.00 86.38 361 SER A N 1
ATOM 2763 C CA . SER A 1 361 ? 10.684 -2.018 7.693 1.00 86.38 361 SER A CA 1
ATOM 2764 C C . SER A 1 361 ? 9.936 -0.687 7.806 1.00 86.38 361 SER A C 1
ATOM 2766 O O . SER A 1 361 ? 8.972 -0.488 7.066 1.00 86.38 361 SER A O 1
ATOM 2768 N N . GLY A 1 362 ? 10.396 0.220 8.677 1.00 78.81 362 GLY A N 1
ATOM 2769 C CA . GLY A 1 362 ? 9.831 1.573 8.803 1.00 78.81 362 GLY A CA 1
ATOM 2770 C C . GLY A 1 362 ? 9.943 2.372 7.501 1.00 78.81 362 GLY A C 1
ATOM 2771 O O . GLY A 1 362 ? 9.001 3.040 7.091 1.00 78.81 362 GLY A O 1
ATOM 2772 N N . GLU A 1 363 ? 11.047 2.189 6.773 1.00 83.88 363 GLU A N 1
ATOM 2773 C CA . GLU A 1 363 ? 11.176 2.608 5.378 1.00 83.88 363 GLU A CA 1
ATOM 2774 C C . GLU A 1 363 ? 11.261 1.365 4.487 1.00 83.88 363 GLU A C 1
ATOM 2776 O O . GLU A 1 363 ? 12.279 0.667 4.447 1.00 83.88 363 GLU A O 1
ATOM 2781 N N . VAL A 1 364 ? 10.165 1.035 3.798 1.00 90.50 364 VAL A N 1
ATOM 2782 C CA . VAL A 1 364 ? 10.085 -0.184 2.973 1.00 90.50 364 VAL A CA 1
ATOM 2783 C C . VAL A 1 364 ? 10.955 -0.097 1.710 1.00 90.50 364 VAL A C 1
ATOM 2785 O O . VAL A 1 364 ? 11.566 -1.095 1.319 1.00 90.50 364 VAL A O 1
ATOM 2788 N N . LEU A 1 365 ? 11.035 1.090 1.097 1.00 93.38 365 LEU A N 1
ATOM 2789 C CA . LEU A 1 365 ? 11.792 1.371 -0.122 1.00 93.38 365 LEU A CA 1
ATOM 2790 C C . LEU A 1 365 ? 12.331 2.804 -0.096 1.00 93.38 365 LEU A C 1
ATOM 2792 O O . LEU A 1 365 ? 11.567 3.762 -0.188 1.00 93.38 365 LEU A O 1
ATOM 2796 N N . THR A 1 366 ? 13.651 2.945 -0.009 1.00 92.38 366 THR A N 1
ATOM 2797 C CA . THR A 1 366 ? 14.329 4.247 -0.015 1.00 92.38 366 THR A CA 1
ATOM 2798 C C . THR A 1 366 ? 14.810 4.599 -1.419 1.00 92.38 366 THR A C 1
ATOM 2800 O O . THR A 1 366 ? 15.108 3.707 -2.216 1.00 92.38 366 THR A O 1
ATOM 2803 N N . ALA A 1 367 ? 14.935 5.892 -1.737 1.00 91.25 367 ALA A N 1
ATOM 2804 C CA . ALA A 1 367 ? 15.489 6.317 -3.025 1.00 91.25 367 ALA A CA 1
ATOM 2805 C C . ALA A 1 367 ? 16.923 5.785 -3.262 1.00 91.25 367 ALA A C 1
ATOM 2807 O O . ALA A 1 367 ? 17.163 5.235 -4.337 1.00 91.25 367 ALA A O 1
ATOM 2808 N N . PRO A 1 368 ? 17.856 5.814 -2.281 1.00 91.50 368 PRO A N 1
ATOM 2809 C CA . PRO A 1 368 ? 19.173 5.191 -2.445 1.00 91.50 368 PRO A CA 1
ATOM 2810 C C . PRO A 1 368 ? 19.106 3.673 -2.655 1.00 91.50 368 PRO A C 1
ATOM 2812 O O . PRO A 1 368 ? 19.853 3.125 -3.466 1.00 91.50 368 PRO A O 1
ATOM 2815 N N . GLY A 1 369 ? 18.204 2.984 -1.945 1.00 92.12 369 GLY A N 1
ATOM 2816 C CA . GLY A 1 369 ? 17.993 1.547 -2.106 1.00 92.12 369 GLY A CA 1
ATOM 2817 C C . GLY A 1 369 ? 17.477 1.200 -3.502 1.00 92.12 369 GLY A C 1
ATOM 2818 O O . GLY A 1 369 ? 18.017 0.310 -4.157 1.00 92.12 369 GLY A O 1
ATOM 2819 N N . LEU A 1 370 ? 16.482 1.942 -3.991 1.00 93.31 370 LEU A N 1
ATOM 2820 C CA . LEU A 1 370 ? 15.949 1.769 -5.339 1.00 93.31 370 LEU A CA 1
ATOM 2821 C C . LEU A 1 370 ? 17.003 2.078 -6.411 1.00 93.31 370 LEU A C 1
ATOM 2823 O O . LEU A 1 370 ? 17.157 1.305 -7.355 1.00 93.31 370 LEU A O 1
ATOM 2827 N N . GLN A 1 371 ? 17.767 3.161 -6.250 1.00 91.19 371 GLN A N 1
ATOM 2828 C CA . GLN A 1 371 ? 18.832 3.521 -7.185 1.00 91.19 371 GLN A CA 1
ATOM 2829 C C . GLN A 1 371 ? 19.883 2.412 -7.293 1.00 91.19 371 GLN A C 1
ATOM 2831 O O . GLN A 1 371 ? 20.339 2.107 -8.393 1.00 91.19 371 GLN A O 1
ATOM 2836 N N . ARG A 1 372 ? 20.228 1.762 -6.175 1.00 90.94 372 ARG A N 1
ATOM 2837 C CA . ARG A 1 372 ? 21.113 0.592 -6.177 1.00 90.94 372 ARG A CA 1
ATOM 2838 C C . ARG A 1 372 ? 20.532 -0.557 -7.002 1.00 90.94 372 ARG A C 1
ATOM 2840 O O . ARG A 1 372 ? 21.218 -1.066 -7.879 1.00 90.94 372 ARG A O 1
ATOM 2847 N N . VAL A 1 373 ? 19.269 -0.927 -6.765 1.00 92.75 373 VAL A N 1
ATOM 2848 C CA . VAL A 1 373 ? 18.583 -1.996 -7.520 1.00 92.75 373 VAL A CA 1
ATOM 2849 C C . VAL A 1 373 ? 18.595 -1.704 -9.022 1.00 92.75 373 VAL A C 1
ATOM 2851 O O . VAL A 1 373 ? 18.829 -2.597 -9.833 1.00 92.75 373 VAL A O 1
ATOM 2854 N N . ILE A 1 374 ? 18.375 -0.450 -9.408 1.00 92.06 374 ILE A N 1
ATOM 2855 C CA . ILE A 1 374 ? 18.386 -0.007 -10.806 1.00 92.06 374 ILE A CA 1
ATOM 2856 C C . ILE A 1 374 ? 19.777 -0.149 -11.422 1.00 92.06 374 ILE A C 1
ATOM 2858 O O . ILE A 1 374 ? 19.906 -0.744 -12.492 1.00 92.06 374 ILE A O 1
ATOM 2862 N N . SER A 1 375 ? 20.807 0.357 -10.742 1.00 89.44 375 SER A N 1
ATOM 2863 C CA . SER A 1 375 ? 22.189 0.285 -11.217 1.00 89.44 375 SER A CA 1
ATOM 2864 C C . SER A 1 375 ? 22.678 -1.160 -11.337 1.00 89.44 375 SER A C 1
ATOM 2866 O O . SER A 1 375 ? 23.286 -1.515 -12.336 1.00 89.44 375 SER A O 1
ATOM 2868 N N . GLU A 1 376 ? 22.385 -2.010 -10.350 1.00 90.56 376 GLU A N 1
ATOM 2869 C CA . GLU A 1 376 ? 22.877 -3.395 -10.299 1.00 90.56 376 GLU A CA 1
ATOM 2870 C C . GLU A 1 376 ? 22.050 -4.382 -11.145 1.00 90.56 376 GLU A C 1
ATOM 2872 O O . GLU A 1 376 ? 22.530 -5.466 -11.481 1.00 90.56 376 GLU A O 1
ATOM 2877 N N . SER A 1 377 ? 20.808 -4.037 -11.500 1.00 90.44 377 SER A N 1
ATOM 2878 C CA . SER A 1 377 ? 20.017 -4.805 -12.475 1.00 90.44 377 SER A CA 1
ATOM 2879 C C . SER A 1 377 ? 20.339 -4.423 -13.921 1.00 90.44 377 SER A C 1
ATOM 2881 O O . SER A 1 377 ? 20.177 -5.240 -14.831 1.00 90.44 377 SER A O 1
ATOM 2883 N N . GLY A 1 378 ? 20.788 -3.185 -14.144 1.00 88.19 378 GLY A N 1
ATOM 2884 C CA . GLY A 1 378 ? 21.056 -2.613 -15.461 1.00 88.19 378 GLY A CA 1
ATOM 2885 C C . GLY A 1 378 ? 19.815 -2.429 -16.327 1.00 88.19 378 GLY A C 1
ATOM 2886 O O . GLY A 1 378 ? 19.879 -2.517 -17.551 1.00 88.19 378 GLY A O 1
ATOM 2887 N N . ILE A 1 379 ? 18.674 -2.148 -15.694 1.00 88.19 379 ILE A N 1
ATOM 2888 C CA . ILE A 1 379 ? 17.387 -1.901 -16.363 1.00 88.19 379 ILE A CA 1
ATOM 2889 C C . ILE A 1 379 ? 17.448 -0.793 -17.426 1.00 88.19 379 ILE A C 1
ATOM 2891 O O . ILE A 1 379 ? 16.729 -0.858 -18.421 1.00 88.19 379 ILE A O 1
ATOM 2895 N N . PHE A 1 380 ? 18.338 0.187 -17.245 1.00 85.88 380 PHE A N 1
ATOM 2896 C CA . PHE A 1 380 ? 18.537 1.295 -18.179 1.00 85.88 380 PHE A CA 1
ATOM 2897 C C . PHE A 1 380 ? 19.793 1.165 -19.051 1.00 85.88 380 PHE A C 1
ATOM 2899 O O . PHE A 1 380 ? 20.031 2.044 -19.875 1.00 85.88 380 PHE A O 1
ATOM 2906 N N . GLU A 1 381 ? 20.586 0.092 -18.937 1.00 77.69 381 GLU A N 1
ATOM 2907 C CA . GLU A 1 381 ? 21.821 -0.059 -19.732 1.00 77.69 381 GLU A CA 1
ATOM 2908 C C . GLU A 1 381 ? 21.546 -0.129 -21.241 1.00 77.69 381 GLU A C 1
ATOM 2910 O O . GLU A 1 381 ? 22.329 0.376 -22.039 1.00 77.69 381 GLU A O 1
ATOM 2915 N N . SER A 1 382 ? 20.416 -0.718 -21.642 1.00 62.88 382 SER A N 1
ATOM 2916 C CA . SER A 1 382 ? 19.995 -0.799 -23.049 1.00 62.88 382 SER A CA 1
ATOM 2917 C C . SER A 1 382 ? 19.178 0.411 -23.514 1.00 62.88 382 SER A C 1
ATOM 2919 O O . SER A 1 382 ? 18.769 0.470 -24.671 1.00 62.88 382 SER A O 1
ATOM 2921 N N . THR A 1 383 ? 18.909 1.370 -22.625 1.00 61.56 383 THR A N 1
ATOM 2922 C CA . THR A 1 383 ? 18.120 2.569 -22.934 1.00 61.56 383 THR A CA 1
ATOM 2923 C C . THR A 1 383 ? 19.031 3.778 -23.110 1.00 61.56 383 THR A C 1
ATOM 2925 O O . THR A 1 383 ? 20.029 3.922 -22.410 1.00 61.56 383 THR A O 1
ATOM 2928 N N . SER A 1 384 ? 18.660 4.717 -23.981 1.00 56.91 384 SER A N 1
ATOM 2929 C CA . SER A 1 384 ? 19.362 6.000 -24.143 1.00 56.91 384 SER A CA 1
ATOM 2930 C C . SER A 1 384 ? 19.217 6.946 -22.935 1.00 56.91 384 SER A C 1
ATOM 2932 O O . SER A 1 384 ? 19.552 8.124 -23.038 1.00 56.91 384 SER A O 1
ATOM 2934 N N . THR A 1 385 ? 18.730 6.452 -21.789 1.00 57.66 385 THR A N 1
ATOM 2935 C CA . THR A 1 385 ? 18.533 7.181 -20.525 1.00 57.66 385 THR A CA 1
ATOM 2936 C C . THR A 1 385 ? 19.470 6.698 -19.397 1.00 57.66 385 THR A C 1
ATOM 2938 O O . THR A 1 385 ? 18.997 6.383 -18.305 1.00 57.66 385 THR A O 1
ATOM 2941 N N . PRO A 1 386 ? 20.806 6.653 -19.584 1.00 55.50 386 PRO A N 1
ATOM 2942 C CA . PRO A 1 386 ? 21.745 6.112 -18.591 1.00 55.50 386 PRO A CA 1
ATOM 2943 C C . PRO A 1 386 ? 21.919 6.972 -17.319 1.00 55.50 386 PRO A C 1
ATOM 2945 O O . PRO A 1 386 ? 22.725 6.631 -16.458 1.00 55.50 386 PRO A O 1
ATOM 2948 N N . LYS A 1 387 ? 21.186 8.089 -17.179 1.00 65.12 387 LYS A N 1
ATOM 2949 C CA . LYS A 1 387 ? 21.220 9.000 -16.015 1.00 65.12 387 LYS A CA 1
ATOM 2950 C C . LYS A 1 387 ? 19.833 9.338 -15.454 1.00 65.12 387 LYS A C 1
ATOM 2952 O O . LYS A 1 387 ? 19.680 10.366 -14.798 1.00 65.12 387 LYS A O 1
ATOM 2957 N N . ALA A 1 388 ? 18.822 8.519 -15.739 1.00 74.56 388 ALA A N 1
ATOM 2958 C CA . ALA A 1 388 ? 17.482 8.763 -15.222 1.00 74.56 388 ALA A CA 1
ATOM 2959 C C . ALA A 1 388 ? 17.479 8.750 -13.688 1.00 74.56 388 ALA A C 1
ATOM 2961 O O . ALA A 1 388 ? 17.947 7.792 -13.066 1.00 74.56 388 ALA A O 1
ATOM 2962 N N . THR A 1 389 ? 16.939 9.806 -13.083 1.00 87.00 389 THR A N 1
ATOM 2963 C CA . THR A 1 389 ? 16.730 9.839 -11.634 1.00 87.00 389 THR A CA 1
ATOM 2964 C C . THR A 1 389 ? 15.431 9.119 -11.338 1.00 87.00 389 THR A C 1
ATOM 2966 O O . THR A 1 389 ? 14.377 9.524 -11.828 1.00 87.00 389 THR A O 1
ATOM 2969 N N . VAL A 1 390 ? 15.488 8.058 -10.534 1.00 91.75 390 VAL A N 1
ATOM 2970 C CA . VAL A 1 390 ? 14.290 7.287 -10.201 1.00 91.75 390 VAL A CA 1
ATOM 2971 C C . VAL A 1 390 ? 13.873 7.524 -8.762 1.00 91.75 390 VAL A C 1
ATOM 2973 O O . VAL A 1 390 ? 14.646 7.324 -7.827 1.00 91.75 390 VAL A O 1
ATOM 2976 N N . VAL A 1 391 ? 12.623 7.949 -8.591 1.00 93.75 391 VAL A N 1
ATOM 2977 C CA . VAL A 1 391 ? 12.052 8.289 -7.287 1.00 93.75 391 VAL A CA 1
ATOM 2978 C C . VAL A 1 391 ? 10.893 7.348 -6.983 1.00 93.75 391 VAL A C 1
ATOM 2980 O O . VAL A 1 391 ? 9.952 7.283 -7.778 1.00 93.75 391 VAL A O 1
ATOM 2983 N N . PRO A 1 392 ? 10.941 6.600 -5.868 1.00 96.06 392 PRO A N 1
ATOM 2984 C CA . PRO A 1 392 ? 9.879 5.669 -5.528 1.00 96.06 392 PRO A CA 1
ATOM 2985 C C . PRO A 1 392 ? 8.608 6.439 -5.132 1.00 96.06 392 PRO A C 1
ATOM 2987 O O . PRO A 1 392 ? 8.686 7.460 -4.454 1.00 96.06 392 PRO A O 1
ATOM 2990 N N . LEU A 1 393 ? 7.444 5.955 -5.568 1.00 97.06 393 LEU A N 1
ATOM 2991 C CA . LEU A 1 393 ? 6.142 6.591 -5.334 1.00 97.06 393 LEU A CA 1
ATOM 2992 C C . LEU A 1 393 ? 5.334 5.848 -4.264 1.00 97.06 393 LEU A C 1
ATOM 2994 O O . LEU A 1 393 ? 4.875 6.433 -3.286 1.00 97.06 393 LEU A O 1
ATOM 2998 N N . TRP A 1 394 ? 5.178 4.537 -4.428 1.00 98.06 394 TRP A N 1
ATOM 2999 C CA . TRP A 1 394 ? 4.453 3.686 -3.487 1.00 98.06 394 TRP A CA 1
ATOM 3000 C C . TRP A 1 394 ? 4.890 2.229 -3.619 1.00 98.06 394 TRP A C 1
ATOM 3002 O O . TRP A 1 394 ? 5.436 1.813 -4.646 1.00 98.06 394 TRP A O 1
ATOM 3012 N N . VAL A 1 395 ? 4.629 1.444 -2.574 1.00 98.44 395 VAL A N 1
ATOM 3013 C CA . VAL A 1 395 ? 4.853 -0.008 -2.565 1.00 98.44 395 VAL A CA 1
ATOM 3014 C C . VAL A 1 395 ? 3.596 -0.715 -2.084 1.00 98.44 395 VAL A C 1
ATOM 3016 O O . VAL A 1 395 ? 3.070 -0.387 -1.030 1.00 98.44 395 VAL A O 1
ATOM 3019 N N . ALA A 1 396 ? 3.144 -1.731 -2.807 1.00 98.50 396 ALA A N 1
ATOM 3020 C CA . ALA A 1 396 ? 2.113 -2.654 -2.357 1.00 98.50 396 ALA A CA 1
ATOM 3021 C C . ALA A 1 396 ? 2.746 -4.013 -2.049 1.00 98.50 396 ALA A C 1
ATOM 3023 O O . ALA A 1 396 ? 3.308 -4.656 -2.933 1.00 98.50 396 ALA A O 1
ATOM 3024 N N . LYS A 1 397 ? 2.638 -4.462 -0.800 1.00 97.81 397 LYS A N 1
ATOM 3025 C CA . LYS A 1 397 ? 2.955 -5.829 -0.378 1.00 97.81 397 LYS A CA 1
ATOM 3026 C C . LYS A 1 397 ? 1.663 -6.630 -0.354 1.00 97.81 397 LYS A C 1
ATOM 3028 O O . LYS A 1 397 ? 0.729 -6.232 0.333 1.00 97.81 397 LYS A O 1
ATOM 3033 N N . TYR A 1 398 ? 1.606 -7.757 -1.045 1.00 97.25 398 TYR A N 1
ATOM 3034 C CA . TYR A 1 398 ? 0.432 -8.628 -1.050 1.00 97.25 398 TYR A CA 1
ATOM 3035 C C . TYR A 1 398 ? 0.762 -9.998 -0.465 1.00 97.25 398 TYR A C 1
ATOM 3037 O O . TYR A 1 398 ? 1.901 -10.469 -0.512 1.00 97.25 398 TYR A O 1
ATOM 3045 N N . THR A 1 399 ? -0.231 -10.632 0.150 1.00 96.56 399 THR A N 1
ATOM 3046 C CA . THR A 1 399 ? -0.119 -11.973 0.725 1.00 96.56 399 THR A CA 1
ATOM 3047 C C . THR A 1 399 ? -1.456 -12.694 0.599 1.00 96.56 399 THR A C 1
ATOM 3049 O O . THR A 1 399 ? -2.459 -12.213 1.121 1.00 96.56 399 THR A O 1
ATOM 3052 N N . ALA A 1 400 ? -1.457 -13.839 -0.080 1.00 96.44 400 ALA A N 1
ATOM 3053 C CA . ALA A 1 400 ? -2.586 -14.748 -0.207 1.00 96.44 400 ALA A CA 1
ATOM 3054 C C . ALA A 1 400 ? -2.358 -15.965 0.698 1.00 96.44 400 ALA A C 1
ATOM 3056 O O . ALA A 1 400 ? -1.403 -16.729 0.512 1.00 96.44 400 ALA A O 1
ATOM 3057 N N . VAL A 1 401 ? -3.230 -16.122 1.691 1.00 96.94 401 VAL A N 1
ATOM 3058 C CA . VAL A 1 401 ? -3.197 -17.230 2.649 1.00 96.94 401 VAL A CA 1
ATOM 3059 C C . VAL A 1 401 ? -4.377 -18.145 2.385 1.00 96.94 401 VAL A C 1
ATOM 3061 O O . VAL A 1 401 ? -5.511 -17.679 2.376 1.00 96.94 401 VAL A O 1
ATOM 3064 N N . VAL A 1 402 ? -4.126 -19.438 2.208 1.00 96.00 402 VAL A N 1
ATOM 3065 C CA . VAL A 1 402 ? -5.195 -20.436 2.129 1.00 96.00 402 VAL A CA 1
ATOM 3066 C C . VAL A 1 402 ? -5.829 -20.588 3.515 1.00 96.00 402 VAL A C 1
ATOM 3068 O O . VAL A 1 402 ? -5.134 -20.902 4.487 1.00 96.00 402 VAL A O 1
ATOM 3071 N N . ARG A 1 403 ? -7.138 -20.341 3.622 1.00 93.62 403 ARG A N 1
ATOM 3072 C CA . ARG A 1 403 ? -7.886 -20.244 4.889 1.00 93.62 403 ARG A CA 1
ATOM 3073 C C . ARG A 1 403 ? -7.851 -21.526 5.712 1.00 93.62 403 ARG A C 1
ATOM 3075 O O . ARG A 1 403 ? -7.568 -21.487 6.908 1.00 93.62 403 ARG A O 1
ATOM 3082 N N . ASP A 1 404 ? -8.139 -22.655 5.077 1.00 92.56 404 ASP A N 1
ATOM 3083 C CA . ASP A 1 404 ? -8.328 -23.951 5.735 1.00 92.56 404 ASP A CA 1
ATOM 3084 C C . ASP A 1 404 ? -7.035 -24.501 6.364 1.00 92.56 404 ASP A C 1
ATOM 3086 O O . ASP A 1 404 ? -7.064 -25.137 7.419 1.00 92.56 404 ASP A O 1
ATOM 3090 N N . ARG A 1 405 ? -5.889 -24.199 5.752 1.00 93.06 405 ARG A N 1
ATOM 3091 C CA . ARG A 1 405 ? -4.569 -24.711 6.140 1.00 93.06 405 ARG A CA 1
ATOM 3092 C C . ARG A 1 405 ? -3.655 -23.642 6.724 1.00 93.06 405 ARG A C 1
ATOM 3094 O O . ARG A 1 405 ? -2.600 -23.975 7.258 1.00 93.06 405 ARG A O 1
ATOM 3101 N N . SER A 1 406 ? -4.050 -22.368 6.667 1.00 91.50 406 SER A N 1
ATOM 3102 C CA . SER A 1 406 ? -3.240 -21.229 7.124 1.00 91.50 406 SER A CA 1
ATOM 3103 C C . SER A 1 406 ? -1.848 -21.181 6.470 1.00 91.50 406 SER A C 1
ATOM 3105 O O . SER A 1 406 ? -0.860 -20.810 7.108 1.00 91.50 406 SER A O 1
ATOM 3107 N N . VAL A 1 407 ? -1.764 -21.578 5.197 1.00 93.12 407 VAL A N 1
ATOM 3108 C CA . VAL A 1 407 ? -0.520 -21.616 4.414 1.00 93.12 407 VAL A CA 1
ATOM 3109 C C . VAL A 1 407 ? -0.454 -20.388 3.518 1.00 93.12 407 VAL A C 1
ATOM 3111 O O . VAL A 1 407 ? -1.406 -20.086 2.803 1.00 93.12 407 VAL A O 1
ATOM 3114 N N . VAL A 1 408 ? 0.677 -19.681 3.545 1.00 93.81 408 VAL A N 1
ATOM 3115 C CA . VAL A 1 408 ? 0.944 -18.611 2.579 1.00 93.81 408 VAL A CA 1
ATOM 3116 C C . VAL A 1 408 ? 1.306 -19.265 1.255 1.00 93.81 408 VAL A C 1
ATOM 3118 O O . VAL A 1 408 ? 2.356 -19.892 1.155 1.00 93.81 408 VAL A O 1
ATOM 3121 N N . GLU A 1 409 ? 0.448 -19.125 0.254 1.00 92.81 409 GLU A N 1
ATOM 3122 C CA . GLU A 1 409 ? 0.729 -19.639 -1.087 1.00 92.81 409 GLU A CA 1
ATOM 3123 C C . GLU A 1 409 ? 1.438 -18.589 -1.937 1.00 92.81 409 GLU A C 1
ATOM 3125 O O . GLU A 1 409 ? 2.378 -18.902 -2.665 1.00 92.81 409 GLU A O 1
ATOM 3130 N N . ASN A 1 410 ? 1.000 -17.332 -1.823 1.00 93.12 410 ASN A N 1
ATOM 3131 C CA . ASN A 1 410 ? 1.532 -16.248 -2.629 1.00 93.12 410 ASN A CA 1
ATOM 3132 C C . ASN A 1 410 ? 1.882 -15.039 -1.768 1.00 93.12 410 ASN A C 1
ATOM 3134 O O . ASN A 1 410 ? 1.068 -14.567 -0.974 1.00 93.12 410 ASN A O 1
ATOM 3138 N N . LYS A 1 411 ? 3.100 -14.530 -1.925 1.00 94.19 411 LYS A N 1
ATOM 3139 C CA . LYS A 1 411 ? 3.572 -13.305 -1.280 1.00 94.19 411 LYS A CA 1
ATOM 3140 C C . LYS A 1 411 ? 4.461 -12.560 -2.255 1.00 94.19 411 LYS A C 1
ATOM 3142 O O . LYS A 1 411 ? 5.365 -13.158 -2.826 1.00 94.19 411 LYS A O 1
ATOM 3147 N N . GLY A 1 412 ? 4.270 -11.257 -2.378 1.00 94.00 412 GLY A N 1
ATOM 3148 C CA . GLY A 1 412 ? 5.130 -10.449 -3.224 1.00 94.00 412 GLY A CA 1
ATOM 3149 C C . GLY A 1 412 ? 4.932 -8.961 -3.028 1.00 94.00 412 GLY A C 1
ATOM 3150 O O . GLY A 1 412 ? 4.175 -8.513 -2.163 1.00 94.00 412 GLY A O 1
ATOM 3151 N N . TYR A 1 413 ? 5.643 -8.203 -3.851 1.00 96.38 413 TYR A N 1
ATOM 3152 C CA . TYR A 1 413 ? 5.622 -6.756 -3.857 1.00 96.38 413 TYR A CA 1
ATOM 3153 C C . TYR A 1 413 ? 5.450 -6.216 -5.274 1.00 96.38 413 TYR A C 1
ATOM 3155 O O . TYR A 1 413 ? 5.950 -6.780 -6.255 1.00 96.38 413 TYR A O 1
ATOM 3163 N N . ILE A 1 414 ? 4.762 -5.084 -5.345 1.00 97.31 414 ILE A N 1
ATOM 3164 C CA . ILE A 1 414 ? 4.679 -4.200 -6.501 1.00 97.31 414 ILE A CA 1
ATOM 3165 C C . ILE A 1 414 ? 5.179 -2.834 -6.039 1.00 97.31 414 ILE A C 1
ATOM 3167 O O . ILE A 1 414 ? 4.714 -2.333 -5.019 1.00 97.31 414 ILE A O 1
ATOM 3171 N N . ALA A 1 415 ? 6.118 -2.233 -6.760 1.00 97.88 415 ALA A N 1
ATOM 3172 C CA . ALA A 1 415 ? 6.608 -0.892 -6.471 1.00 97.88 415 ALA A CA 1
ATOM 3173 C C . ALA A 1 415 ? 6.501 -0.017 -7.717 1.00 97.88 415 ALA A C 1
ATOM 3175 O O . ALA A 1 415 ? 6.933 -0.415 -8.799 1.00 97.88 415 ALA A O 1
ATOM 3176 N N . MET A 1 416 ? 5.938 1.176 -7.555 1.00 97.94 416 MET A N 1
ATOM 3177 C CA . MET A 1 416 ? 5.879 2.184 -8.607 1.00 97.94 416 MET A CA 1
ATOM 3178 C C . MET A 1 416 ? 6.914 3.266 -8.332 1.00 97.94 416 MET A C 1
ATOM 3180 O O . MET A 1 416 ? 7.085 3.694 -7.189 1.00 97.94 416 MET A O 1
ATOM 3184 N N . ALA A 1 417 ? 7.578 3.733 -9.381 1.00 97.19 417 ALA A N 1
ATOM 3185 C CA . ALA A 1 417 ? 8.524 4.833 -9.316 1.00 97.19 417 ALA A CA 1
ATOM 3186 C C . ALA A 1 417 ? 8.367 5.779 -10.512 1.00 97.19 417 ALA A C 1
ATOM 3188 O O . ALA A 1 417 ? 7.954 5.368 -11.596 1.00 97.19 417 ALA A O 1
ATOM 3189 N N . SER A 1 418 ? 8.716 7.047 -10.321 1.00 95.12 418 SER A N 1
ATOM 3190 C CA . SER A 1 418 ? 8.834 8.034 -11.394 1.00 95.12 418 SER A CA 1
ATOM 3191 C C . SER A 1 418 ? 10.254 8.034 -11.950 1.00 95.12 418 SER A C 1
ATOM 3193 O O . SER A 1 418 ? 11.214 7.931 -11.190 1.00 95.12 418 SER A O 1
ATOM 3195 N N . ILE A 1 419 ? 10.368 8.165 -13.269 1.00 92.62 419 ILE A N 1
ATOM 3196 C CA . ILE A 1 419 ? 11.616 8.347 -14.010 1.00 92.62 419 ILE A CA 1
ATOM 3197 C C . ILE A 1 419 ? 11.687 9.831 -14.393 1.00 92.62 419 ILE A C 1
ATOM 3199 O O . ILE A 1 419 ? 10.758 10.341 -15.026 1.00 92.62 419 ILE A O 1
ATOM 3203 N N . ARG A 1 420 ? 12.757 10.517 -13.980 1.00 84.19 420 ARG A N 1
ATOM 3204 C CA . ARG A 1 420 ? 13.014 11.936 -14.264 1.00 84.19 420 ARG A CA 1
ATOM 3205 C C . ARG A 1 420 ? 14.280 12.144 -15.076 1.00 84.19 420 ARG A C 1
ATOM 3207 O O . ARG A 1 420 ? 15.267 11.405 -14.834 1.00 84.19 420 ARG A O 1
#

Sequence (420 aa):
MNNLHLRVRGRRVADITTGTTEKNERTEGADRRAGDASGSADEGFEGFTRELFGGRPGYFCTYLVDLLARQNRNTCRDFPPSQTYHLRYPHTPQSPPTMATPAPAPRLLLLRTGNIITSSLPPPNPTSSTSTELLTTLLTTLQHARSHSPSSWTKLLPTGTLLAPATLSPTPPSLSESRDAYDLTVKLFYLPNVPSEDRNQHTLDAVKLVCEVLGVGRIDLLNVAFPGVGFDAEDEVPKDTIAGAQQEEEGEVDEETKSFLATYSTLESLVHSNLISRIGLSEFGSSRLSHLLRGLGFSPSITNTPTTAAPSSTVNTTSSPPTRVRPSVVQINVRDCCVVPRELIHYAKREGIQLLTHNDSGEVLTAPGLQRVISESGIFESTSTPKATVVPLWVAKYTAVVRDRSVVENKGYIAMASIR

Nearest PDB structures (foldseek):
  2wzm-assembly2_B  TM=6.435E-01  e=8.450E-05  Mycolicibacterium smegmatis MC2 155
  2gvh-assembly1_B  TM=3.085E-01  e=4.598E+00  Agrobacterium fabrum str. C58
  7rcw-assembly1_A  TM=1.705E-01  e=1.716E+00  Clostridioides difficile R20291

Foldseek 3Di:
DDDDDDDDPDDDDDDDDDDDDDDDDDDDDDDDDDDDDDDDDDDDPPPDPDPDDDDDDDPDPPPVVVVVVVVDDDDDDDDDDDDDDDDDDDDDDDDDPPPPDPQQAAFKEKFWLWFPVPPPFDPQPPPDPPDFPFLSSRLSQLQVLCVVPVPQLWDQDSVSYIYGRPDDPPPPQEDPDD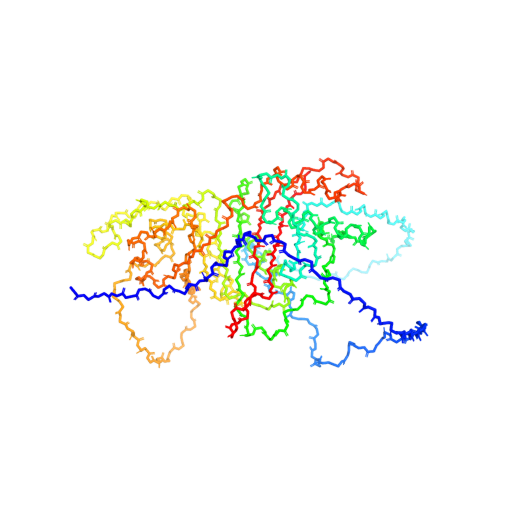PVQKQKEKEKEFAPPADLVCLLVVVVVLLVVVCNNHVHQAHAEYEYEYAPQAADQPDAAPPCLDPPDDNDPPDDQDPVLVSVLVNVVSVLVCCVVRRYVAYEYERDDNHNLNSNCVVLVHRNDDDDDPDPDDDDDDDDPDPDPRDGDHHAEYEHECVNPVDRHPNRVVSCVSVNHHYHYDHADSRNDDQVSVVVSCVSSVPCVPPPCPPWRKAWGMKMWMWIARNVVRDTPGTIMMTMITTD

Secondary structure (DSSP, 8-state):
---------PPPP--------------------------------SSSSSSS--S-S-SSSSHHHHHHHTT---------------PPPP-PPPPPP---PPPPPP-EEEEE---TTT--SPP-----TT--HHHHHHHHHHHHHHHH-TTTS-EE-TTSEEEESSSPSSSS---SS-GGGEEEEEEEEEPTTS-GGGHHHHHHHHHHHHHHHHT-S-EEEEEEE-TT----TT-PPPGGGSTT------PPPPHHHHHHHHHHHHHHHHHHTTSEEEEEEES--HHHHHHHHHHTTPPP-------------------PPPPP----EEEEETTT-SS--HHHHHHHHHTTPEEEEE---SSSS-HHHHHHHHHHHTTTTTSS-TT--EEEEEEEEEEEEETTTTEEEEEEEEEEEEE-

InterPro domains:
  IPR023210 NADP-dependent oxidoreductase domain [PF00248] (177-357)
  IPR032963 Glutamate--cysteine ligase regulatory subunit [PTHR13295] (102-418)
  IPR036812 NAD(P)-dependent oxidoreductase domain superfamily [G3DSA:3.20.20.100] (173-402)
  IPR036812 NAD(P)-dependent oxidoreductase domain superfamily [SSF51430] (177-358)

Solvent-accessible surface area (backbone atoms only — not comparable to full-atom values): 26690 Å² total; per-residue (Å²): 142,84,85,81,82,79,85,74,87,78,77,82,80,80,83,87,78,90,82,83,87,85,88,79,91,81,83,90,84,88,86,88,81,89,78,88,79,91,76,80,89,79,90,88,88,88,82,86,89,84,86,88,74,95,73,82,92,84,85,81,80,60,65,65,57,50,61,63,55,67,78,70,80,89,85,87,89,80,90,90,83,90,82,92,75,90,75,82,84,74,88,80,75,83,75,73,81,76,75,76,74,73,78,72,72,61,43,30,39,40,38,47,44,48,48,59,69,73,48,87,65,78,76,75,78,86,86,56,102,79,68,43,74,59,51,45,42,40,31,53,42,36,41,48,34,40,72,77,33,71,91,58,26,53,40,76,44,97,87,20,36,30,29,37,42,49,68,60,86,72,73,81,52,56,65,94,63,63,76,89,48,44,50,30,39,36,40,38,37,47,38,72,98,51,66,76,82,51,47,46,60,53,49,54,50,48,54,51,53,50,27,64,58,46,68,43,81,59,36,48,32,43,28,41,33,55,59,93,54,63,58,50,78,83,50,57,63,56,65,54,70,41,94,88,44,70,76,66,80,88,66,82,79,49,72,69,54,52,54,48,52,61,42,44,55,48,55,44,51,34,39,79,68,57,42,25,72,35,43,28,38,39,24,64,30,31,36,61,45,48,54,48,40,45,76,70,68,50,72,76,80,82,72,94,69,90,77,86,76,77,92,80,92,76,93,70,98,63,90,68,75,82,80,82,72,73,60,44,31,37,37,36,47,49,86,70,42,88,68,79,47,67,65,44,54,53,52,31,56,68,70,63,26,43,81,46,75,43,80,73,61,95,71,66,75,48,51,72,57,51,48,47,36,44,65,76,41,42,79,38,72,90,42,100,52,81,77,57,48,57,43,63,48,37,38,35,39,40,37,34,25,37,60,94,76,71,42,74,67,36,30,37,43,39,36,40,26,41,44,87